Protein AF-0000000078667308 (afdb_homodimer)

Structure (mmCIF, N/CA/C/O backbone):
data_AF-0000000078667308-model_v1
#
loop_
_entity.id
_entity.type
_entity.pdbx_description
1 polymer 'DUF1326 domain-containing protein'
#
loop_
_atom_site.group_PDB
_atom_site.id
_atom_site.type_symbol
_atom_site.label_atom_id
_atom_site.label_alt_id
_atom_site.label_comp_id
_atom_site.label_asym_id
_atom_site.label_entity_id
_atom_site.label_seq_id
_atom_site.pdbx_PDB_ins_code
_atom_site.Cartn_x
_atom_site.Cartn_y
_atom_site.Cartn_z
_atom_site.occupancy
_atom_site.B_iso_or_equiv
_atom_site.auth_seq_id
_atom_site.auth_comp_id
_atom_site.auth_asym_id
_atom_site.auth_atom_id
_atom_site.pdbx_PDB_model_num
ATOM 1 N N . MET A 1 1 ? -27.766 37.875 13.969 1 38.47 1 MET A N 1
ATOM 2 C CA . MET A 1 1 ? -26.469 37.281 14.289 1 38.47 1 MET A CA 1
ATOM 3 C C . MET A 1 1 ? -25.594 37.188 13.039 1 38.47 1 MET A C 1
ATOM 5 O O . MET A 1 1 ? -26.016 36.625 12.023 1 38.47 1 MET A O 1
ATOM 9 N N . SER A 1 2 ? -24.719 38.125 12.727 1 42.84 2 SER A N 1
ATOM 10 C CA . SER A 1 2 ? -24.016 38.25 11.461 1 42.84 2 SER A CA 1
ATOM 11 C C . SER A 1 2 ? -23.375 36.938 11.062 1 42.84 2 SER A C 1
ATOM 13 O O . SER A 1 2 ? -22.594 36.344 11.828 1 42.84 2 SER A O 1
ATOM 15 N N . THR A 1 3 ? -24 36.094 10.375 1 52.56 3 THR A N 1
ATOM 16 C CA . THR A 1 3 ? -23.547 34.75 10.008 1 52.56 3 THR A CA 1
ATOM 17 C C . THR A 1 3 ? -22.141 34.781 9.438 1 52.56 3 THR A C 1
ATOM 19 O O . THR A 1 3 ? -21.891 35.469 8.445 1 52.56 3 THR A O 1
ATOM 22 N N . VAL A 1 4 ? -21.125 34.781 10.32 1 65.44 4 VAL A N 1
ATOM 23 C CA . VAL A 1 4 ? -19.75 34.812 9.859 1 65.44 4 VAL A CA 1
ATOM 24 C C . VAL A 1 4 ? -19.547 33.812 8.719 1 65.44 4 VAL A C 1
ATOM 26 O O . VAL A 1 4 ? -19.781 32.625 8.883 1 65.44 4 VAL A O 1
ATOM 29 N N . GLN A 1 5 ? -19.484 34.344 7.5 1 88.25 5 GLN A N 1
ATOM 30 C CA . GLN A 1 5 ? -19.281 33.562 6.293 1 88.25 5 GLN A CA 1
ATOM 31 C C . GLN A 1 5 ? -17.844 33.094 6.176 1 88.25 5 GLN A C 1
ATOM 33 O O . GLN A 1 5 ? -16.906 33.875 6.332 1 88.25 5 GLN A O 1
ATOM 38 N N . ILE A 1 6 ? -17.516 31.859 6.055 1 93.94 6 ILE A N 1
ATOM 39 C CA . ILE A 1 6 ? -16.188 31.297 5.809 1 93.94 6 ILE A CA 1
ATOM 40 C C . ILE A 1 6 ? -15.672 31.766 4.449 1 93.94 6 ILE A C 1
ATOM 42 O O . ILE A 1 6 ? -16.312 31.531 3.422 1 93.94 6 ILE A O 1
ATOM 46 N N . PRO A 1 7 ? -14.547 32.469 4.418 1 96.81 7 PRO A N 1
ATOM 47 C CA . PRO A 1 7 ? -14.008 32.875 3.121 1 96.81 7 PRO A CA 1
ATOM 48 C C . PRO A 1 7 ? -13.688 31.688 2.213 1 96.81 7 PRO A C 1
ATOM 50 O O . PRO A 1 7 ? -13.375 30.609 2.701 1 96.81 7 PRO A O 1
ATOM 53 N N . LYS A 1 8 ? -13.797 32 0.917 1 97.44 8 LYS A N 1
ATOM 54 C CA . LYS A 1 8 ? -13.297 31.016 -0.033 1 97.44 8 LYS A CA 1
ATOM 55 C C . LYS A 1 8 ? -11.797 30.781 0.152 1 97.44 8 LYS A C 1
ATOM 57 O O . LYS A 1 8 ? -11.047 31.734 0.401 1 97.44 8 LYS A O 1
ATOM 62 N N . TRP A 1 9 ? -11.359 29.578 -0 1 98.56 9 TRP A N 1
ATOM 63 C CA . TRP A 1 9 ? -9.93 29.312 0.147 1 98.56 9 TRP A CA 1
ATOM 64 C C . TRP A 1 9 ? -9.484 28.172 -0.755 1 98.56 9 TRP A C 1
ATOM 66 O O . TRP A 1 9 ? -10.312 27.391 -1.229 1 98.56 9 TRP A O 1
ATOM 76 N N . ASN A 1 10 ? -8.25 28.094 -1.103 1 98.62 10 ASN A N 1
ATOM 77 C CA . ASN A 1 10 ? -7.59 27.016 -1.831 1 98.62 10 ASN A CA 1
ATOM 78 C C . ASN A 1 10 ? -6.125 26.891 -1.43 1 98.62 10 ASN A C 1
ATOM 80 O O . ASN A 1 10 ? -5.484 27.875 -1.074 1 98.62 10 ASN A O 1
ATOM 84 N N . ILE A 1 11 ? -5.66 25.656 -1.473 1 98.31 11 ILE A N 1
ATOM 85 C CA . ILE A 1 11 ? -4.234 25.438 -1.265 1 98.31 11 ILE A CA 1
ATOM 86 C C . ILE A 1 11 ? -3.734 24.359 -2.236 1 98.31 11 ILE A C 1
ATOM 88 O O . ILE A 1 11 ? -4.445 23.406 -2.525 1 98.31 11 ILE A O 1
ATOM 92 N N . LYS A 1 12 ? -2.645 24.578 -2.846 1 98.75 12 LYS A N 1
ATOM 93 C CA . LYS A 1 12 ? -1.801 23.578 -3.516 1 98.75 12 LYS A CA 1
ATOM 94 C C . LYS A 1 12 ? -0.472 23.406 -2.785 1 98.75 12 LYS A C 1
ATOM 96 O O . LYS A 1 12 ? 0.257 24.391 -2.574 1 98.75 12 LYS A O 1
ATOM 101 N N . ALA A 1 13 ? -0.144 22.203 -2.379 1 98.81 13 ALA A N 1
ATOM 102 C CA . ALA A 1 13 ? 1.021 22.047 -1.513 1 98.81 13 ALA A CA 1
ATOM 103 C C . ALA A 1 13 ? 1.789 20.766 -1.87 1 98.81 13 ALA A C 1
ATOM 105 O O . ALA A 1 13 ? 1.193 19.766 -2.277 1 98.81 13 ALA A O 1
ATOM 106 N N . ASP A 1 14 ? 3.143 20.797 -1.8 1 98.94 14 ASP A N 1
ATOM 107 C CA . ASP A 1 14 ? 3.92 19.578 -1.643 1 98.94 14 ASP A CA 1
ATOM 108 C C . ASP A 1 14 ? 3.656 18.922 -0.287 1 98.94 14 ASP A C 1
ATOM 110 O O . ASP A 1 14 ? 3.662 19.609 0.744 1 98.94 14 ASP A O 1
ATOM 114 N N . TYR A 1 15 ? 3.34 17.734 -0.371 1 98.88 15 TYR A N 1
ATOM 115 C CA . TYR A 1 15 ? 2.861 16.969 0.766 1 98.88 15 TYR A CA 1
ATOM 116 C C . TYR A 1 15 ? 3.846 15.859 1.123 1 98.88 15 TYR A C 1
ATOM 118 O O . TYR A 1 15 ? 4.137 14.984 0.299 1 98.88 15 TYR A O 1
ATOM 126 N N . VAL A 1 16 ? 4.449 15.898 2.33 1 98.94 16 VAL A N 1
ATOM 127 C CA . VAL A 1 16 ? 5.332 14.859 2.854 1 98.94 16 VAL A CA 1
ATOM 128 C C . VAL A 1 16 ? 4.711 14.234 4.098 1 98.94 16 VAL A C 1
ATOM 130 O O . VAL A 1 16 ? 4.555 14.898 5.125 1 98.94 16 VAL A O 1
ATOM 133 N N . GLU A 1 17 ? 4.367 12.977 4.027 1 98.81 17 GLU A N 1
ATOM 134 C CA . GLU A 1 17 ? 3.691 12.266 5.109 1 98.81 17 GLU A CA 1
ATOM 135 C C . GLU A 1 17 ? 4.578 11.164 5.684 1 98.81 17 GLU A C 1
ATOM 137 O O . GLU A 1 17 ? 5.195 10.406 4.934 1 98.81 17 GLU A O 1
ATOM 142 N N . THR A 1 18 ? 4.703 11.133 6.984 1 98.94 18 THR A N 1
ATOM 143 C CA . THR A 1 18 ? 5.336 10.016 7.676 1 98.94 18 THR A CA 1
ATOM 144 C C . THR A 1 18 ? 4.422 9.469 8.766 1 98.94 18 THR A C 1
ATOM 146 O O . THR A 1 18 ? 3.707 10.234 9.43 1 98.94 18 THR A O 1
ATOM 149 N N . CYS A 1 19 ? 4.453 8.18 8.938 1 98.88 19 CYS A N 1
ATOM 150 C CA . CYS A 1 19 ? 3.676 7.566 10.008 1 98.88 19 CYS A CA 1
ATOM 151 C C . CYS A 1 19 ? 4.371 6.316 10.531 1 98.88 19 CYS A C 1
ATOM 153 O O . CYS A 1 19 ? 5.391 5.891 9.984 1 98.88 19 CYS A O 1
ATOM 155 N N . ASN A 1 20 ? 3.76 5.707 11.57 1 98.81 20 ASN A N 1
ATOM 156 C CA . ASN A 1 20 ? 4.426 4.629 12.289 1 98.81 20 ASN A CA 1
ATOM 157 C C . ASN A 1 20 ? 4.094 3.266 11.695 1 98.81 20 ASN A C 1
ATOM 159 O O . ASN A 1 20 ? 4.5 2.232 12.227 1 98.81 20 ASN A O 1
ATOM 163 N N . CYS A 1 21 ? 3.389 3.145 10.648 1 98.62 21 CYS A N 1
ATOM 164 C CA . CYS A 1 21 ? 3.012 1.862 10.062 1 98.62 21 CYS A CA 1
ATOM 165 C C . CYS A 1 21 ? 4.156 1.28 9.242 1 98.62 21 CYS A C 1
ATOM 167 O O . CYS A 1 21 ? 5.129 1.978 8.938 1 98.62 21 CYS A O 1
ATOM 169 N N . ASP A 1 22 ? 4.02 -0.003 8.93 1 97.88 22 ASP A N 1
ATOM 170 C CA . ASP A 1 22 ? 4.859 -0.607 7.898 1 97.88 22 ASP A CA 1
ATOM 171 C C . ASP A 1 22 ? 4.645 0.073 6.547 1 97.88 22 ASP A C 1
ATOM 173 O O . ASP A 1 22 ? 3.641 0.761 6.344 1 97.88 22 ASP A O 1
ATOM 177 N N . TYR A 1 23 ? 5.648 -0.089 5.676 1 97.81 23 TYR A N 1
ATOM 178 C CA . TYR A 1 23 ? 5.645 0.571 4.375 1 97.81 23 TYR A CA 1
ATOM 179 C C . TYR A 1 23 ? 4.328 0.332 3.646 1 97.81 23 TYR A C 1
ATOM 181 O O . TYR A 1 23 ? 3.811 -0.787 3.639 1 97.81 23 TYR A O 1
ATOM 189 N N . GLY A 1 24 ? 3.857 1.468 3.008 1 97.31 24 GLY A N 1
ATOM 190 C CA . GLY A 1 24 ? 2.568 1.43 2.338 1 97.31 24 GLY A CA 1
ATOM 191 C C . GLY A 1 24 ? 1.42 1.861 3.23 1 97.31 24 GLY A C 1
ATOM 192 O O . GLY A 1 24 ? 0.538 2.607 2.801 1 97.31 24 GLY A O 1
ATOM 193 N N . CYS A 1 25 ? 1.463 1.457 4.516 1 98.06 25 CYS A N 1
ATOM 194 C CA . CYS A 1 25 ? 0.454 1.779 5.52 1 98.06 25 CYS A CA 1
ATOM 195 C C . CYS A 1 25 ? -0.881 1.129 5.18 1 98.06 25 CYS A C 1
ATOM 197 O O . CYS A 1 25 ? -1.549 1.534 4.227 1 98.06 25 CYS A O 1
ATOM 199 N N . PRO A 1 26 ? -1.357 0.197 5.953 1 97.19 26 PRO A N 1
ATOM 200 C CA . PRO A 1 26 ? -2.602 -0.509 5.641 1 97.19 26 PRO A CA 1
ATOM 201 C C . PRO A 1 26 ? -3.828 0.4 5.703 1 97.19 26 PRO A C 1
ATOM 203 O O . PRO A 1 26 ? -4.848 0.11 5.074 1 97.19 26 PRO A O 1
ATOM 206 N N . CYS A 1 27 ? -3.742 1.52 6.301 1 95.62 27 CYS A N 1
ATOM 207 C CA . CYS A 1 27 ? -4.867 2.434 6.465 1 95.62 27 CYS A CA 1
ATOM 208 C C . CYS A 1 27 ? -5.312 2.992 5.117 1 95.62 27 CYS A C 1
ATOM 210 O O . CYS A 1 27 ? -6.492 3.295 4.93 1 95.62 27 CYS A O 1
ATOM 212 N N . ASN A 1 28 ? -4.398 3.102 4.211 1 94.62 28 ASN A N 1
ATOM 213 C CA . ASN A 1 28 ? -4.727 3.604 2.881 1 94.62 28 ASN A CA 1
ATOM 214 C C . ASN A 1 28 ? -5.559 2.598 2.092 1 94.62 28 ASN A C 1
ATOM 216 O O . ASN A 1 28 ? -6.121 2.936 1.049 1 94.62 28 ASN A O 1
ATOM 220 N N . PHE A 1 29 ? -5.668 1.401 2.637 1 93.69 29 PHE A N 1
ATOM 221 C CA . PHE A 1 29 ? -6.41 0.32 1.998 1 93.69 29 PHE A CA 1
ATOM 222 C C . PHE A 1 29 ? -7.59 -0.108 2.859 1 93.69 29 PHE A C 1
ATOM 224 O O . PHE A 1 29 ? -8.008 -1.266 2.814 1 93.69 29 PHE A O 1
ATOM 231 N N . ASN A 1 30 ? -8.031 0.809 3.752 1 90.06 30 ASN A N 1
ATOM 232 C CA . ASN A 1 30 ? -9.164 0.574 4.641 1 90.06 30 ASN A CA 1
ATOM 233 C C . ASN A 1 30 ? -8.805 -0.41 5.754 1 90.06 30 ASN A C 1
ATOM 235 O O . ASN A 1 30 ? -9.68 -1.12 6.262 1 90.06 30 ASN A O 1
ATOM 239 N N . GLY A 1 31 ? -7.559 -0.542 6.02 1 93 31 GLY A N 1
ATOM 240 C CA . GLY A 1 31 ? -7.121 -1.373 7.129 1 93 31 GLY A CA 1
ATOM 241 C C . GLY A 1 31 ? -6.918 -0.593 8.414 1 93 31 GLY A C 1
ATOM 242 O O . GLY A 1 31 ? -7.543 0.45 8.617 1 93 31 GLY A O 1
ATOM 243 N N . PHE A 1 32 ? -6.172 -1.206 9.281 1 95.81 32 PHE A N 1
ATOM 244 C CA . PHE A 1 32 ? -5.848 -0.638 10.578 1 95.81 32 PHE A CA 1
ATOM 245 C C . PHE A 1 32 ? -4.348 -0.397 10.711 1 95.81 32 PHE A C 1
ATOM 247 O O . PHE A 1 32 ? -3.553 -1.007 9.992 1 95.81 32 PHE A O 1
ATOM 254 N N . PRO A 1 33 ? -3.994 0.517 11.602 1 97.81 33 PRO A N 1
ATOM 255 C CA . PRO A 1 33 ? -2.559 0.738 11.797 1 97.81 33 PRO A CA 1
ATOM 256 C C . PRO A 1 33 ? -1.806 -0.543 12.148 1 97.81 33 PRO A C 1
ATOM 258 O O . PRO A 1 33 ? -2.289 -1.35 12.945 1 97.81 33 PRO A O 1
ATOM 261 N N . THR A 1 34 ? -0.636 -0.694 11.547 1 97.56 34 THR A N 1
ATOM 262 C CA . THR A 1 34 ? 0.172 -1.902 11.672 1 97.56 34 THR A CA 1
ATOM 263 C C . THR A 1 34 ? 0.329 -2.301 13.141 1 97.56 34 THR A C 1
ATOM 265 O O . THR A 1 34 ? 0.24 -3.48 13.477 1 97.56 34 THR A O 1
ATOM 268 N N . TYR A 1 35 ? 0.51 -1.329 13.984 1 97.62 35 TYR A N 1
ATOM 269 C CA . TYR A 1 35 ? 0.853 -1.626 15.375 1 97.62 35 TYR A CA 1
ATOM 270 C C . TYR A 1 35 ? -0.289 -1.249 16.312 1 97.62 35 TYR A C 1
ATOM 272 O O . TYR A 1 35 ? -0.088 -1.113 17.516 1 97.62 35 TYR A O 1
ATOM 280 N N . GLY A 1 36 ? -1.41 -0.909 15.695 1 97.81 36 GLY A N 1
ATOM 281 C CA . GLY A 1 36 ? -2.617 -0.708 16.484 1 97.81 36 GLY A CA 1
ATOM 282 C C . GLY A 1 36 ? -2.84 0.74 16.875 1 97.81 36 GLY A C 1
ATOM 283 O O . GLY A 1 36 ? -3.818 1.062 17.547 1 97.81 36 GLY A O 1
ATOM 284 N N . PHE A 1 37 ? -1.911 1.631 16.562 1 98.56 37 PHE A N 1
ATOM 285 C CA . PHE A 1 37 ? -2.012 3.059 16.844 1 98.56 37 PHE A CA 1
ATOM 286 C C . PHE A 1 37 ? -1.42 3.875 15.703 1 98.56 37 PHE A C 1
ATOM 288 O O . PHE A 1 37 ? -0.684 3.342 14.867 1 98.56 37 PHE A O 1
ATOM 295 N N . CYS A 1 38 ? -1.762 5.156 15.625 1 98.69 38 CYS A N 1
ATOM 296 C CA . CYS A 1 38 ? -1.304 6 14.531 1 98.69 38 CYS A CA 1
ATOM 297 C C . CYS A 1 38 ? -0.561 7.223 15.055 1 98.69 38 CYS A C 1
ATOM 299 O O . CYS A 1 38 ? -1.072 7.945 15.914 1 98.69 38 CYS A O 1
ATOM 301 N N . ARG A 1 39 ? 0.617 7.406 14.602 1 98.94 39 ARG A N 1
ATOM 302 C CA . ARG A 1 39 ? 1.434 8.594 14.805 1 98.94 39 ARG A CA 1
ATOM 303 C C . ARG A 1 39 ? 1.929 9.156 13.477 1 98.94 39 ARG A C 1
ATOM 305 O O . ARG A 1 39 ? 2.492 8.43 12.664 1 98.94 39 ARG A O 1
ATOM 312 N N . ALA A 1 40 ? 1.713 10.438 13.305 1 98.88 40 ALA A N 1
ATOM 313 C CA . ALA A 1 40 ? 2.016 11 11.992 1 98.88 40 ALA A CA 1
ATOM 314 C C . ALA A 1 40 ? 2.656 12.383 12.125 1 98.88 40 ALA A C 1
ATOM 316 O O . ALA A 1 40 ? 2.287 13.164 13 1 98.88 40 ALA A O 1
ATOM 317 N N . LEU A 1 41 ? 3.643 12.633 11.344 1 98.94 41 LEU A N 1
ATOM 318 C CA . LEU A 1 41 ? 4.191 13.953 11.055 1 98.94 41 LEU A CA 1
ATOM 319 C C . LEU A 1 41 ? 4.086 14.266 9.57 1 98.94 41 LEU A C 1
ATOM 321 O O . LEU A 1 41 ? 4.609 13.531 8.734 1 98.94 41 LEU A O 1
ATOM 325 N N . VAL A 1 42 ? 3.395 15.367 9.25 1 98.94 42 VAL A N 1
ATOM 326 C CA . VAL A 1 42 ? 3.09 15.688 7.863 1 98.94 42 VAL A CA 1
ATOM 327 C C . VAL A 1 42 ? 3.459 17.141 7.578 1 98.94 42 VAL A C 1
ATOM 329 O O . VAL A 1 42 ? 3.105 18.047 8.344 1 98.94 42 VAL A O 1
ATOM 332 N N . LEU A 1 43 ? 4.168 17.344 6.5 1 98.94 43 LEU A N 1
ATOM 333 C CA . LEU A 1 43 ? 4.457 18.688 6.039 1 98.94 43 LEU A CA 1
ATOM 334 C C . LEU A 1 43 ? 3.566 19.062 4.855 1 98.94 43 LEU A C 1
ATOM 336 O O . LEU A 1 43 ? 3.41 18.281 3.92 1 98.94 43 LEU A O 1
ATOM 340 N N . TYR A 1 44 ? 2.965 20.188 4.965 1 98.88 44 TYR A N 1
ATOM 341 C CA . TYR A 1 44 ? 2.381 20.906 3.834 1 98.88 44 TYR A CA 1
ATOM 342 C C . TYR A 1 44 ? 3.23 22.109 3.457 1 98.88 44 TYR A C 1
ATOM 344 O O . TYR A 1 44 ? 3.27 23.109 4.191 1 98.88 44 TYR A O 1
ATOM 352 N N . HIS A 1 45 ? 3.938 22.031 2.41 1 98.88 45 HIS A N 1
ATOM 353 C CA . HIS A 1 45 ? 4.582 23.203 1.835 1 98.88 45 HIS A CA 1
ATOM 354 C C . HIS A 1 45 ? 3.676 23.875 0.812 1 98.88 45 HIS A C 1
ATOM 356 O O . HIS A 1 45 ? 3.605 23.453 -0.342 1 98.88 45 HIS A O 1
ATOM 362 N N . ILE A 1 46 ? 3.014 24.938 1.217 1 98.81 46 ILE A N 1
ATOM 363 C CA . ILE A 1 46 ? 2.023 25.594 0.364 1 98.81 46 ILE A CA 1
ATOM 364 C C . ILE A 1 46 ? 2.727 26.359 -0.753 1 98.81 46 ILE A C 1
ATOM 366 O O . ILE A 1 46 ? 3.371 27.375 -0.504 1 98.81 46 ILE A O 1
ATOM 370 N N . LYS A 1 47 ? 2.566 25.859 -1.93 1 98.69 47 LYS A N 1
ATOM 371 C CA . LYS A 1 47 ? 3.154 26.531 -3.088 1 98.69 47 LYS A CA 1
ATOM 372 C C . LYS A 1 47 ? 2.301 27.719 -3.529 1 98.69 47 LYS A C 1
ATOM 374 O O . LYS A 1 47 ? 2.828 28.797 -3.82 1 98.69 47 LYS A O 1
ATOM 379 N N . ASN A 1 48 ? 1.01 27.422 -3.576 1 98.38 48 ASN A N 1
ATOM 380 C CA . ASN A 1 48 ? 0.011 28.422 -3.922 1 98.38 48 ASN A CA 1
ATOM 381 C C . ASN A 1 48 ? -1.259 28.266 -3.092 1 98.38 48 ASN A C 1
ATOM 383 O O . ASN A 1 48 ? -1.721 27.141 -2.867 1 98.38 48 ASN A O 1
ATOM 387 N N . GLY A 1 49 ? -1.757 29.469 -2.547 1 98.5 49 GLY A N 1
ATOM 388 C CA . GLY A 1 49 ? -3.014 29.391 -1.819 1 98.5 49 GLY A CA 1
ATOM 389 C C . GLY A 1 49 ? -3.537 30.75 -1.391 1 98.5 49 GLY A C 1
ATOM 390 O O . GLY A 1 49 ? -2.824 31.75 -1.475 1 98.5 49 GLY A O 1
ATOM 391 N N . SER A 1 50 ? -4.758 30.734 -0.95 1 98.69 50 SER A N 1
ATOM 392 C CA . SER A 1 50 ? -5.379 31.938 -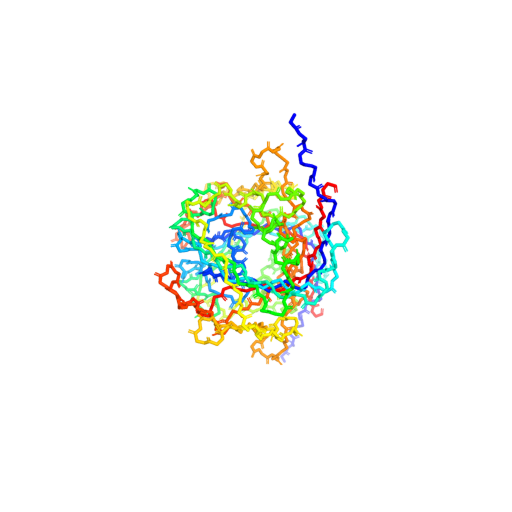0.416 1 98.69 50 SER A CA 1
ATOM 393 C C . SER A 1 50 ? -6.523 31.594 0.534 1 98.69 50 SER A C 1
ATOM 395 O O . SER A 1 50 ? -7.074 30.5 0.483 1 98.69 50 SER A O 1
ATOM 397 N N . TYR A 1 51 ? -6.812 32.438 1.344 1 98.56 51 TYR A N 1
ATOM 398 C CA . TYR A 1 51 ? -7.965 32.5 2.236 1 98.56 51 TYR A CA 1
ATOM 399 C C . TYR A 1 51 ? -8.633 33.875 2.182 1 98.56 51 TYR A C 1
ATOM 401 O O . TYR A 1 51 ? -8.18 34.812 2.836 1 98.56 51 TYR A O 1
ATOM 409 N N . GLY A 1 52 ? -9.758 33.938 1.417 1 97.81 52 GLY A N 1
ATOM 410 C CA . GLY A 1 52 ? -10.219 35.281 1.061 1 97.81 52 GLY A CA 1
ATOM 411 C C . GLY A 1 52 ? -9.164 36.094 0.337 1 97.81 52 GLY A C 1
ATOM 412 O O . GLY A 1 52 ? -8.641 35.688 -0.695 1 97.81 52 GLY A O 1
ATOM 413 N N . ASN A 1 53 ? -8.859 37.188 0.942 1 97.56 53 ASN A N 1
ATOM 414 C CA . ASN A 1 53 ? -7.879 38.062 0.328 1 97.56 53 ASN A CA 1
ATOM 415 C C . ASN A 1 53 ? -6.477 37.812 0.876 1 97.56 53 ASN A C 1
ATOM 417 O O . ASN A 1 53 ? -5.512 38.438 0.427 1 97.56 53 ASN A O 1
ATOM 421 N N . THR A 1 54 ? -6.297 36.906 1.78 1 98.5 54 THR A N 1
ATOM 422 C CA . THR A 1 54 ? -5.008 36.625 2.396 1 98.5 54 THR A CA 1
ATOM 423 C C . THR A 1 54 ? -4.246 35.594 1.575 1 98.5 54 THR A C 1
ATOM 425 O O . THR A 1 54 ? -4.715 34.469 1.396 1 98.5 54 THR A O 1
ATOM 428 N N . LYS A 1 55 ? -3.09 35.938 0.993 1 98.62 55 LYS A N 1
ATOM 429 C CA . LYS A 1 55 ? -2.238 35 0.266 1 98.62 55 LYS A CA 1
ATOM 430 C C . LYS A 1 55 ? -1.497 34.094 1.226 1 98.62 55 LYS A C 1
ATOM 432 O O . LYS A 1 55 ? -1.012 34.531 2.27 1 98.62 55 LYS A O 1
ATOM 437 N N . LEU A 1 56 ? -1.413 32.844 0.863 1 98.75 56 LEU A N 1
ATOM 438 C CA . LEU A 1 56 ? -0.824 31.844 1.762 1 98.75 56 LEU A CA 1
ATOM 439 C C . LEU A 1 56 ? 0.429 31.234 1.148 1 98.75 56 LEU A C 1
ATOM 441 O O . LEU A 1 56 ? 1.01 30.297 1.714 1 98.75 56 LEU A O 1
ATOM 445 N N . ASP A 1 57 ? 0.943 31.75 0.016 1 98.5 57 ASP A N 1
ATOM 446 C CA . ASP A 1 57 ? 2.074 31.188 -0.721 1 98.5 57 ASP A CA 1
ATOM 447 C C . ASP A 1 57 ? 3.324 31.141 0.154 1 98.5 57 ASP A C 1
ATOM 449 O O . ASP A 1 57 ? 3.654 32.094 0.84 1 98.5 57 ASP A O 1
ATOM 453 N N . GLY A 1 58 ? 3.932 29.953 0.108 1 97.94 58 GLY A N 1
ATOM 454 C CA . GLY A 1 58 ? 5.254 29.828 0.704 1 97.94 58 GLY A CA 1
ATOM 455 C C . GLY A 1 58 ? 5.211 29.438 2.172 1 97.94 58 GLY A C 1
ATOM 456 O O . GLY A 1 58 ? 6.254 29.203 2.785 1 97.94 58 GLY A O 1
ATOM 457 N N . ILE A 1 59 ? 4.047 29.328 2.727 1 98.56 59 ILE A N 1
ATOM 458 C CA . ILE A 1 59 ? 3.938 29 4.145 1 98.56 59 ILE A CA 1
ATOM 459 C C . ILE A 1 59 ? 4.086 27.5 4.348 1 98.56 59 ILE A C 1
ATOM 461 O O . ILE A 1 59 ? 3.49 26.703 3.617 1 98.56 59 ILE A O 1
ATOM 465 N N . ASP A 1 60 ? 4.93 27.094 5.289 1 98.81 60 ASP A N 1
ATOM 466 C CA . ASP A 1 60 ? 5.074 25.703 5.723 1 98.81 60 ASP A CA 1
ATOM 467 C C . ASP A 1 60 ? 4.203 25.422 6.941 1 98.81 60 ASP A C 1
ATOM 469 O O . ASP A 1 60 ? 4.176 26.203 7.891 1 98.81 60 ASP A O 1
ATOM 473 N N . VAL A 1 61 ? 3.488 24.359 6.871 1 98.88 61 VAL A N 1
ATOM 474 C CA . VAL A 1 61 ? 2.674 23.891 7.984 1 98.88 61 VAL A CA 1
ATOM 475 C C . VAL A 1 61 ? 3.018 22.438 8.289 1 98.88 61 VAL A C 1
ATOM 477 O O . VAL A 1 61 ? 3.047 21.594 7.391 1 98.88 61 VAL A O 1
ATOM 480 N N . ILE A 1 62 ? 3.357 22.125 9.516 1 98.94 62 ILE A N 1
ATOM 481 C CA . ILE A 1 62 ? 3.539 20.75 9.961 1 98.94 62 ILE A CA 1
ATOM 482 C C . ILE A 1 62 ? 2.334 20.312 10.797 1 98.94 62 ILE A C 1
ATOM 484 O O . ILE A 1 62 ? 1.948 21 11.742 1 98.94 62 ILE A O 1
ATOM 488 N N . TYR A 1 63 ? 1.689 19.328 10.352 1 98.75 63 TYR A N 1
ATOM 489 C CA . TYR A 1 63 ? 0.604 18.641 11.039 1 98.75 63 TYR A CA 1
ATOM 490 C C . TYR A 1 63 ? 1.129 17.469 11.844 1 98.75 63 TYR A C 1
ATOM 492 O O . TYR A 1 63 ? 1.518 16.438 11.273 1 98.75 63 TYR A O 1
ATOM 500 N N . ALA A 1 64 ? 1.241 17.562 13.219 1 98.94 64 ALA A N 1
ATOM 501 C CA . ALA A 1 64 ? 1.704 16.5 14.102 1 98.94 64 ALA A CA 1
ATOM 502 C C . ALA A 1 64 ? 0.54 15.875 14.875 1 98.94 64 ALA A C 1
ATOM 504 O O . ALA A 1 64 ? -0.24 16.594 15.508 1 98.94 64 ALA A O 1
ATOM 505 N N . ALA A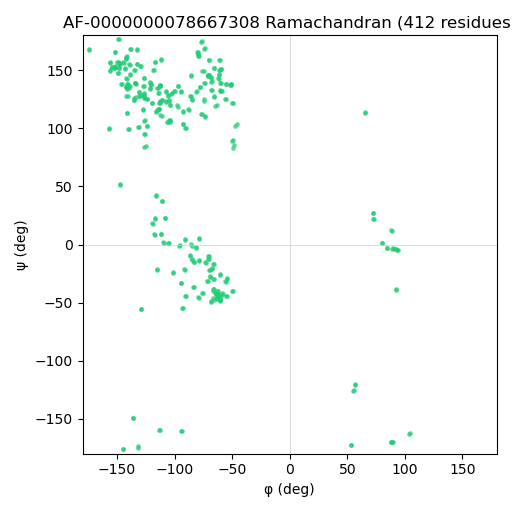 1 65 ? 0.425 14.562 14.828 1 98.81 65 ALA A N 1
ATOM 506 C CA . ALA A 1 65 ? -0.742 13.961 15.469 1 98.81 65 ALA A CA 1
ATOM 507 C C . ALA A 1 65 ? -0.435 12.547 15.945 1 98.81 65 ALA A C 1
ATOM 509 O O . ALA A 1 65 ? 0.476 11.891 15.43 1 98.81 65 ALA A O 1
ATOM 510 N N . SER A 1 66 ? -1.141 12.117 16.938 1 98.81 66 SER A N 1
ATOM 511 C CA . SER A 1 66 ? -1.089 10.766 17.5 1 98.81 66 SER A CA 1
ATOM 512 C C . SER A 1 66 ? -2.477 10.289 17.906 1 98.81 66 SER A C 1
ATOM 514 O O . SER A 1 66 ? -3.238 11.031 18.531 1 98.81 66 SER A O 1
ATOM 516 N N . TRP A 1 67 ? -2.863 9.188 17.484 1 98.75 67 TRP A N 1
ATOM 517 C CA . TRP A 1 67 ? -4.078 8.508 17.906 1 98.75 67 TRP A CA 1
ATOM 518 C C . TRP A 1 67 ? -3.744 7.203 18.625 1 98.75 67 TRP A C 1
ATOM 520 O O . TRP A 1 67 ? -2.857 6.457 18.203 1 98.75 67 TRP A O 1
ATOM 530 N N . PRO A 1 68 ? -4.359 6.926 19.719 1 98.56 68 PRO A N 1
ATOM 531 C CA . PRO A 1 68 ? -4.035 5.715 20.484 1 98.56 68 PRO A CA 1
ATOM 532 C C . PRO A 1 68 ? -4.434 4.438 19.75 1 98.56 68 PRO A C 1
ATOM 534 O O . PRO A 1 68 ? -3.984 3.346 20.109 1 98.56 68 PRO A O 1
ATOM 537 N N . LYS A 1 69 ? -5.32 4.484 18.812 1 98.12 69 LYS A N 1
ATOM 538 C CA . LYS A 1 69 ? -5.746 3.42 17.906 1 98.12 69 LYS A CA 1
ATOM 539 C C . LYS A 1 69 ? -5.879 3.936 16.484 1 98.12 69 LYS A C 1
ATOM 541 O O . LYS A 1 69 ? -5.062 4.738 16.031 1 98.12 69 LYS A O 1
ATOM 546 N N . ALA A 1 70 ? -6.809 3.369 15.672 1 97.38 70 ALA A N 1
ATOM 547 C CA . ALA A 1 70 ? -7.062 3.895 14.336 1 97.38 70 ALA A CA 1
ATOM 548 C C . ALA A 1 70 ? -7.656 5.297 14.398 1 97.38 70 ALA A C 1
ATOM 550 O O . ALA A 1 70 ? -8.375 5.633 15.344 1 97.38 70 ALA A O 1
ATOM 551 N N . ILE A 1 71 ? -7.398 6.023 13.406 1 97.12 71 ILE A N 1
ATOM 552 C CA . ILE A 1 71 ? -7.801 7.426 13.375 1 97.12 71 ILE A CA 1
ATOM 553 C C . ILE A 1 71 ? -9.305 7.539 13.625 1 97.12 71 ILE A C 1
ATOM 555 O O . ILE A 1 71 ? -9.742 8.352 14.445 1 97.12 71 ILE A O 1
ATOM 559 N N . HIS A 1 72 ? -10.109 6.656 12.969 1 93.81 72 HIS A N 1
ATOM 560 C CA . HIS A 1 72 ? -11.562 6.773 13.016 1 93.81 72 HIS A CA 1
ATOM 561 C C . HIS A 1 72 ? -12.102 6.406 14.398 1 93.81 72 HIS A C 1
ATOM 563 O O . HIS A 1 72 ? -13.266 6.664 14.703 1 93.81 72 HIS A O 1
ATOM 569 N N . GLU A 1 73 ? -11.266 5.828 15.195 1 96.44 73 GLU A N 1
ATOM 570 C CA . GLU A 1 73 ? -11.68 5.449 16.547 1 96.44 73 GLU A CA 1
ATOM 571 C C . GLU A 1 73 ? -11.539 6.613 17.516 1 96.44 73 GLU A C 1
ATOM 573 O O . GLU A 1 73 ? -11.977 6.531 18.672 1 96.44 73 GLU A O 1
ATOM 578 N N . GLY A 1 74 ? -10.852 7.668 17.141 1 97.69 74 GLY A N 1
ATOM 579 C CA . GLY A 1 74 ? -10.859 8.922 17.875 1 97.69 74 GLY A CA 1
ATOM 580 C C . GLY A 1 74 ? -9.797 8.977 18.969 1 97.69 74 GLY A C 1
ATOM 581 O O . GLY A 1 74 ? -8.758 8.32 18.859 1 97.69 74 GLY A O 1
ATOM 582 N N . ASN A 1 75 ? -9.906 10.039 19.812 1 98.56 75 ASN A N 1
ATOM 583 C CA . ASN A 1 75 ? -9.094 10.289 20.984 1 98.56 75 ASN A CA 1
ATOM 584 C C . ASN A 1 75 ? -7.676 10.719 20.625 1 98.56 75 ASN A C 1
ATOM 586 O O . ASN A 1 75 ? -6.727 10.453 21.359 1 98.56 75 ASN A O 1
ATOM 590 N N . GLY A 1 76 ? -7.574 11.281 19.531 1 98.69 76 GLY A N 1
ATOM 591 C CA . GLY A 1 76 ? -6.27 11.734 19.078 1 98.69 76 GLY A CA 1
ATOM 592 C C . GLY A 1 76 ? -5.828 13.039 19.703 1 98.69 76 GLY A C 1
ATOM 593 O O . GLY A 1 76 ? -6.625 13.727 20.344 1 98.69 76 GLY A O 1
ATOM 594 N N . THR A 1 77 ? -4.586 13.312 19.594 1 98.88 77 THR A N 1
ATOM 595 C CA . THR A 1 77 ? -3.951 14.578 19.922 1 98.88 77 THR A CA 1
ATOM 596 C C . THR A 1 77 ? -3.25 15.164 18.703 1 98.88 77 THR A C 1
ATOM 598 O O . THR A 1 77 ? -2.576 14.445 17.969 1 98.88 77 THR A O 1
ATOM 601 N N . MET A 1 78 ? -3.451 16.453 18.484 1 98.56 78 MET A N 1
ATOM 602 C CA . MET A 1 78 ? -2.766 17.062 17.359 1 98.56 78 MET A CA 1
ATOM 603 C C . MET A 1 78 ? -2.248 18.453 17.719 1 98.56 78 MET A C 1
ATOM 605 O O . MET A 1 78 ? -2.734 19.078 18.672 1 98.56 78 MET A O 1
ATOM 609 N N . GLN A 1 79 ? -1.257 18.844 17.031 1 98.75 79 GLN A N 1
ATOM 610 C CA . GLN A 1 79 ? -0.701 20.188 17.141 1 98.75 79 GLN A CA 1
ATOM 611 C C . GLN A 1 79 ? -0.173 20.672 15.789 1 98.75 79 GLN A C 1
ATOM 613 O O . GLN A 1 79 ? 0.47 19.922 15.062 1 98.75 79 GLN A O 1
ATOM 618 N N . LEU A 1 80 ? -0.458 21.938 15.508 1 98.75 80 LEU A N 1
ATOM 619 C CA . LEU A 1 80 ? 0.055 22.562 14.289 1 98.75 80 LEU A CA 1
ATOM 620 C C . LEU A 1 80 ? 1.325 23.359 14.586 1 98.75 80 LEU A C 1
ATOM 622 O O . LEU A 1 80 ? 1.421 24.031 15.617 1 98.75 80 LEU A O 1
ATOM 626 N N . PHE A 1 81 ? 2.289 23.203 13.719 1 98.88 81 PHE A N 1
ATOM 627 C CA . PHE A 1 81 ? 3.455 24.078 13.664 1 98.88 81 PHE A CA 1
ATOM 628 C C . PHE A 1 81 ? 3.461 24.891 12.367 1 98.88 81 PHE A C 1
ATOM 630 O O . PHE A 1 81 ? 3.404 24.328 11.273 1 98.88 81 PHE A O 1
ATOM 637 N N . ILE A 1 82 ? 3.477 26.188 12.508 1 98.75 82 ILE A N 1
ATOM 638 C CA . ILE A 1 82 ? 3.361 27.094 11.375 1 98.75 82 ILE A CA 1
ATOM 639 C C . ILE A 1 82 ? 4.605 27.984 11.297 1 98.75 82 ILE A C 1
ATOM 641 O O . ILE A 1 82 ? 5.109 28.438 12.32 1 98.75 82 ILE A O 1
ATOM 645 N N . GLY A 1 83 ? 5.074 28.172 10.133 1 97.75 83 GLY A N 1
ATOM 646 C CA . GLY A 1 83 ? 6.246 29.016 9.961 1 97.75 83 GLY A CA 1
ATOM 647 C C . GLY A 1 83 ? 6.113 30.375 10.625 1 97.75 83 GLY A C 1
ATOM 648 O O . GLY A 1 83 ? 5.074 31.031 10.508 1 97.75 83 GLY A O 1
ATOM 649 N N . LYS A 1 84 ? 7.109 30.844 11.281 1 95.81 84 LYS A N 1
ATOM 650 C CA . LYS A 1 84 ? 7.051 32.062 12.109 1 95.81 84 LYS A CA 1
ATOM 651 C C . LYS A 1 84 ? 6.98 33.312 11.242 1 95.81 84 LYS A C 1
ATOM 653 O O . LYS A 1 84 ? 6.672 34.375 11.742 1 95.81 84 LYS A O 1
ATOM 658 N N . LYS A 1 85 ? 7.27 33.281 9.992 1 96.31 85 LYS A N 1
ATOM 659 C CA . LYS A 1 85 ? 7.23 34.438 9.109 1 96.31 85 LYS A CA 1
ATOM 660 C C . LYS A 1 85 ? 5.805 34.75 8.68 1 96.31 85 LYS A C 1
ATOM 662 O O . LYS A 1 85 ? 5.539 35.812 8.117 1 96.31 85 LYS A O 1
ATOM 667 N N . ALA A 1 86 ? 4.871 33.812 8.922 1 97.69 86 ALA A N 1
ATOM 668 C CA . ALA A 1 86 ? 3.469 34.031 8.586 1 97.69 86 ALA A CA 1
ATOM 669 C C . ALA A 1 86 ? 2.914 35.25 9.336 1 97.69 86 ALA A C 1
ATOM 671 O O . ALA A 1 86 ? 3.156 35.406 10.531 1 97.69 86 ALA A O 1
ATOM 672 N N . THR A 1 87 ? 2.131 36.062 8.68 1 98.06 87 THR A N 1
ATOM 673 C CA . THR A 1 87 ? 1.472 37.188 9.305 1 98.06 87 THR A CA 1
ATOM 674 C C . THR A 1 87 ? 0.309 36.719 10.18 1 98.06 87 THR A C 1
ATOM 676 O O . THR A 1 87 ? -0.1 35.562 10.117 1 98.06 87 THR A O 1
ATOM 679 N N . GLU A 1 88 ? -0.163 37.656 10.945 1 97.75 88 GLU A N 1
ATOM 680 C CA . GLU A 1 88 ? -1.286 37.344 11.812 1 97.75 88 GLU A CA 1
ATOM 681 C C . GLU A 1 88 ? -2.482 36.844 11.008 1 97.75 88 GLU A C 1
ATOM 683 O O . GLU A 1 88 ? -3.135 35.875 11.398 1 97.75 88 GLU A O 1
ATOM 688 N N . ASP A 1 89 ? -2.752 37.5 9.875 1 98.06 89 ASP A N 1
ATOM 689 C CA . ASP A 1 89 ? -3.857 37.094 9.023 1 98.06 89 ASP A CA 1
ATOM 690 C C . ASP A 1 89 ? -3.602 35.688 8.43 1 98.06 89 ASP A C 1
ATOM 692 O O . ASP A 1 89 ? -4.52 34.875 8.328 1 98.06 89 ASP A O 1
ATOM 696 N N . GLN A 1 90 ? -2.377 35.469 8.016 1 98.56 90 GLN A N 1
ATOM 697 C CA . GLN A 1 90 ? -1.999 34.156 7.484 1 98.56 90 GLN A CA 1
ATOM 698 C C . GLN A 1 90 ? -2.146 33.094 8.539 1 98.56 90 GLN A C 1
ATOM 700 O O . GLN A 1 90 ? -2.654 32 8.25 1 98.56 90 GLN A O 1
ATOM 705 N N . ARG A 1 91 ? -1.72 33.375 9.758 1 98.38 91 ARG A N 1
ATOM 706 C CA . ARG A 1 91 ? -1.812 32.438 10.859 1 98.38 91 ARG A CA 1
ATOM 707 C C . ARG A 1 91 ? -3.262 32.062 11.133 1 98.38 91 ARG A C 1
ATOM 709 O O . ARG A 1 91 ? -3.584 30.859 11.25 1 98.38 91 ARG A O 1
ATOM 716 N N . LYS A 1 92 ? -4.059 33.031 11.203 1 97.75 92 LYS A N 1
ATOM 717 C CA . LYS A 1 92 ? -5.477 32.781 11.438 1 97.75 92 LYS A CA 1
ATOM 718 C C . LYS A 1 92 ? -6.074 31.938 10.32 1 97.75 92 LYS A C 1
ATOM 720 O O . LYS A 1 92 ? -6.832 31 10.586 1 97.75 92 LYS A O 1
ATOM 725 N N . ALA A 1 93 ? -5.738 32.25 9.086 1 98.31 93 ALA A N 1
ATOM 726 C CA . ALA A 1 93 ? -6.23 31.516 7.922 1 98.31 93 ALA A CA 1
ATOM 727 C C . ALA A 1 93 ? -5.809 30.047 7.98 1 98.31 93 ALA A C 1
ATOM 729 O O . ALA A 1 93 ? -6.633 29.156 7.805 1 98.31 93 ALA A O 1
ATOM 730 N N . ILE A 1 94 ? -4.547 29.812 8.258 1 98.56 94 ILE A N 1
ATOM 731 C CA . ILE A 1 94 ? -3.98 28.469 8.297 1 98.56 94 ILE A CA 1
ATOM 732 C C . ILE A 1 94 ? -4.656 27.656 9.398 1 98.56 94 ILE A C 1
ATOM 734 O O . ILE A 1 94 ? -5.062 26.516 9.18 1 98.56 94 ILE A O 1
ATOM 738 N N . VAL A 1 95 ? -4.789 28.25 10.57 1 98.38 95 VAL A N 1
ATOM 739 C CA . VAL A 1 95 ? -5.402 27.547 11.688 1 98.38 95 VAL A CA 1
ATOM 740 C C . VAL A 1 95 ? -6.852 27.203 11.352 1 98.38 95 VAL A C 1
ATOM 742 O O . VAL A 1 95 ? -7.301 26.078 11.609 1 98.38 95 VAL A O 1
ATOM 745 N N . ASN A 1 96 ? -7.566 28.094 10.719 1 97.69 96 ASN A N 1
ATOM 746 C CA . ASN A 1 96 ? -8.953 27.844 10.344 1 97.69 96 ASN A CA 1
ATOM 747 C C . ASN A 1 96 ? -9.07 26.703 9.344 1 97.69 96 ASN A C 1
ATOM 749 O O . ASN A 1 96 ? -9.945 25.844 9.469 1 97.69 96 ASN A O 1
ATOM 753 N N . ILE A 1 97 ? -8.211 26.672 8.391 1 98.06 97 ILE A N 1
ATOM 754 C CA . ILE A 1 97 ? -8.242 25.641 7.363 1 98.06 97 ILE A CA 1
ATOM 755 C C . ILE A 1 97 ? -7.871 24.281 7.977 1 98.06 97 ILE A C 1
ATOM 757 O O . ILE A 1 97 ? -8.641 23.328 7.891 1 98.06 97 ILE A O 1
ATOM 761 N N . PHE A 1 98 ? -6.781 24.172 8.734 1 98.19 98 PHE A N 1
ATOM 762 C CA . PHE A 1 98 ? -6.199 22.906 9.148 1 98.19 98 PHE A CA 1
ATOM 763 C C . PHE A 1 98 ? -6.918 22.359 10.383 1 98.19 98 PHE A C 1
ATOM 765 O O . PHE A 1 98 ? -6.777 21.172 10.711 1 98.19 98 PHE A O 1
ATOM 772 N N . SER A 1 99 ? -7.699 23.188 11.055 1 96.81 99 SER A N 1
ATOM 773 C CA . SER A 1 99 ? -8.516 22.703 12.164 1 96.81 99 SER A CA 1
ATOM 774 C C . SER A 1 99 ? -9.859 22.172 11.672 1 96.81 99 SER A C 1
ATOM 776 O O . SER A 1 99 ? -10.617 21.594 12.438 1 96.81 99 SER A O 1
ATOM 778 N N . GLY A 1 100 ? -10.133 22.422 10.398 1 96.38 100 GLY A N 1
ATOM 779 C CA . GLY A 1 100 ? -11.383 21.969 9.828 1 96.38 100 GLY A CA 1
ATOM 780 C C . GLY A 1 100 ? -12.492 23 9.906 1 96.38 100 GLY A C 1
ATOM 781 O O . GLY A 1 100 ? -13.57 22.812 9.352 1 96.38 100 GLY A O 1
ATOM 782 N N . LYS A 1 101 ? -12.234 24.125 10.523 1 96.25 101 LYS A N 1
ATOM 783 C CA . LYS A 1 101 ? -13.25 25.156 10.719 1 96.25 101 LYS A CA 1
ATOM 784 C C . LYS A 1 101 ? -13.633 25.812 9.398 1 96.25 101 LYS A C 1
ATOM 786 O O . LYS A 1 101 ? -14.758 26.297 9.234 1 96.25 101 LYS A O 1
ATOM 791 N N . ALA A 1 102 ? -12.703 25.828 8.461 1 96.88 102 ALA A N 1
ATOM 792 C CA . ALA A 1 102 ? -12.953 26.484 7.176 1 96.88 102 ALA A CA 1
ATOM 793 C C . ALA A 1 102 ? -13.75 25.562 6.25 1 96.88 102 ALA A C 1
ATOM 795 O O . ALA A 1 102 ? -14.109 25.969 5.137 1 96.88 102 ALA A O 1
ATOM 796 N N . LYS A 1 103 ? -14.047 24.312 6.719 1 94.62 103 LYS A N 1
ATOM 797 C CA . LYS A 1 103 ? -14.766 23.344 5.887 1 94.62 103 LYS A CA 1
ATOM 798 C C . LYS A 1 103 ? -14.086 23.172 4.535 1 94.62 103 LYS A C 1
ATOM 800 O O . LYS A 1 103 ? -12.938 23.594 4.355 1 94.62 103 LYS A O 1
ATOM 805 N N . GLY A 1 104 ? -14.75 22.422 3.635 1 94.88 104 GLY A N 1
ATOM 806 C CA . GLY A 1 104 ? -14.172 22.234 2.314 1 94.88 104 GLY A CA 1
ATOM 807 C C . GLY A 1 104 ? -13.547 20.875 2.117 1 94.88 104 GLY A C 1
ATOM 808 O O . GLY A 1 104 ? -13.906 19.922 2.811 1 94.88 104 GLY A O 1
ATOM 809 N N . GLU A 1 105 ? -12.711 2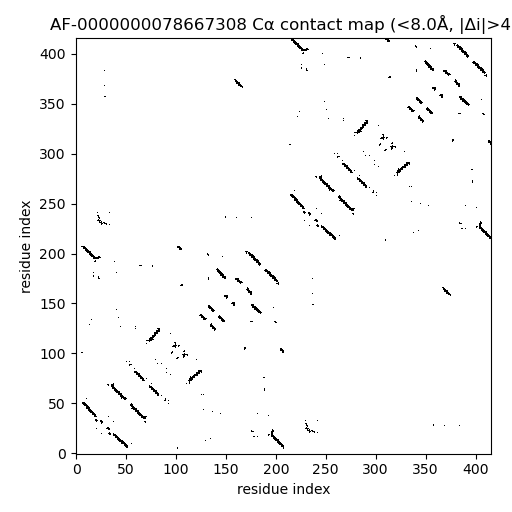0.797 1.087 1 93.25 105 GLU A N 1
ATOM 810 C CA . GLU A 1 105 ? -12.062 19.547 0.702 1 93.25 105 GLU A CA 1
ATOM 811 C C . GLU A 1 105 ? -10.914 19.219 1.646 1 93.25 105 GLU A C 1
ATOM 813 O O . GLU A 1 105 ? -10.656 19.938 2.607 1 93.25 105 GLU A O 1
ATOM 818 N N . GLY A 1 106 ? -10.344 18.047 1.423 1 91.69 106 GLY A N 1
ATOM 819 C CA . GLY A 1 106 ? -9.273 17.578 2.287 1 91.69 106 GLY A CA 1
ATOM 820 C C . GLY A 1 106 ? -9.773 16.797 3.484 1 91.69 106 GLY A C 1
ATOM 821 O O . GLY A 1 106 ? -10.961 16.469 3.57 1 91.69 106 GLY A O 1
ATOM 822 N N . SER A 1 107 ? -8.836 16.547 4.375 1 92.56 107 SER A N 1
ATOM 823 C CA . SER A 1 107 ? -9.172 15.648 5.48 1 92.56 107 SER A CA 1
ATOM 824 C C . SER A 1 107 ? -9.367 16.422 6.777 1 92.56 107 SER A C 1
ATOM 826 O O . SER A 1 107 ? -9.664 15.836 7.82 1 92.56 107 SER A O 1
ATOM 828 N N . PHE A 1 108 ? -9.242 17.703 6.727 1 96 108 PHE A N 1
ATOM 829 C CA . PHE A 1 108 ? -9.102 18.484 7.945 1 96 108 PHE A CA 1
ATOM 830 C C . PHE A 1 108 ? -10.375 18.438 8.781 1 96 108 PHE A C 1
ATOM 832 O O . PHE A 1 108 ? -10.32 18.188 9.992 1 96 108 PHE A O 1
ATOM 839 N N . ALA A 1 109 ? -11.508 18.625 8.164 1 93.88 109 ALA A N 1
ATOM 840 C CA . ALA A 1 109 ? -12.781 18.578 8.883 1 93.88 109 ALA A CA 1
ATOM 841 C C . ALA A 1 109 ? -13.055 17.172 9.406 1 93.88 109 ALA A C 1
ATOM 843 O O . ALA A 1 109 ? -13.625 17 10.484 1 93.88 109 ALA A O 1
ATOM 844 N N . ILE A 1 110 ? -12.727 16.156 8.641 1 92.94 110 ILE A N 1
ATOM 845 C CA . ILE A 1 110 ? -12.898 14.758 9.031 1 92.94 110 ILE A CA 1
ATOM 846 C C . ILE A 1 110 ? -12.047 14.461 10.266 1 92.94 110 ILE A C 1
ATOM 848 O O . ILE A 1 110 ? -12.539 13.891 11.242 1 92.94 110 ILE A O 1
ATOM 852 N N . PHE A 1 111 ? -10.758 14.914 10.273 1 96.56 111 PHE A N 1
ATOM 853 C CA . PHE A 1 111 ? -9.836 14.625 11.367 1 96.56 111 PHE A CA 1
ATOM 854 C C . PHE A 1 111 ? -10.219 15.406 12.617 1 96.56 111 PHE A C 1
ATOM 856 O O . PHE A 1 111 ? -9.992 14.945 13.742 1 96.56 111 PHE A O 1
ATOM 863 N N . ALA A 1 112 ? -10.789 16.578 12.391 1 96.56 112 ALA A N 1
ATOM 864 C CA . ALA A 1 112 ? -11.164 17.438 13.523 1 96.56 112 ALA A CA 1
ATOM 865 C C . ALA A 1 112 ? -12.07 16.672 14.492 1 96.56 112 ALA A C 1
ATOM 867 O O . ALA A 1 112 ? -12 16.875 15.703 1 96.56 112 ALA A O 1
ATOM 868 N N . ASN A 1 113 ? -12.836 15.742 13.977 1 96.25 113 ASN A N 1
ATOM 869 C CA . ASN A 1 113 ? -13.789 14.992 14.789 1 96.25 113 ASN A CA 1
ATOM 870 C C . ASN A 1 113 ? -13.133 13.805 15.477 1 96.25 113 ASN A C 1
ATOM 872 O O . ASN A 1 113 ? -13.773 13.094 16.25 1 96.25 113 ASN A O 1
ATOM 876 N N . THR A 1 114 ? -11.906 13.586 15.273 1 98 114 THR A N 1
ATOM 877 C CA . THR A 1 114 ? -11.227 12.422 15.828 1 98 114 THR A CA 1
ATOM 878 C C . THR A 1 114 ? -10.266 12.828 16.938 1 98 114 THR A C 1
ATOM 880 O O . THR A 1 114 ? -9.609 11.984 17.547 1 98 114 THR A O 1
ATOM 883 N N . PHE A 1 115 ? -10.188 14.148 17.281 1 98.31 115 PHE A N 1
ATOM 884 C CA . PHE A 1 115 ? -9.242 14.625 18.281 1 98.31 115 PHE A CA 1
ATOM 885 C C . PHE A 1 115 ? -9.938 14.828 19.625 1 98.31 115 PHE A C 1
ATOM 887 O O . PHE A 1 115 ? -11.008 15.445 19.688 1 98.31 115 PHE A O 1
ATOM 894 N N . LYS A 1 116 ? -9.344 14.336 20.578 1 98.38 116 LYS A N 1
ATOM 895 C CA . LYS A 1 116 ? -9.688 14.719 21.953 1 98.38 116 LYS A CA 1
ATOM 896 C C . LYS A 1 116 ? -8.984 16 22.359 1 98.38 116 LYS A C 1
ATOM 898 O O . LYS A 1 116 ? -9.562 16.844 23.047 1 98.38 116 LYS A O 1
ATOM 903 N N . TYR A 1 117 ? -7.73 16.141 21.875 1 98.19 117 TYR A N 1
ATOM 904 C CA . TYR A 1 117 ? -6.941 17.312 22.203 1 98.19 117 TYR A CA 1
ATOM 905 C C . TYR A 1 117 ? -6.402 17.984 20.938 1 98.19 117 TYR A C 1
ATOM 907 O O . TYR A 1 117 ? -5.617 17.375 20.203 1 98.19 117 TYR A O 1
ATOM 915 N N . MET A 1 118 ? -6.816 19.141 20.688 1 98 118 MET A N 1
ATOM 916 C CA . MET A 1 118 ? -6.176 20.031 19.734 1 98 118 MET A CA 1
ATOM 917 C C . MET A 1 118 ? -5.367 21.109 20.453 1 98 118 MET A C 1
ATOM 919 O O . MET A 1 118 ? -5.934 22.078 20.969 1 98 118 MET A O 1
ATOM 923 N N . LEU A 1 119 ? -4.125 20.969 20.422 1 98.5 119 LEU A N 1
ATOM 924 C CA . LEU A 1 119 ? -3.238 21.828 21.188 1 98.5 119 LEU A CA 1
ATOM 925 C C . LEU A 1 119 ? -3.035 23.172 20.484 1 98.5 119 LEU A C 1
ATOM 927 O O . LEU A 1 119 ? -3.295 23.297 19.281 1 98.5 119 LEU A O 1
ATOM 931 N N . GLU A 1 120 ? -2.568 24.125 21.234 1 97.88 120 GLU A N 1
ATOM 932 C CA . GLU A 1 120 ? -2.309 25.453 20.672 1 97.88 120 GLU A CA 1
ATOM 933 C C . GLU A 1 120 ? -1.267 25.375 19.547 1 97.88 120 GLU A C 1
ATOM 935 O O . GLU A 1 120 ? -0.218 24.75 19.719 1 97.88 120 GLU A O 1
ATOM 940 N N . PRO A 1 121 ? -1.612 26.016 18.484 1 98.44 121 PRO A N 1
ATOM 941 C CA . PRO A 1 121 ? -0.596 26.062 17.422 1 98.44 121 PRO A CA 1
ATOM 942 C C . PRO A 1 121 ? 0.688 26.75 17.875 1 98.44 121 PRO A C 1
ATOM 944 O O . PRO A 1 121 ? 0.654 27.625 18.75 1 98.44 121 PRO A O 1
ATOM 947 N N . GLN A 1 122 ? 1.751 26.297 17.266 1 98.38 122 GLN A N 1
ATOM 948 C CA . GLN A 1 122 ? 3.039 26.938 17.516 1 98.38 122 GLN A CA 1
ATOM 949 C C . GLN A 1 122 ? 3.545 27.656 16.266 1 98.38 122 GLN A C 1
ATOM 951 O O . GLN A 1 122 ? 3.4 27.141 15.148 1 98.38 122 GLN A O 1
ATOM 956 N N . PHE A 1 123 ? 4.059 28.828 16.438 1 98.06 123 PHE A N 1
ATOM 957 C CA . PHE A 1 123 ? 4.672 29.594 15.352 1 98.06 123 PHE A CA 1
ATOM 958 C C . PHE A 1 123 ? 6.191 29.578 15.469 1 98.06 123 PHE A C 1
ATOM 960 O O . PHE A 1 123 ? 6.762 30.219 16.359 1 98.06 123 PHE A O 1
ATOM 967 N N . VAL A 1 124 ? 6.848 28.828 14.578 1 98.44 124 VAL A N 1
ATOM 968 C CA . VAL A 1 124 ? 8.227 28.406 14.797 1 98.44 124 VAL A CA 1
ATOM 969 C C . VAL A 1 124 ? 9.016 28.531 13.492 1 98.44 124 VAL A C 1
ATOM 971 O O . VAL A 1 124 ? 8.445 28.812 12.438 1 98.44 124 VAL A O 1
ATOM 974 N N . ASP A 1 125 ? 10.391 28.406 13.641 1 98.25 125 ASP A N 1
ATOM 975 C CA . ASP A 1 125 ? 11.242 28.297 12.461 1 98.25 125 ASP A CA 1
ATOM 976 C C . ASP A 1 125 ? 11.172 26.891 11.867 1 98.25 125 ASP A C 1
ATOM 978 O O . ASP A 1 125 ? 11.578 25.922 12.508 1 98.25 125 ASP A O 1
ATOM 982 N N . ILE A 1 126 ? 10.609 26.75 10.695 1 98.75 126 ILE A N 1
ATOM 983 C CA . ILE A 1 126 ? 10.539 25.469 10 1 98.75 126 ILE A CA 1
ATOM 984 C C . ILE A 1 126 ? 11.555 25.438 8.859 1 98.75 126 ILE A C 1
ATOM 986 O O . ILE A 1 126 ? 11.617 26.375 8.055 1 98.75 126 ILE A O 1
ATOM 990 N N . SER A 1 127 ? 12.422 24.469 8.875 1 98.62 127 SER A N 1
ATOM 991 C CA . SER A 1 127 ? 13.281 24.172 7.734 1 98.62 127 SER A CA 1
ATOM 992 C C . SER A 1 127 ? 12.711 23.047 6.887 1 98.62 127 SER A C 1
ATOM 994 O O . SER A 1 127 ? 12.469 21.938 7.395 1 98.62 127 SER A O 1
ATOM 996 N N . ALA A 1 128 ? 12.414 23.344 5.637 1 98.69 128 ALA A N 1
ATOM 997 C CA . ALA A 1 128 ? 11.883 22.328 4.727 1 98.69 128 ALA A CA 1
ATOM 998 C C . ALA A 1 128 ? 12.703 22.25 3.445 1 98.69 128 ALA A C 1
ATOM 1000 O O . ALA A 1 128 ? 13.039 23.281 2.857 1 98.69 128 ALA A O 1
ATOM 1001 N N . LYS A 1 129 ? 13.141 21.125 3.076 1 98.75 129 LYS A N 1
ATOM 1002 C CA . LYS A 1 129 ? 13.719 20.828 1.769 1 98.75 129 LYS A CA 1
ATOM 1003 C C . LYS A 1 129 ? 12.812 19.906 0.954 1 98.75 129 LYS A C 1
ATOM 1005 O O . LYS A 1 129 ? 12.656 18.734 1.275 1 98.75 129 LYS A O 1
ATOM 1010 N N . ILE A 1 130 ? 12.211 20.438 -0.11 1 98.75 130 ILE A N 1
ATOM 1011 C CA . ILE A 1 130 ? 11.305 19.656 -0.95 1 98.75 130 ILE A CA 1
ATOM 1012 C C . ILE A 1 130 ? 12.086 19.031 -2.104 1 98.75 130 ILE A C 1
ATOM 1014 O O . ILE A 1 130 ? 12.617 19.734 -2.961 1 98.75 130 ILE A O 1
ATOM 1018 N N . ASP A 1 131 ? 12.164 17.75 -2.105 1 98.38 131 ASP A N 1
ATOM 1019 C CA . ASP A 1 131 ? 12.867 16.984 -3.129 1 98.38 131 ASP A CA 1
ATOM 1020 C C . ASP A 1 131 ? 12.18 15.641 -3.369 1 98.38 131 ASP A C 1
ATOM 1022 O O . ASP A 1 131 ? 12.812 14.594 -3.268 1 98.38 131 ASP A O 1
ATOM 1026 N N . GLY A 1 132 ? 10.875 15.727 -3.607 1 98.12 132 GLY A N 1
ATOM 1027 C CA . GLY A 1 132 ? 10.133 14.492 -3.824 1 98.12 132 GLY A CA 1
ATOM 1028 C C . GLY A 1 132 ? 10.289 13.5 -2.689 1 98.12 132 GLY A C 1
ATOM 1029 O O . GLY A 1 132 ? 10.047 13.828 -1.527 1 98.12 132 GLY A O 1
ATOM 1030 N N . LYS A 1 133 ? 10.68 12.312 -2.916 1 98.31 133 LYS A N 1
ATOM 1031 C CA . LYS A 1 133 ? 10.812 11.203 -1.979 1 98.31 133 LYS A CA 1
ATOM 1032 C C . LYS A 1 133 ? 12.086 11.328 -1.153 1 98.31 133 LYS A C 1
ATOM 1034 O O . LYS A 1 133 ? 12.43 10.43 -0.382 1 98.31 133 LYS A O 1
ATOM 1039 N N . LYS A 1 134 ? 12.781 12.414 -1.301 1 98.19 134 LYS A N 1
ATOM 1040 C CA . LYS A 1 134 ? 13.977 12.688 -0.512 1 98.19 134 LYS A CA 1
ATOM 1041 C C . LYS A 1 134 ? 13.812 13.961 0.315 1 98.19 134 LYS A C 1
ATOM 1043 O O . LYS A 1 134 ? 14.797 14.531 0.791 1 98.19 134 LYS A O 1
ATOM 1048 N N . SER A 1 135 ? 12.617 14.383 0.498 1 98.88 135 SER A N 1
ATOM 1049 C CA . SER A 1 135 ? 12.289 15.617 1.21 1 98.88 135 SER A CA 1
ATOM 1050 C C . SER A 1 135 ? 12.57 15.477 2.703 1 98.88 135 SER A C 1
ATOM 1052 O O . SER A 1 135 ? 12.688 14.367 3.221 1 98.88 135 SER A O 1
ATOM 1054 N N . SER A 1 136 ? 12.727 16.578 3.352 1 98.94 136 SER A N 1
ATOM 1055 C CA . SER A 1 136 ? 12.93 16.641 4.793 1 98.94 136 SER A CA 1
ATOM 1056 C C . SER A 1 136 ? 12.32 17.906 5.383 1 98.94 136 SER A C 1
ATOM 1058 O O . SER A 1 136 ? 12.086 18.891 4.668 1 98.94 136 SER A O 1
ATOM 1060 N N . PHE A 1 137 ? 12.008 17.875 6.645 1 98.94 137 PHE A N 1
ATOM 1061 C CA . PHE A 1 137 ? 11.562 19.062 7.375 1 98.94 137 PHE A CA 1
ATOM 1062 C C . PHE A 1 137 ? 11.898 18.938 8.859 1 98.94 137 PHE A C 1
ATOM 1064 O O . PHE A 1 137 ? 11.992 17.828 9.391 1 98.94 137 PHE A O 1
ATOM 1071 N N . SER A 1 138 ? 12.094 20.094 9.484 1 98.94 138 SER A N 1
ATOM 1072 C CA . SER A 1 138 ? 12.492 20.062 10.883 1 98.94 138 SER A CA 1
ATOM 1073 C C . SER A 1 138 ? 12.102 21.359 11.586 1 98.94 138 SER A C 1
ATOM 1075 O O . SER A 1 138 ? 11.875 22.391 10.938 1 98.94 138 SER A O 1
ATOM 1077 N N . VAL A 1 139 ? 11.852 21.281 12.766 1 98.88 139 VAL A N 1
ATOM 1078 C CA . VAL A 1 139 ? 11.812 22.359 13.75 1 98.88 139 VAL A CA 1
ATOM 1079 C C . VAL A 1 139 ? 12.93 22.172 14.773 1 98.88 139 VAL A C 1
ATOM 1081 O O . VAL A 1 139 ? 12.961 21.156 15.484 1 98.88 139 VAL A O 1
ATOM 1084 N N . PRO A 1 140 ? 13.859 23.125 14.82 1 98.38 140 PRO A N 1
ATOM 1085 C CA . PRO A 1 140 ? 15.031 22.922 15.68 1 98.38 140 PRO A CA 1
ATOM 1086 C C . PRO A 1 140 ? 14.664 22.5 17.094 1 98.38 140 PRO A C 1
ATOM 1088 O O . PRO A 1 140 ? 13.883 23.172 17.766 1 98.38 140 PRO A O 1
ATOM 1091 N N . GLY A 1 141 ? 15.188 21.328 17.469 1 98.25 141 GLY A N 1
ATOM 1092 C CA . GLY A 1 141 ? 15.039 20.812 18.828 1 98.25 141 GLY A CA 1
ATOM 1093 C C . GLY A 1 141 ? 13.695 20.156 19.062 1 98.25 141 GLY A C 1
ATOM 1094 O O . GLY A 1 141 ? 13.453 19.609 20.141 1 98.25 141 GLY A O 1
ATOM 1095 N N . ILE A 1 142 ? 12.836 20.078 18.109 1 98.81 142 ILE A N 1
ATOM 1096 C CA . ILE A 1 142 ? 11.469 19.641 18.359 1 98.81 142 ILE A CA 1
ATOM 1097 C C . ILE A 1 142 ? 11.102 18.531 17.375 1 98.81 142 ILE A C 1
ATOM 1099 O O . ILE A 1 142 ? 10.656 17.453 17.797 1 98.81 142 ILE A O 1
ATOM 1103 N N . ILE A 1 143 ? 11.234 18.781 16.078 1 98.94 143 ILE A N 1
ATOM 1104 C CA . ILE A 1 143 ? 10.852 17.859 15.023 1 98.94 143 ILE A CA 1
ATOM 1105 C C . ILE A 1 143 ? 12.023 17.641 14.078 1 98.94 143 ILE A C 1
ATOM 1107 O O . ILE A 1 143 ? 12.719 18.594 13.719 1 98.94 143 ILE A O 1
ATOM 1111 N N . ASP A 1 144 ? 12.273 16.406 13.688 1 98.94 144 ASP A N 1
ATOM 1112 C CA . ASP A 1 144 ? 13.25 16.062 12.656 1 98.94 144 ASP A CA 1
ATOM 1113 C C . ASP A 1 144 ? 12.734 14.914 11.789 1 98.94 144 ASP A C 1
ATOM 1115 O O . ASP A 1 144 ? 12.555 13.789 12.266 1 98.94 144 ASP A O 1
ATOM 1119 N N . VAL A 1 145 ? 12.461 15.234 10.508 1 98.94 145 VAL A N 1
ATOM 1120 C CA . VAL A 1 145 ? 11.93 14.25 9.578 1 98.94 145 VAL A CA 1
ATOM 1121 C C . VAL A 1 145 ? 12.75 14.266 8.289 1 98.94 145 VAL A C 1
ATOM 1123 O O . VAL A 1 145 ? 13.031 15.328 7.73 1 98.94 145 VAL A O 1
ATOM 1126 N N . ARG A 1 146 ? 13.219 13.156 7.875 1 98.94 146 ARG A N 1
ATOM 1127 C CA . ARG A 1 146 ? 13.883 12.906 6.602 1 98.94 146 ARG A CA 1
ATOM 1128 C C . ARG A 1 146 ? 13.344 11.641 5.941 1 98.94 146 ARG A C 1
ATOM 1130 O O . ARG A 1 146 ? 13.273 10.586 6.574 1 98.94 146 ARG A O 1
ATOM 1137 N N . ILE A 1 147 ? 12.914 11.789 4.68 1 98.88 147 ILE A N 1
ATOM 1138 C CA . ILE A 1 147 ? 12.43 10.594 3.996 1 98.88 147 ILE A CA 1
ATOM 1139 C C . ILE A 1 147 ? 13.391 10.227 2.865 1 98.88 147 ILE A C 1
ATOM 1141 O O . ILE A 1 147 ? 14.188 11.055 2.426 1 98.88 147 ILE A O 1
ATOM 1145 N N . GLU A 1 148 ? 13.312 8.992 2.479 1 97.88 148 GLU A N 1
ATOM 1146 C CA . GLU A 1 148 ? 14.172 8.508 1.402 1 97.88 148 GLU A CA 1
ATOM 1147 C C . GLU A 1 148 ? 13.43 7.512 0.516 1 97.88 148 GLU A C 1
ATOM 1149 O O . GLU A 1 148 ? 12.531 6.805 0.981 1 97.88 148 GLU A O 1
ATOM 1154 N N . SER A 1 149 ? 13.852 7.508 -0.692 1 95.75 149 SER A N 1
ATOM 1155 C CA . SER A 1 149 ? 13.273 6.602 -1.677 1 95.75 149 SER A CA 1
ATOM 1156 C C . SER A 1 149 ? 13.75 5.172 -1.47 1 95.75 149 SER A C 1
ATOM 1158 O O . SER A 1 149 ? 14.875 4.949 -1.017 1 95.75 149 SER A O 1
ATOM 1160 N N . PHE A 1 150 ? 12.922 4.262 -1.816 1 93.44 150 PHE A N 1
ATOM 1161 C CA . PHE A 1 150 ? 13.367 2.877 -1.904 1 93.44 150 PHE A CA 1
ATOM 1162 C C . PHE A 1 150 ? 14.289 2.68 -3.102 1 93.44 150 PHE A C 1
ATOM 1164 O O . PHE A 1 150 ? 14.102 3.311 -4.145 1 93.44 150 PHE A O 1
ATOM 1171 N N . LYS A 1 151 ? 15.25 1.807 -2.867 1 90.25 151 LYS A N 1
ATOM 1172 C CA . LYS A 1 151 ? 16.172 1.497 -3.961 1 90.25 151 LYS A CA 1
ATOM 1173 C C . LYS A 1 151 ? 16.141 0.007 -4.289 1 90.25 151 LYS A C 1
ATOM 1175 O O . LYS A 1 151 ? 16.016 -0.829 -3.393 1 90.25 151 LYS A O 1
ATOM 1180 N N . ASN A 1 152 ? 16.172 -0.345 -5.574 1 83.31 152 ASN A N 1
ATOM 1181 C CA . ASN A 1 152 ? 16.438 -1.719 -5.988 1 83.31 152 ASN A CA 1
ATOM 1182 C C . ASN A 1 152 ? 17.766 -2.229 -5.418 1 83.31 152 ASN A C 1
ATOM 1184 O O . ASN A 1 152 ? 18.797 -1.599 -5.602 1 83.31 152 ASN A O 1
ATOM 1188 N N . PRO A 1 153 ? 17.75 -3.318 -4.734 1 79.44 153 PRO A N 1
ATOM 1189 C CA . PRO A 1 153 ? 18.984 -3.758 -4.074 1 79.44 153 PRO A CA 1
ATOM 1190 C C . PRO A 1 153 ? 20.047 -4.227 -5.062 1 79.44 153 PRO A C 1
ATOM 1192 O O . PRO A 1 153 ? 21.234 -4.254 -4.73 1 79.44 153 PRO A O 1
ATOM 1195 N N . VAL A 1 154 ? 19.594 -4.598 -6.254 1 77.5 154 VAL A N 1
ATOM 1196 C CA . VAL A 1 154 ? 20.516 -5.129 -7.25 1 77.5 154 VAL A CA 1
ATOM 1197 C C . VAL A 1 154 ? 21.047 -3.992 -8.117 1 77.5 154 VAL A C 1
ATOM 1199 O O . VAL A 1 154 ? 22.266 -3.824 -8.25 1 77.5 154 VAL A O 1
ATOM 1202 N N . THR A 1 155 ? 20.219 -3.061 -8.578 1 84.31 155 THR A N 1
ATOM 1203 C CA . THR A 1 155 ? 20.625 -2.053 -9.555 1 84.31 155 THR A CA 1
ATOM 1204 C C . THR A 1 155 ? 20.906 -0.72 -8.867 1 84.31 155 THR A C 1
ATOM 1206 O O . THR A 1 155 ? 21.562 0.155 -9.453 1 84.31 155 THR A O 1
ATOM 1209 N N . GLY A 1 156 ? 20.312 -0.517 -7.68 1 86.5 156 GLY A N 1
ATOM 1210 C CA . GLY A 1 156 ? 20.453 0.747 -6.973 1 86.5 156 GLY A CA 1
ATOM 1211 C C . GLY A 1 156 ? 19.469 1.808 -7.434 1 86.5 156 GLY A C 1
ATOM 1212 O O . GLY A 1 156 ? 19.422 2.898 -6.863 1 86.5 156 GLY A O 1
ATOM 1213 N N . GLU A 1 157 ? 18.688 1.515 -8.406 1 89.94 157 GLU A N 1
ATOM 1214 C CA . GLU A 1 157 ? 17.734 2.479 -8.953 1 89.94 157 GLU A CA 1
ATOM 1215 C C . GLU A 1 157 ? 16.594 2.742 -7.9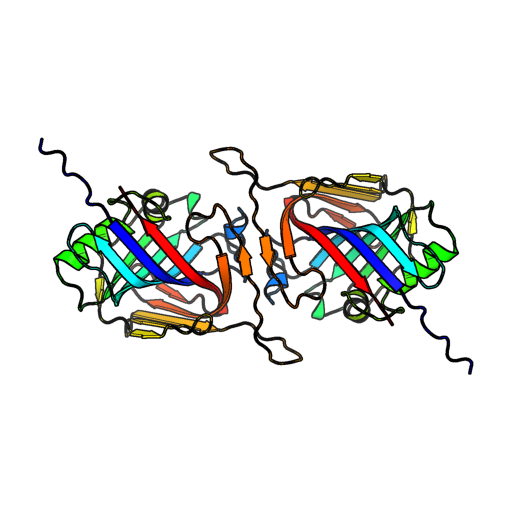8 1 89.94 157 GLU A C 1
ATOM 1217 O O . GLU A 1 157 ? 16.125 1.829 -7.289 1 89.94 157 GLU A O 1
ATOM 1222 N N . GLU A 1 158 ? 16.141 4 -8.008 1 91.75 158 GLU A N 1
ATOM 1223 C CA . GLU A 1 158 ? 15.008 4.355 -7.168 1 91.75 158 GLU A CA 1
ATOM 1224 C C . GLU A 1 158 ? 13.734 3.666 -7.637 1 91.75 158 GLU A C 1
ATOM 1226 O O . GLU A 1 158 ? 13.477 3.574 -8.844 1 91.75 158 GLU A O 1
ATOM 1231 N N . GLN A 1 159 ? 13.055 3.283 -6.684 1 91.38 159 GLN A N 1
ATOM 1232 C CA . GLN A 1 159 ? 11.766 2.684 -6.996 1 91.38 159 GLN A CA 1
ATOM 1233 C C . GLN A 1 159 ? 10.68 3.752 -7.137 1 91.38 159 GLN A C 1
ATOM 1235 O O . GLN A 1 159 ? 10.727 4.781 -6.457 1 91.38 159 GLN A O 1
ATOM 1240 N N . ASP A 1 160 ? 9.758 3.504 -8.023 1 93.56 160 ASP A N 1
ATOM 1241 C CA . ASP A 1 160 ? 8.695 4.461 -8.297 1 93.56 160 ASP A CA 1
ATOM 1242 C C . ASP A 1 160 ? 7.328 3.885 -7.93 1 93.56 160 ASP A C 1
ATOM 1244 O O . ASP A 1 160 ? 6.379 3.986 -8.703 1 93.56 160 ASP A O 1
ATOM 1248 N N . THR A 1 161 ? 7.277 3.234 -6.801 1 96.06 161 THR A N 1
ATOM 1249 C CA . THR A 1 161 ? 6.031 2.664 -6.301 1 96.06 161 THR A CA 1
ATOM 1250 C C . THR A 1 161 ? 5.051 3.766 -5.906 1 96.06 161 THR A C 1
ATOM 1252 O O . THR A 1 161 ? 5.43 4.727 -5.23 1 96.06 161 THR A O 1
ATOM 1255 N N . ARG A 1 162 ? 3.801 3.641 -6.348 1 98 162 ARG A N 1
ATOM 1256 C CA . ARG A 1 162 ? 2.771 4.629 -6.043 1 98 162 ARG A CA 1
ATOM 1257 C C . ARG A 1 162 ? 1.474 3.955 -5.617 1 98 162 ARG A C 1
ATOM 1259 O O . ARG A 1 162 ? 1.177 2.838 -6.043 1 98 162 ARG A O 1
ATOM 1266 N N . ILE A 1 163 ? 0.798 4.617 -4.828 1 98.38 163 ILE A N 1
ATOM 1267 C CA . ILE A 1 163 ? -0.581 4.254 -4.52 1 98.38 163 ILE A CA 1
ATOM 1268 C C . ILE A 1 163 ? -1.536 5.242 -5.18 1 98.38 163 ILE A C 1
ATOM 1270 O O . ILE A 1 163 ? -1.32 6.457 -5.125 1 98.38 163 ILE A O 1
ATOM 1274 N N . GLN A 1 164 ? -2.514 4.766 -5.84 1 97.69 164 GLN A N 1
ATOM 1275 C CA . GLN A 1 164 ? -3.58 5.574 -6.422 1 97.69 164 GLN A CA 1
ATOM 1276 C C . GLN A 1 164 ? -4.883 5.414 -5.645 1 97.69 164 GLN A C 1
ATOM 1278 O O . GLN A 1 164 ? -5.348 4.289 -5.43 1 97.69 164 GLN A O 1
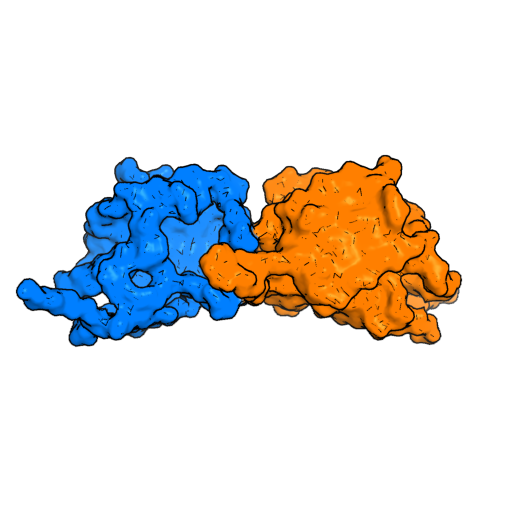ATOM 1283 N N . LEU A 1 165 ? -5.383 6.5 -5.203 1 95.5 165 LEU A N 1
ATOM 1284 C CA . LEU A 1 165 ? -6.672 6.594 -4.531 1 95.5 165 LEU A CA 1
ATOM 1285 C C . LEU A 1 165 ? -7.562 7.633 -5.203 1 95.5 165 LEU A C 1
ATOM 1287 O O . LEU A 1 165 ? -7.73 8.742 -4.688 1 95.5 165 LEU A O 1
ATOM 1291 N N . PRO A 1 166 ? -8.25 7.238 -6.258 1 91.69 166 PRO A N 1
ATOM 1292 C CA . PRO A 1 166 ? -9.016 8.234 -7.02 1 91.69 166 PRO A CA 1
ATOM 1293 C C . PRO A 1 166 ? -10 9.008 -6.156 1 91.69 166 PRO A C 1
ATOM 1295 O O . PRO A 1 166 ? -10.242 10.195 -6.395 1 91.69 166 PRO A O 1
ATOM 1298 N N . ASN A 1 167 ? -10.539 8.367 -5.129 1 89 167 ASN A N 1
ATOM 1299 C CA . ASN A 1 167 ? -11.5 9.023 -4.25 1 89 167 ASN A CA 1
ATOM 1300 C C . ASN A 1 167 ? -10.898 9.312 -2.877 1 89 167 ASN A C 1
ATOM 1302 O O . ASN A 1 167 ? -11.625 9.453 -1.893 1 89 167 ASN A O 1
ATOM 1306 N N . GLY A 1 168 ? -9.609 9.375 -2.834 1 91.12 168 GLY A N 1
ATOM 1307 C CA . GLY A 1 168 ? -8.945 9.664 -1.572 1 91.12 168 GLY A CA 1
ATOM 1308 C C . GLY A 1 168 ? -9.172 11.078 -1.082 1 91.12 168 GLY A C 1
ATOM 1309 O O . GLY A 1 168 ? -9.203 12.023 -1.878 1 91.12 168 GLY A O 1
ATOM 1310 N N . PHE A 1 169 ? -9.281 11.242 0.172 1 88.94 169 PHE A N 1
ATOM 1311 C CA . PHE A 1 169 ? -9.602 12.555 0.714 1 88.94 169 PHE A CA 1
ATOM 1312 C C . PHE A 1 169 ? -8.328 13.32 1.044 1 88.94 169 PHE A C 1
ATOM 1314 O O . PHE A 1 169 ? -8.352 14.547 1.212 1 88.94 169 PHE A O 1
ATOM 1321 N N . ILE A 1 170 ? -7.219 12.586 1.222 1 95.19 170 ILE A N 1
ATOM 1322 C CA . ILE A 1 170 ? -5.969 13.281 1.496 1 95.19 170 ILE A CA 1
ATOM 1323 C C . ILE A 1 170 ? -5.219 13.523 0.189 1 95.19 170 ILE A C 1
ATOM 1325 O O . ILE A 1 170 ? -4.848 14.664 -0.116 1 95.19 170 ILE A O 1
ATOM 1329 N N . TRP A 1 171 ? -4.973 12.562 -0.54 1 97.56 171 TRP A N 1
ATOM 1330 C CA . TRP A 1 171 ? -4.328 12.648 -1.847 1 97.56 171 TRP A CA 1
ATOM 1331 C C . TRP A 1 171 ? -4.941 11.641 -2.818 1 97.56 171 TRP A C 1
ATOM 1333 O O . TRP A 1 171 ? -5.598 10.688 -2.402 1 97.56 171 TRP A O 1
ATOM 1343 N N . LYS A 1 172 ? -4.746 11.883 -4.117 1 96.81 172 LYS A N 1
ATOM 1344 C CA . LYS A 1 172 ? -5.207 10.977 -5.168 1 96.81 172 LYS A CA 1
ATOM 1345 C C . LYS A 1 172 ? -4.105 10.008 -5.582 1 96.81 172 LYS A C 1
ATOM 1347 O O . LYS A 1 172 ? -4.387 8.875 -5.977 1 96.81 172 LYS A O 1
ATOM 1352 N N . VAL A 1 173 ? -2.939 10.477 -5.531 1 97.88 173 VAL A N 1
ATOM 1353 C CA . VAL A 1 173 ? -1.762 9.672 -5.828 1 97.88 173 VAL A CA 1
ATOM 1354 C C . VAL A 1 173 ? -0.633 10.031 -4.863 1 97.88 173 VAL A C 1
ATOM 1356 O O . VAL A 1 173 ? -0.407 11.203 -4.574 1 97.88 173 VAL A O 1
ATOM 1359 N N . ALA A 1 174 ? 0.035 9.062 -4.363 1 98.5 174 ALA A N 1
ATOM 1360 C CA . ALA A 1 174 ? 1.196 9.281 -3.504 1 98.5 174 ALA A CA 1
ATOM 1361 C C . ALA A 1 174 ? 2.355 8.375 -3.91 1 98.5 174 ALA A C 1
ATOM 1363 O O . ALA A 1 174 ? 2.15 7.215 -4.258 1 98.5 174 ALA A O 1
ATOM 1364 N N . GLU A 1 175 ? 3.504 8.93 -3.887 1 98.31 175 GLU A N 1
ATOM 1365 C CA . GLU A 1 175 ? 4.73 8.172 -4.105 1 98.31 175 GLU A CA 1
ATOM 1366 C C . GLU A 1 175 ? 5.246 7.57 -2.801 1 98.31 175 GLU A C 1
ATOM 1368 O O . GLU A 1 175 ? 5.461 8.289 -1.821 1 98.31 175 GLU A O 1
ATOM 1373 N N . ALA A 1 176 ? 5.488 6.301 -2.838 1 98.31 176 ALA A N 1
ATOM 1374 C CA . ALA A 1 176 ? 5.898 5.594 -1.627 1 98.31 176 ALA A CA 1
ATOM 1375 C C . ALA A 1 176 ? 7.371 5.848 -1.317 1 98.31 176 ALA A C 1
ATOM 1377 O O . ALA A 1 176 ? 8.211 5.844 -2.221 1 98.31 176 ALA A O 1
ATOM 1378 N N . ALA A 1 177 ? 7.645 6.098 -0.122 1 98.38 177 ALA A N 1
ATOM 1379 C CA . ALA A 1 177 ? 8.977 6.285 0.451 1 98.38 177 ALA A CA 1
ATOM 1380 C C . ALA A 1 177 ? 9.039 5.738 1.872 1 98.38 177 ALA A C 1
ATOM 1382 O O . ALA A 1 177 ? 8.117 5.066 2.33 1 98.38 177 ALA A O 1
ATOM 1383 N N . LYS A 1 178 ? 10.141 5.898 2.547 1 98.31 178 LYS A N 1
ATOM 1384 C CA . LYS A 1 178 ? 10.305 5.539 3.953 1 98.31 178 LYS A CA 1
ATOM 1385 C C . LYS A 1 178 ? 10.969 6.672 4.734 1 98.31 178 LYS A C 1
ATOM 1387 O O . LYS A 1 178 ? 11.664 7.508 4.152 1 98.31 178 LYS A O 1
ATOM 1392 N N . SER A 1 179 ? 10.719 6.684 6.012 1 98.75 179 SER A N 1
ATOM 1393 C CA . SER A 1 179 ? 11.391 7.676 6.848 1 98.75 179 SER A CA 1
ATOM 1394 C C . SER A 1 179 ? 12.773 7.184 7.281 1 98.75 179 SER A C 1
ATOM 1396 O O . SER A 1 179 ? 12.922 6.043 7.719 1 98.75 179 SER A O 1
ATOM 1398 N N . LYS A 1 180 ? 13.742 7.957 7 1 98.44 180 LYS A N 1
ATOM 1399 C CA . LYS A 1 180 ? 15.047 7.754 7.637 1 98.44 180 LYS A CA 1
ATOM 1400 C C . LYS A 1 180 ? 15.031 8.25 9.078 1 98.44 180 LYS A C 1
ATOM 1402 O O . LYS A 1 180 ? 15.625 7.625 9.961 1 98.44 180 LYS A O 1
ATOM 1407 N N . MET A 1 181 ? 14.422 9.352 9.234 1 98.75 181 MET A N 1
ATOM 1408 C CA . MET A 1 181 ? 14.195 9.984 10.531 1 98.75 181 MET A CA 1
ATOM 1409 C C . MET A 1 181 ? 12.75 10.469 10.656 1 98.75 181 MET A C 1
ATOM 1411 O O . MET A 1 181 ? 12.195 11.016 9.703 1 98.75 181 MET A O 1
ATOM 1415 N N . MET A 1 182 ? 12.18 10.266 11.82 1 98.94 182 MET A N 1
ATOM 1416 C CA . MET A 1 182 ? 10.859 10.773 12.164 1 98.94 182 MET A CA 1
ATOM 1417 C C . MET A 1 182 ? 10.695 10.883 13.68 1 98.94 182 MET A C 1
ATOM 1419 O O . MET A 1 182 ? 10.344 9.906 14.344 1 98.94 182 MET A O 1
ATOM 1423 N N . ARG A 1 183 ? 10.859 12.07 14.117 1 98.81 183 ARG A N 1
ATOM 1424 C CA . ARG A 1 183 ? 10.781 12.211 15.57 1 98.81 183 ARG A CA 1
ATOM 1425 C C . ARG A 1 183 ? 10.211 13.578 15.961 1 98.81 183 ARG A C 1
ATOM 1427 O O . ARG A 1 183 ? 10.359 14.547 15.211 1 98.81 183 ARG A O 1
ATOM 1434 N N . ILE A 1 184 ? 9.578 13.648 17.078 1 98.94 184 ILE A N 1
ATOM 1435 C CA . ILE A 1 184 ? 9.047 14.859 17.703 1 98.94 184 ILE A CA 1
ATOM 1436 C C . ILE A 1 184 ? 9.234 14.797 19.219 1 98.94 184 ILE A C 1
ATOM 1438 O O . ILE A 1 184 ? 9.055 13.734 19.828 1 98.94 184 ILE A O 1
ATOM 1442 N N . LEU A 1 185 ? 9.656 15.859 19.75 1 98.62 185 LEU A N 1
ATOM 1443 C CA . LEU A 1 185 ? 9.828 15.992 21.188 1 98.62 185 LEU A CA 1
ATOM 1444 C C . LEU A 1 185 ? 9.086 17.219 21.719 1 98.62 185 LEU A C 1
ATOM 1446 O O . LEU A 1 185 ? 9.578 18.344 21.609 1 98.62 185 LEU A O 1
ATOM 1450 N N . THR A 1 186 ? 7.898 17.062 22.188 1 98.31 186 THR A N 1
ATOM 1451 C CA . THR A 1 186 ? 7.098 18.047 22.922 1 98.31 186 THR A CA 1
ATOM 1452 C C . THR A 1 186 ? 6.492 17.422 24.172 1 98.31 186 THR A C 1
ATOM 1454 O O . THR A 1 186 ? 6.562 16.203 24.375 1 98.31 186 THR A O 1
ATOM 1457 N N . PRO A 1 187 ? 5.961 18.188 25.047 1 97 187 PRO A N 1
ATOM 1458 C CA . PRO A 1 187 ? 5.352 17.641 26.25 1 97 187 PRO A CA 1
ATOM 1459 C C . PRO A 1 187 ? 4.191 16.688 25.953 1 97 187 PRO A C 1
ATOM 1461 O O . PRO A 1 187 ? 3.949 15.75 26.719 1 97 187 PRO A O 1
ATOM 1464 N N . ASN A 1 188 ? 3.512 16.828 24.812 1 97.5 188 ASN A N 1
ATOM 1465 C CA . ASN A 1 188 ? 2.287 16.078 24.562 1 97.5 188 ASN A CA 1
ATOM 1466 C C . ASN A 1 188 ? 2.459 15.109 23.391 1 97.5 188 ASN A C 1
ATOM 1468 O O . ASN A 1 188 ? 1.646 14.203 23.219 1 97.5 188 ASN A O 1
ATOM 1472 N N . LEU A 1 189 ? 3.387 15.359 22.578 1 98.56 189 LEU A N 1
ATOM 1473 C CA . LEU A 1 189 ? 3.764 14.492 21.469 1 98.56 189 LEU A CA 1
ATOM 1474 C C . LEU A 1 189 ? 5.254 14.164 21.516 1 98.56 189 LEU A C 1
ATOM 1476 O O . LEU A 1 189 ? 6.09 15.039 21.281 1 98.56 189 LEU A O 1
ATOM 1480 N N . ASN A 1 190 ? 5.527 12.945 21.891 1 98.75 190 ASN A N 1
ATOM 1481 C CA . ASN A 1 190 ? 6.906 12.492 22.047 1 98.75 190 ASN A CA 1
ATOM 1482 C C . ASN A 1 190 ? 7.09 11.07 21.531 1 98.75 190 ASN A C 1
ATOM 1484 O O . ASN A 1 190 ? 6.77 10.102 22.219 1 98.75 190 ASN A O 1
ATOM 1488 N N . PHE A 1 191 ? 7.609 10.992 20.297 1 98.81 191 PHE A N 1
ATOM 1489 C CA . PHE A 1 191 ? 7.82 9.68 19.703 1 98.81 191 PHE A CA 1
ATOM 1490 C C . PHE A 1 191 ? 8.922 9.719 18.656 1 98.81 191 PHE A C 1
ATOM 1492 O O . PHE A 1 191 ? 9.266 10.797 18.156 1 98.81 191 PHE A O 1
ATOM 1499 N N . ASP A 1 192 ? 9.602 8.648 18.422 1 98.81 192 ASP A N 1
ATOM 1500 C CA . ASP A 1 192 ? 10.547 8.359 17.344 1 98.81 192 ASP A CA 1
ATOM 1501 C C . ASP A 1 192 ? 10.133 7.113 16.578 1 98.81 192 ASP A C 1
ATOM 1503 O O . ASP A 1 192 ? 10.258 5.996 17.078 1 98.81 192 ASP A O 1
ATOM 1507 N N . GLU A 1 193 ? 9.531 7.344 15.383 1 98.62 193 GLU A N 1
ATOM 1508 C CA . GLU A 1 193 ? 9.047 6.258 14.531 1 98.62 193 GLU A CA 1
ATOM 1509 C C . GLU A 1 193 ? 9.883 6.145 13.258 1 98.62 193 GLU A C 1
ATOM 1511 O O . GLU A 1 193 ? 9.344 5.93 12.172 1 98.62 193 GLU A O 1
ATOM 1516 N N . SER A 1 194 ? 11.219 6.371 13.43 1 98.75 194 SER A N 1
ATOM 1517 C CA . SER A 1 194 ? 12.133 6.336 12.297 1 98.75 194 SER A CA 1
ATOM 1518 C C . SER A 1 194 ? 12.148 4.957 11.641 1 98.75 194 SER A C 1
ATOM 1520 O O . SER A 1 194 ? 11.984 3.941 12.32 1 98.75 194 SER A O 1
ATOM 1522 N N . GLY A 1 195 ? 12.328 4.949 10.32 1 98.12 195 GLY A N 1
ATOM 1523 C CA . GLY A 1 195 ? 12.461 3.703 9.586 1 98.12 195 GLY A CA 1
ATOM 1524 C C . GLY A 1 195 ? 11.133 3.133 9.133 1 98.12 195 GLY A C 1
ATOM 1525 O O . GLY A 1 195 ? 11.047 1.968 8.742 1 98.12 195 GLY A O 1
ATOM 1526 N N . LYS A 1 196 ? 10.078 3.938 9.219 1 98.44 196 LYS A N 1
ATOM 1527 C CA . LYS A 1 196 ? 8.734 3.461 8.922 1 98.44 196 LYS A CA 1
ATOM 1528 C C . LYS A 1 196 ? 8.172 4.145 7.68 1 98.44 196 LYS A C 1
ATOM 1530 O O . LYS A 1 196 ? 8.93 4.574 6.809 1 98.44 196 LYS A O 1
ATOM 1535 N N . ASN A 1 197 ? 6.93 4.16 7.492 1 98.69 197 ASN A N 1
ATOM 1536 C CA . ASN A 1 197 ? 6.262 4.527 6.246 1 98.69 197 ASN A CA 1
ATOM 1537 C C . ASN A 1 197 ? 6.395 6.02 5.961 1 98.69 197 ASN A C 1
ATOM 1539 O O . ASN A 1 197 ? 6.316 6.84 6.875 1 98.69 197 ASN A O 1
ATOM 1543 N N . ALA A 1 198 ? 6.496 6.355 4.691 1 98.88 198 ALA A N 1
ATOM 1544 C CA . ALA A 1 198 ? 6.43 7.742 4.238 1 98.88 198 ALA A CA 1
ATOM 1545 C C . ALA A 1 198 ? 5.84 7.832 2.834 1 98.88 198 ALA A C 1
ATOM 1547 O O . ALA A 1 198 ? 5.863 6.855 2.08 1 98.88 198 ALA A O 1
ATOM 1548 N N . PHE A 1 199 ? 5.293 8.984 2.475 1 98.81 199 PHE A N 1
ATOM 1549 C CA . PHE A 1 199 ? 4.781 9.305 1.146 1 98.81 199 PHE A CA 1
ATOM 1550 C C . PHE A 1 199 ? 5.156 10.727 0.744 1 98.81 199 PHE A C 1
ATOM 1552 O O . PHE A 1 199 ? 5.277 11.602 1.598 1 98.81 199 PHE A O 1
ATOM 1559 N N . PHE A 1 200 ? 5.383 10.906 -0.505 1 98.88 200 PHE A N 1
ATOM 1560 C CA . PHE A 1 200 ? 5.395 12.219 -1.129 1 98.88 200 PHE A CA 1
ATOM 1561 C C . PHE A 1 200 ? 4.219 12.375 -2.092 1 98.88 200 PHE A C 1
ATOM 1563 O O . PHE A 1 200 ? 3.908 11.453 -2.85 1 98.88 200 PHE A O 1
ATOM 1570 N N . SER A 1 201 ? 3.555 13.516 -2.07 1 98.81 201 SER A N 1
ATOM 1571 C CA . SER A 1 201 ? 2.449 13.812 -2.975 1 98.81 201 SER A CA 1
ATOM 1572 C C . SER A 1 201 ? 2.324 15.312 -3.227 1 98.81 201 SER A C 1
ATOM 1574 O O . SER A 1 201 ? 3.064 16.109 -2.645 1 98.81 201 SER A O 1
ATOM 1576 N N . VAL A 1 202 ? 1.591 15.648 -4.211 1 98.69 202 VAL A N 1
ATOM 1577 C CA . VAL A 1 202 ? 1.092 17 -4.41 1 98.69 202 VAL A CA 1
ATOM 1578 C C . VAL A 1 202 ? -0.419 17.031 -4.195 1 98.69 202 VAL A C 1
ATOM 1580 O O . VAL A 1 202 ? -1.158 16.266 -4.82 1 98.69 202 VAL A O 1
ATOM 1583 N N . VAL A 1 203 ? -0.828 17.922 -3.27 1 98.56 203 VAL A N 1
ATOM 1584 C CA . VAL A 1 203 ? -2.244 17.922 -2.922 1 98.56 203 VAL A CA 1
ATOM 1585 C C . VAL A 1 203 ? -2.855 19.281 -3.264 1 98.56 203 VAL A C 1
ATOM 1587 O O . VAL A 1 203 ? -2.164 20.312 -3.246 1 98.56 203 VAL A O 1
ATOM 1590 N N . GLU A 1 204 ? -4.086 19.25 -3.574 1 98.06 204 GLU A N 1
ATOM 1591 C CA . GLU A 1 204 ? -4.887 20.438 -3.848 1 98.06 204 GLU A CA 1
ATOM 1592 C C . GLU A 1 204 ? -6.246 20.359 -3.162 1 98.06 204 GLU A C 1
ATOM 1594 O O . GLU A 1 204 ? -6.957 19.375 -3.295 1 98.06 204 GLU A O 1
ATOM 1599 N N . TYR A 1 205 ? -6.52 21.391 -2.363 1 97.94 205 TYR A N 1
ATOM 1600 C CA . TYR A 1 205 ? -7.789 21.484 -1.651 1 97.94 205 TYR A CA 1
ATOM 1601 C C . TYR A 1 205 ? -8.43 22.859 -1.86 1 97.94 205 TYR A C 1
ATOM 1603 O O . TYR A 1 205 ? -7.734 23.844 -2.084 1 97.94 205 TYR A O 1
ATOM 1611 N N . LYS A 1 206 ? -9.727 22.859 -1.754 1 97.75 206 LYS A N 1
ATOM 1612 C CA . LYS A 1 206 ? -10.461 24.125 -1.766 1 97.75 206 LYS A CA 1
ATOM 1613 C C . LYS A 1 206 ? -11.672 24.062 -0.833 1 97.75 206 LYS A C 1
ATOM 1615 O O . LYS A 1 206 ? -12.117 22.984 -0.456 1 97.75 206 LYS A O 1
ATOM 1620 N N . GLY A 1 207 ? -12.125 25.125 -0.399 1 95.5 207 GLY A N 1
ATOM 1621 C CA . GLY A 1 207 ? -13.297 25.234 0.456 1 95.5 207 GLY A CA 1
ATOM 1622 C C . GLY A 1 207 ? -14.281 26.281 -0.01 1 95.5 207 GLY A C 1
ATOM 1623 O O . GLY A 1 207 ? -14.125 26.859 -1.087 1 95.5 207 GLY A O 1
ATOM 1624 N N . PRO A 1 208 ? -15.375 26.625 0.649 1 87.38 208 PRO A N 1
ATOM 1625 C CA . PRO A 1 208 ? -16.609 27.203 0.119 1 87.38 208 PRO A CA 1
ATOM 1626 C C . PRO A 1 208 ? -16.375 28.312 -0.901 1 87.38 208 PRO A C 1
ATOM 1628 O O . PRO A 1 208 ? -15.297 28.922 -0.897 1 87.38 208 PRO A O 1
ATOM 1631 N N . MET B 1 1 ? 26.078 -32.688 -26.719 1 39.41 1 MET B N 1
ATOM 1632 C CA . MET B 1 1 ? 24.938 -32.719 -25.812 1 39.41 1 MET B CA 1
ATOM 1633 C C . MET B 1 1 ? 23.812 -31.812 -26.281 1 39.41 1 MET B C 1
ATOM 1635 O O . MET B 1 1 ? 24.047 -30.641 -26.578 1 39.41 1 MET B O 1
ATOM 1639 N N . SER B 1 2 ? 22.781 -32.312 -26.984 1 43.53 2 SER B N 1
ATOM 1640 C CA . SER B 1 2 ? 21.781 -31.5 -27.672 1 43.53 2 SER B CA 1
ATOM 1641 C C . SER B 1 2 ? 21.219 -30.406 -26.75 1 43.53 2 SER B C 1
ATOM 1643 O O . SER B 1 2 ? 20.734 -30.688 -25.656 1 43.53 2 SER B O 1
ATOM 1645 N N . THR B 1 3 ? 21.766 -29.266 -26.688 1 52.59 3 THR B N 1
ATOM 1646 C CA . THR B 1 3 ? 21.406 -28.156 -25.797 1 52.59 3 THR B CA 1
ATOM 1647 C C . THR B 1 3 ? 19.906 -27.922 -25.828 1 52.59 3 THR B C 1
ATOM 1649 O O . THR B 1 3 ? 19.328 -27.641 -26.891 1 52.59 3 THR B O 1
ATOM 1652 N N . VAL B 1 4 ? 19.172 -28.672 -25 1 65.31 4 VAL B N 1
ATOM 1653 C CA . VAL B 1 4 ? 17.734 -28.516 -24.969 1 65.31 4 VAL B CA 1
ATOM 1654 C C . VAL B 1 4 ? 17.359 -27.047 -24.891 1 65.31 4 VAL B C 1
ATOM 1656 O O . VAL B 1 4 ? 17.781 -26.344 -23.969 1 65.31 4 VAL B O 1
ATOM 1659 N N . GLN B 1 5 ? 16.953 -26.484 -26.016 1 88.25 5 GLN B N 1
ATOM 1660 C CA . GLN B 1 5 ? 16.562 -25.078 -26.125 1 88.25 5 GLN B CA 1
ATOM 1661 C C . GLN B 1 5 ? 15.188 -24.844 -25.484 1 88.25 5 GLN B C 1
ATOM 1663 O O . GLN B 1 5 ? 14.234 -25.578 -25.75 1 88.25 5 GLN B O 1
ATOM 1668 N N . ILE B 1 6 ? 14.992 -23.984 -24.594 1 93.94 6 ILE B N 1
ATOM 1669 C CA . ILE B 1 6 ? 13.734 -23.578 -23.984 1 93.94 6 ILE B CA 1
ATOM 1670 C C . ILE B 1 6 ? 12.844 -22.922 -25.047 1 93.94 6 ILE B C 1
ATOM 1672 O O . ILE B 1 6 ? 13.234 -21.938 -25.672 1 93.94 6 ILE B O 1
ATOM 1676 N N . PRO B 1 7 ? 11.672 -23.484 -25.312 1 96.75 7 PRO B N 1
ATOM 1677 C CA . PRO B 1 7 ? 10.781 -22.859 -26.297 1 96.75 7 PRO B CA 1
ATOM 1678 C C . PRO B 1 7 ? 10.391 -21.438 -25.891 1 96.75 7 PRO B C 1
ATOM 1680 O O . PRO B 1 7 ? 10.344 -21.109 -24.703 1 96.75 7 PRO B O 1
ATOM 1683 N N . LYS B 1 8 ? 10.148 -20.672 -26.953 1 97.44 8 LYS B N 1
ATOM 1684 C CA . LYS B 1 8 ? 9.539 -19.375 -26.672 1 97.44 8 LYS B CA 1
ATOM 1685 C C . LYS B 1 8 ? 8.164 -19.531 -26.031 1 97.44 8 LYS B C 1
ATOM 1687 O O . LYS B 1 8 ? 7.398 -20.422 -26.406 1 97.44 8 LYS B O 1
ATOM 1692 N N . TRP B 1 9 ? 7.824 -18.672 -25.109 1 98.56 9 TRP B N 1
ATOM 1693 C CA . TRP B 1 9 ? 6.516 -18.781 -24.469 1 98.56 9 TRP B CA 1
ATOM 1694 C C . TRP B 1 9 ? 5.992 -17.406 -24.062 1 98.56 9 TRP B C 1
ATOM 1696 O O . TRP B 1 9 ? 6.762 -16.453 -23.984 1 98.56 9 TRP B O 1
ATOM 1706 N N . ASN B 1 10 ? 4.742 -17.25 -23.938 1 98.62 10 ASN B N 1
ATOM 1707 C CA . ASN B 1 10 ? 4.047 -16.062 -23.422 1 98.62 10 ASN B CA 1
ATOM 1708 C C . ASN B 1 10 ? 2.75 -16.453 -22.719 1 98.62 10 ASN B C 1
ATOM 1710 O O . ASN B 1 10 ? 2.107 -17.438 -23.078 1 98.62 10 ASN B O 1
ATOM 1714 N N . ILE B 1 11 ? 2.42 -15.664 -21.703 1 98.31 11 ILE B N 1
ATOM 1715 C CA . ILE B 1 11 ? 1.123 -15.828 -21.062 1 98.31 11 ILE B CA 1
ATOM 1716 C C . ILE B 1 11 ? 0.521 -14.461 -20.75 1 98.31 11 ILE B C 1
ATOM 1718 O O . ILE B 1 11 ? 1.241 -13.531 -20.391 1 98.31 11 ILE B O 1
ATOM 1722 N N . LYS B 1 12 ? -0.707 -14.281 -21 1 98.75 12 LYS B N 1
ATOM 1723 C CA . LYS B 1 12 ? -1.573 -13.234 -20.484 1 98.75 12 LYS B CA 1
ATOM 1724 C C . LYS B 1 12 ? -2.65 -13.812 -19.562 1 98.75 12 LYS B C 1
ATOM 1726 O O . LYS B 1 12 ? -3.41 -14.688 -19.984 1 98.75 12 LYS B O 1
ATOM 1731 N N . ALA B 1 13 ? -2.717 -13.352 -18.328 1 98.81 13 ALA B N 1
ATOM 1732 C CA . ALA B 1 13 ? -3.602 -14.023 -17.375 1 98.81 13 ALA B CA 1
ATOM 1733 C C . ALA B 1 13 ? -4.285 -13.008 -16.469 1 98.81 13 ALA B C 1
ATOM 1735 O O . ALA B 1 13 ? -3.701 -11.977 -16.125 1 98.81 13 ALA B O 1
ATOM 1736 N N . ASP B 1 14 ? -5.578 -13.234 -16.109 1 98.88 14 ASP B N 1
ATOM 1737 C CA . ASP B 1 14 ? -6.145 -12.641 -14.906 1 98.88 14 ASP B CA 1
ATOM 1738 C C . ASP B 1 14 ? -5.477 -13.188 -13.648 1 98.88 14 ASP B C 1
ATOM 1740 O O . ASP B 1 14 ? -5.309 -14.398 -13.508 1 98.88 14 ASP B O 1
ATOM 1744 N N . TYR B 1 15 ? -5.055 -12.312 -12.891 1 98.88 15 TYR B N 1
ATOM 1745 C CA . TYR B 1 15 ? -4.223 -12.586 -11.727 1 98.88 15 TYR B CA 1
ATOM 1746 C C . TYR B 1 15 ? -4.957 -12.242 -10.438 1 98.88 15 TYR B C 1
ATOM 1748 O O . TYR B 1 15 ? -5.34 -11.086 -10.227 1 98.88 15 TYR B O 1
ATOM 1756 N N . VAL B 1 16 ? -5.246 -13.234 -9.57 1 98.94 16 VAL B N 1
ATOM 1757 C CA . VAL B 1 16 ? -5.848 -13.047 -8.258 1 98.94 16 VAL B CA 1
ATOM 1758 C C . VAL B 1 16 ? -4.871 -13.492 -7.172 1 98.94 16 VAL B C 1
ATOM 1760 O O . VAL B 1 16 ? -4.551 -14.68 -7.066 1 98.94 16 VAL B O 1
ATOM 1763 N N . GLU B 1 17 ? -4.41 -12.57 -6.379 1 98.81 17 GLU B N 1
ATOM 1764 C CA . GLU B 1 17 ? -3.414 -12.828 -5.344 1 98.81 17 GLU B CA 1
ATOM 1765 C C . GLU B 1 17 ? -4 -12.633 -3.949 1 98.81 17 GLU B C 1
ATOM 1767 O O . GLU B 1 17 ? -4.695 -11.648 -3.697 1 98.81 17 GLU B O 1
ATOM 1772 N N . THR B 1 18 ? -3.793 -13.602 -3.084 1 98.94 18 THR B N 1
ATOM 1773 C CA . THR B 1 18 ? -4.098 -13.453 -1.666 1 98.94 18 THR B CA 1
ATOM 1774 C C . THR B 1 18 ? -2.883 -13.797 -0.812 1 98.94 18 THR B C 1
ATOM 1776 O O . THR B 1 18 ? -2.121 -14.711 -1.148 1 98.94 18 THR B O 1
ATOM 1779 N N . CYS B 1 19 ? -2.715 -13.086 0.249 1 98.88 19 CYS B N 1
ATOM 1780 C CA . CYS B 1 19 ? -1.631 -13.391 1.176 1 98.88 19 CYS B CA 1
ATOM 1781 C C . CYS B 1 19 ? -2.021 -13.039 2.605 1 98.88 19 CYS B C 1
ATOM 1783 O O . CYS B 1 19 ? -3.088 -12.477 2.842 1 98.88 19 CYS B O 1
ATOM 1785 N N . ASN B 1 20 ? -1.106 -13.344 3.553 1 98.81 20 ASN B N 1
ATOM 1786 C CA . ASN B 1 20 ? -1.441 -13.242 4.969 1 98.81 20 ASN B CA 1
ATOM 1787 C C . ASN B 1 20 ? -1.11 -11.867 5.531 1 98.81 20 ASN B C 1
ATOM 1789 O O . ASN B 1 20 ? -1.241 -11.633 6.734 1 98.81 20 ASN B O 1
ATOM 1793 N N . CYS B 1 21 ? -0.691 -10.922 4.797 1 98.62 21 CYS B N 1
ATOM 1794 C CA . CYS B 1 21 ? -0.328 -9.602 5.293 1 98.62 21 CYS B CA 1
ATOM 1795 C C . CYS B 1 21 ? -1.568 -8.742 5.512 1 98.62 21 CYS B C 1
ATOM 1797 O O . CYS B 1 21 ? -2.658 -9.086 5.051 1 98.62 21 CYS B O 1
ATOM 1799 N N . ASP B 1 22 ? -1.365 -7.645 6.242 1 97.88 22 ASP B N 1
ATOM 1800 C CA . ASP B 1 22 ? -2.359 -6.574 6.262 1 97.88 22 ASP B CA 1
ATOM 1801 C C . ASP B 1 22 ? -2.566 -5.992 4.867 1 97.88 22 ASP B C 1
ATOM 1803 O O . ASP B 1 22 ? -1.731 -6.18 3.979 1 97.88 22 ASP B O 1
ATOM 1807 N N . TYR B 1 23 ? -3.73 -5.348 4.695 1 97.81 23 TYR B N 1
ATOM 1808 C CA . TYR B 1 23 ? -4.125 -4.812 3.396 1 97.81 23 TYR B CA 1
ATOM 1809 C C . TYR B 1 23 ? -3.014 -3.961 2.797 1 97.81 23 TYR B C 1
ATOM 1811 O O . TYR B 1 23 ? -2.395 -3.156 3.496 1 97.81 23 TYR B O 1
ATOM 1819 N N . GLY B 1 24 ? -2.84 -4.184 1.448 1 97.31 24 GLY B N 1
ATOM 1820 C CA . GLY B 1 24 ? -1.763 -3.508 0.742 1 97.31 24 GLY B CA 1
ATOM 1821 C C . GLY B 1 24 ? -0.484 -4.324 0.689 1 97.31 24 GLY B C 1
ATOM 1822 O O . GLY B 1 24 ? 0.179 -4.383 -0.349 1 97.31 24 GLY B O 1
ATOM 1823 N N . CYS B 1 25 ? -0.169 -5.027 1.787 1 98.06 25 CYS B N 1
ATOM 1824 C CA . CYS B 1 25 ? 1.013 -5.871 1.915 1 98.06 25 CYS B CA 1
ATOM 1825 C C . CYS B 1 25 ? 2.289 -5.039 1.858 1 98.06 25 CYS B C 1
ATOM 1827 O O . CYS B 1 25 ? 2.648 -4.52 0.801 1 98.06 25 CYS B O 1
ATOM 1829 N N . PRO B 1 26 ? 3.039 -4.938 2.918 1 97.19 26 PRO B N 1
ATOM 1830 C CA . PRO B 1 26 ? 4.238 -4.098 2.939 1 97.19 26 PRO B CA 1
ATOM 1831 C C . PRO B 1 26 ? 5.328 -4.602 1.997 1 97.19 26 PRO B C 1
ATOM 1833 O O . PRO B 1 26 ? 6.188 -3.826 1.567 1 97.19 26 PRO B O 1
ATOM 1836 N N . CYS B 1 27 ? 5.277 -5.801 1.558 1 95.62 27 CYS B N 1
ATOM 1837 C CA . CYS B 1 27 ? 6.293 -6.395 0.696 1 95.62 27 CYS B CA 1
ATOM 1838 C C . CYS B 1 27 ? 6.324 -5.707 -0.664 1 95.62 27 CYS B C 1
ATOM 1840 O O . CYS B 1 27 ? 7.375 -5.625 -1.299 1 95.62 27 CYS B O 1
ATOM 1842 N N . ASN B 1 28 ? 5.203 -5.199 -1.081 1 94.62 28 ASN B N 1
ATOM 1843 C CA . ASN B 1 28 ? 5.129 -4.5 -2.357 1 94.62 28 ASN B CA 1
ATOM 1844 C C . ASN B 1 28 ? 5.852 -3.156 -2.303 1 94.62 28 ASN B C 1
ATOM 1846 O O . ASN B 1 28 ? 6.094 -2.533 -3.34 1 94.62 28 ASN B O 1
ATOM 1850 N N . PHE B 1 29 ? 6.227 -2.768 -1.104 1 93.75 29 PHE B N 1
ATOM 1851 C CA . PHE B 1 29 ? 6.906 -1.495 -0.878 1 93.75 29 PHE B CA 1
ATOM 1852 C C . PHE B 1 29 ? 8.305 -1.72 -0.319 1 93.75 29 PHE B C 1
ATOM 1854 O O . PHE B 1 29 ? 8.828 -0.881 0.419 1 93.75 29 PHE B O 1
ATOM 1861 N N . ASN B 1 30 ? 8.844 -2.93 -0.566 1 90.25 30 ASN B N 1
ATOM 1862 C CA . ASN B 1 30 ? 10.18 -3.307 -0.12 1 90.25 30 ASN B CA 1
ATOM 1863 C C . ASN B 1 30 ? 10.227 -3.529 1.389 1 90.25 30 ASN B C 1
ATOM 1865 O O . ASN B 1 30 ? 11.273 -3.344 2.016 1 90.25 30 ASN B O 1
ATOM 1869 N N . GLY B 1 31 ? 9.102 -3.785 1.958 1 93.12 31 GLY B N 1
ATOM 1870 C CA . GLY B 1 31 ? 9.055 -4.117 3.373 1 93.12 31 GLY B CA 1
ATOM 1871 C C . GLY B 1 31 ? 9.086 -5.609 3.637 1 93.12 31 GLY B C 1
ATOM 1872 O O . GLY B 1 31 ? 9.609 -6.379 2.826 1 93.12 31 GLY B O 1
ATOM 1873 N N . PHE B 1 32 ? 8.656 -5.938 4.82 1 95.88 32 PHE B N 1
ATOM 1874 C CA . PHE B 1 32 ? 8.602 -7.32 5.285 1 95.88 32 PHE B CA 1
ATOM 1875 C C . PHE B 1 32 ? 7.168 -7.746 5.559 1 95.88 32 PHE B C 1
ATOM 1877 O O . PHE B 1 32 ? 6.293 -6.902 5.77 1 95.88 32 PHE B O 1
ATOM 1884 N N . PRO B 1 33 ? 6.949 -9.062 5.52 1 97.88 33 PRO B N 1
ATOM 1885 C CA . PRO B 1 33 ? 5.594 -9.516 5.832 1 97.88 33 PRO B CA 1
ATOM 1886 C C . PRO B 1 33 ? 5.105 -9.023 7.191 1 97.88 33 PRO B C 1
ATOM 1888 O O . PRO B 1 33 ? 5.863 -9.039 8.164 1 97.88 33 PRO B O 1
ATOM 1891 N N . THR B 1 34 ? 3.848 -8.609 7.227 1 97.5 34 THR B N 1
ATOM 1892 C CA . THR B 1 34 ? 3.242 -8 8.406 1 97.5 34 THR B CA 1
ATOM 1893 C C . THR B 1 34 ? 3.498 -8.852 9.648 1 97.5 34 THR B C 1
ATOM 1895 O O . THR B 1 34 ? 3.805 -8.328 10.719 1 97.5 34 THR B O 1
ATOM 1898 N N . TYR B 1 35 ? 3.418 -10.141 9.492 1 97.62 35 TYR B N 1
ATOM 1899 C CA . TYR B 1 35 ? 3.469 -11.023 10.656 1 97.62 35 TYR B CA 1
ATOM 1900 C C . TYR B 1 35 ? 4.758 -11.836 10.672 1 97.62 35 TYR B C 1
ATOM 1902 O O . TYR B 1 35 ? 4.855 -12.844 11.367 1 97.62 35 TYR B O 1
ATOM 1910 N N . GLY B 1 36 ? 5.652 -11.469 9.766 1 97.81 36 GLY B N 1
ATOM 1911 C CA . GLY B 1 36 ? 6.984 -12.047 9.797 1 97.81 36 GLY B CA 1
ATOM 1912 C C . GLY B 1 36 ? 7.133 -13.266 8.906 1 97.81 36 GLY B C 1
ATOM 1913 O O . GLY B 1 36 ? 8.203 -13.867 8.836 1 97.81 36 GLY B O 1
ATOM 1914 N N . PHE B 1 37 ? 6.051 -13.727 8.289 1 98.56 37 PHE B N 1
ATOM 1915 C CA . PHE B 1 37 ? 6.051 -14.859 7.367 1 98.56 37 PHE B CA 1
ATOM 1916 C C . PHE B 1 37 ? 5.105 -14.609 6.199 1 98.56 37 PHE B C 1
ATOM 1918 O O . PHE B 1 37 ? 4.25 -13.727 6.266 1 98.56 37 PHE B O 1
ATOM 1925 N N . CYS B 1 38 ? 5.27 -15.359 5.113 1 98.69 38 CYS B N 1
ATOM 1926 C CA . CYS B 1 38 ? 4.457 -15.148 3.92 1 98.69 38 CYS B CA 1
ATOM 1927 C C . CYS B 1 38 ? 3.734 -16.438 3.523 1 98.69 38 CYS B C 1
ATOM 1929 O O . CYS B 1 38 ? 4.359 -17.484 3.387 1 98.69 38 CYS B O 1
ATOM 1931 N N . ARG B 1 39 ? 2.475 -16.344 3.4 1 98.94 39 ARG B N 1
ATOM 1932 C CA . ARG B 1 39 ? 1.606 -17.375 2.842 1 98.94 39 ARG B CA 1
ATOM 1933 C C . ARG B 1 39 ? 0.735 -16.812 1.725 1 98.94 39 ARG B C 1
ATOM 1935 O O . ARG B 1 39 ? 0.073 -15.789 1.903 1 98.94 39 ARG B O 1
ATOM 1942 N N . ALA B 1 40 ? 0.743 -17.516 0.611 1 98.88 40 ALA B N 1
ATOM 1943 C CA . ALA B 1 40 ? 0.06 -16.938 -0.546 1 98.88 40 ALA B CA 1
ATOM 1944 C C . ALA B 1 40 ? -0.683 -18.016 -1.333 1 98.88 40 ALA B C 1
ATOM 1946 O O . ALA B 1 40 ? -0.202 -19.141 -1.46 1 98.88 40 ALA B O 1
ATOM 1947 N N . LEU B 1 41 ? -1.847 -17.719 -1.764 1 98.94 41 LEU B N 1
ATOM 1948 C CA . LEU B 1 41 ? -2.6 -18.422 -2.789 1 98.94 41 LEU B CA 1
ATOM 1949 C C . LEU B 1 41 ? -2.904 -17.516 -3.973 1 98.94 41 LEU B C 1
ATOM 1951 O O . LEU B 1 41 ? -3.537 -16.469 -3.811 1 98.94 41 LEU B O 1
ATOM 1955 N N . VAL B 1 42 ? -2.447 -17.922 -5.156 1 98.94 42 VAL B N 1
ATOM 1956 C CA . VAL B 1 42 ? -2.539 -17.062 -6.332 1 98.94 42 VAL B CA 1
ATOM 1957 C C . VAL B 1 42 ? -3.131 -17.844 -7.5 1 98.94 42 VAL B C 1
ATOM 1959 O O . VAL B 1 42 ? -2.701 -18.969 -7.781 1 98.94 42 VAL B O 1
ATOM 1962 N N . LEU B 1 43 ? -4.102 -17.266 -8.133 1 98.94 43 LEU B N 1
ATOM 1963 C CA . LEU B 1 43 ? -4.645 -17.844 -9.352 1 98.94 43 LEU B CA 1
ATOM 1964 C C . LEU B 1 43 ? -4.125 -17.094 -10.586 1 98.94 43 LEU B C 1
ATOM 1966 O O . LEU B 1 43 ? -4.121 -15.867 -10.617 1 98.94 43 LEU B O 1
ATOM 1970 N N . TYR B 1 44 ? -3.641 -17.859 -11.508 1 98.88 44 TYR B N 1
ATOM 1971 C CA . TYR B 1 44 ? -3.441 -17.406 -12.891 1 98.88 44 TYR B CA 1
ATOM 1972 C C . TYR B 1 44 ? -4.488 -18.031 -13.812 1 98.88 44 TYR B C 1
ATOM 1974 O O . TYR B 1 44 ? -4.457 -19.234 -14.086 1 98.88 44 TYR B O 1
ATOM 1982 N N . HIS B 1 45 ? -5.426 -17.266 -14.219 1 98.81 45 HIS B N 1
ATOM 1983 C CA . HIS B 1 45 ? -6.32 -17.688 -15.289 1 98.81 45 HIS B CA 1
ATOM 1984 C C . HIS B 1 45 ? -5.781 -17.266 -16.656 1 98.81 45 HIS B C 1
ATOM 1986 O O . HIS B 1 45 ? -5.945 -16.109 -17.062 1 98.81 45 HIS B O 1
ATOM 1992 N N . ILE B 1 46 ? -5.164 -18.188 -17.359 1 98.75 46 ILE B N 1
ATOM 1993 C CA . ILE B 1 46 ? -4.496 -17.875 -18.609 1 98.75 46 ILE B CA 1
ATOM 1994 C C . ILE B 1 46 ? -5.539 -17.625 -19.703 1 98.75 46 ILE B C 1
ATOM 1996 O O . ILE B 1 46 ? -6.207 -18.562 -20.141 1 98.75 46 ILE B O 1
ATOM 2000 N N . LYS B 1 47 ? -5.629 -16.406 -20.094 1 98.62 47 LYS B N 1
ATOM 2001 C CA . LYS B 1 47 ? -6.559 -16.047 -21.156 1 98.62 47 LYS B CA 1
ATOM 2002 C C . LYS B 1 47 ? -5.98 -16.406 -22.531 1 98.62 47 LYS B C 1
ATOM 2004 O O . LYS B 1 47 ? -6.676 -16.953 -23.375 1 98.62 47 LYS B O 1
ATOM 2009 N N . ASN B 1 48 ? -4.707 -16.016 -22.656 1 98.38 48 ASN B N 1
ATOM 2010 C CA . ASN B 1 48 ? -3.945 -16.312 -23.875 1 98.38 48 ASN B CA 1
ATOM 2011 C C . ASN B 1 48 ? -2.5 -16.672 -23.547 1 98.38 48 ASN B C 1
ATOM 2013 O O . ASN B 1 48 ? -1.875 -16.062 -22.688 1 98.38 48 ASN B O 1
ATOM 2017 N N . GLY B 1 49 ? -2.02 -17.812 -24.234 1 98.56 49 GLY B N 1
ATOM 2018 C CA . GLY B 1 49 ? -0.624 -18.172 -24.031 1 98.56 49 GLY B CA 1
ATOM 2019 C C . GLY B 1 49 ? -0.169 -19.328 -24.906 1 98.56 49 GLY B C 1
ATOM 2020 O O . GLY B 1 49 ? -0.992 -20 -25.531 1 98.56 49 GLY B O 1
ATOM 2021 N N . SER B 1 50 ? 1.115 -19.5 -24.938 1 98.69 50 SER B N 1
ATOM 2022 C CA . SER B 1 50 ? 1.709 -20.625 -25.656 1 98.69 50 SER B CA 1
ATOM 2023 C C . SER B 1 50 ? 3.084 -20.969 -25.094 1 98.69 50 SER B C 1
ATOM 2025 O O . SER B 1 50 ? 3.725 -20.141 -24.438 1 98.69 50 SER B O 1
ATOM 2027 N N . TYR B 1 51 ? 3.457 -22.094 -25.281 1 98.56 51 TYR B N 1
ATOM 2028 C CA . TYR B 1 51 ? 4.781 -22.656 -25.062 1 98.56 51 TYR B CA 1
ATOM 2029 C C . TYR B 1 51 ? 5.254 -23.438 -26.281 1 98.56 51 TYR B C 1
ATOM 2031 O O . TYR B 1 51 ? 4.875 -24.609 -26.469 1 98.56 51 TYR B O 1
ATOM 2039 N N . GLY B 1 52 ? 6.141 -22.812 -27.094 1 97.81 52 GLY B N 1
ATOM 2040 C CA . GLY B 1 52 ? 6.348 -23.375 -28.422 1 97.81 52 GLY B CA 1
ATOM 2041 C C . GLY B 1 52 ? 5.062 -23.484 -29.219 1 97.81 52 GLY B C 1
ATOM 2042 O O . GLY B 1 52 ? 4.355 -22.5 -29.422 1 97.81 52 GLY B O 1
ATOM 2043 N N . ASN B 1 53 ? 4.793 -24.672 -29.562 1 97.56 53 ASN B N 1
ATOM 2044 C CA . ASN B 1 53 ? 3.598 -24.906 -30.375 1 97.56 53 ASN B CA 1
ATOM 2045 C C . ASN B 1 53 ? 2.412 -25.312 -29.5 1 97.56 53 ASN B C 1
ATOM 2047 O O . ASN B 1 53 ? 1.302 -25.5 -30 1 97.56 53 ASN B O 1
ATOM 2051 N N . THR B 1 54 ? 2.561 -25.422 -28.219 1 98.44 54 THR B N 1
ATOM 2052 C CA . THR B 1 54 ? 1.506 -25.828 -27.297 1 98.44 54 THR B CA 1
ATOM 2053 C C . THR B 1 54 ? 0.686 -24.625 -26.844 1 98.44 54 THR B C 1
ATOM 2055 O O . THR B 1 54 ? 1.222 -23.688 -26.234 1 98.44 54 THR B O 1
ATOM 2058 N N . LYS B 1 55 ? -0.61 -24.562 -27.188 1 98.62 55 LYS B N 1
ATOM 2059 C CA . LYS B 1 55 ? -1.505 -23.516 -26.734 1 98.62 55 LYS B CA 1
ATOM 2060 C C . LYS B 1 55 ? -1.873 -23.703 -25.266 1 98.62 55 LYS B C 1
ATOM 2062 O O . LYS B 1 55 ? -2.129 -24.812 -24.828 1 98.62 55 LYS B O 1
ATOM 2067 N N . LEU B 1 56 ? -1.899 -22.609 -24.547 1 98.69 56 LEU B N 1
ATOM 2068 C CA . LEU B 1 56 ? -2.131 -22.703 -23.109 1 98.69 56 LEU B CA 1
ATOM 2069 C C . LEU B 1 56 ? -3.418 -21.984 -22.719 1 98.69 56 LEU B C 1
ATOM 2071 O O . LEU B 1 56 ? -3.732 -21.844 -21.531 1 98.69 56 LEU B O 1
ATOM 2075 N N . ASP B 1 57 ? -4.25 -21.531 -23.688 1 98.5 57 ASP B N 1
ATOM 2076 C CA . ASP B 1 57 ? -5.457 -20.75 -23.438 1 98.5 57 ASP B CA 1
ATOM 2077 C C . ASP B 1 57 ? -6.438 -21.5 -22.547 1 98.5 57 ASP B C 1
ATOM 2079 O O . ASP B 1 57 ? -6.699 -22.688 -22.766 1 98.5 57 ASP B O 1
ATOM 2083 N N . GLY B 1 58 ? -6.902 -20.75 -21.547 1 97.88 58 GLY B N 1
ATOM 2084 C CA . GLY B 1 58 ? -8.008 -21.266 -20.75 1 97.88 58 GLY B CA 1
ATOM 2085 C C . GLY B 1 58 ? -7.562 -22.094 -19.562 1 97.88 58 GLY B C 1
ATOM 2086 O O . GLY B 1 58 ? -8.391 -22.516 -18.75 1 97.88 58 GLY B O 1
ATOM 2087 N N . ILE B 1 59 ? -6.293 -22.312 -19.438 1 98.56 59 ILE B N 1
ATOM 2088 C CA . ILE B 1 59 ? -5.801 -23.141 -18.344 1 98.56 59 ILE B CA 1
ATOM 2089 C C . ILE B 1 59 ? -5.723 -22.328 -17.062 1 98.56 59 ILE B C 1
ATOM 2091 O O . ILE B 1 59 ? -5.242 -21.188 -17.062 1 98.56 59 ILE B O 1
ATOM 2095 N N . ASP B 1 60 ? -6.25 -22.859 -15.961 1 98.81 60 ASP B N 1
ATOM 2096 C CA . ASP B 1 60 ? -6.125 -22.281 -14.617 1 98.81 60 ASP B CA 1
ATOM 2097 C C . ASP B 1 60 ? -4.949 -22.891 -13.867 1 98.81 60 ASP B C 1
ATOM 2099 O O . ASP B 1 60 ? -4.781 -24.125 -13.867 1 98.81 60 ASP B O 1
ATOM 2103 N N . VAL B 1 61 ? -4.156 -22.078 -13.305 1 98.88 61 VAL B N 1
ATOM 2104 C CA . VAL B 1 61 ? -3.041 -22.5 -12.469 1 98.88 61 VAL B CA 1
ATOM 2105 C C . VAL B 1 61 ? -3.129 -21.812 -11.109 1 98.88 61 VAL B C 1
ATOM 2107 O O . VAL B 1 61 ? -3.289 -20.594 -11.031 1 98.88 61 VAL B O 1
ATOM 2110 N N . ILE B 1 62 ? -3.113 -22.562 -10.031 1 98.94 62 ILE B N 1
ATOM 2111 C CA . ILE B 1 62 ? -3.018 -22 -8.688 1 98.94 62 ILE B CA 1
ATOM 2112 C C . ILE B 1 62 ? -1.602 -22.203 -8.148 1 98.94 62 ILE B C 1
ATOM 2114 O O . ILE B 1 62 ? -1.068 -23.312 -8.164 1 98.94 62 ILE B O 1
ATOM 2118 N N . TYR B 1 63 ? -0.981 -21.141 -7.852 1 98.75 63 TYR B N 1
ATOM 2119 C CA . TYR B 1 63 ? 0.314 -21.078 -7.188 1 98.75 63 TYR B CA 1
ATOM 2120 C C . TYR B 1 63 ? 0.146 -20.969 -5.676 1 98.75 63 TYR B C 1
ATOM 2122 O O . TYR B 1 63 ? -0.25 -19.906 -5.172 1 98.75 63 TYR B O 1
ATOM 2130 N N . ALA B 1 64 ? 0.368 -22.078 -4.867 1 98.88 64 ALA B N 1
ATOM 2131 C CA . ALA B 1 64 ? 0.265 -22.078 -3.408 1 98.88 64 ALA B CA 1
ATOM 2132 C C . ALA B 1 64 ? 1.646 -22.125 -2.762 1 98.88 64 ALA B C 1
ATOM 2134 O O . ALA B 1 64 ? 2.471 -22.969 -3.094 1 98.88 64 ALA B O 1
ATOM 2135 N N . ALA B 1 65 ? 1.899 -21.203 -1.845 1 98.81 65 ALA B N 1
ATOM 2136 C CA . ALA B 1 65 ? 3.25 -21.156 -1.29 1 98.81 65 ALA B CA 1
ATOM 2137 C C . ALA B 1 65 ? 3.236 -20.609 0.138 1 98.81 65 ALA B C 1
ATOM 2139 O O . ALA B 1 65 ? 2.309 -19.906 0.534 1 98.81 65 ALA B O 1
ATOM 2140 N N . SER B 1 66 ? 4.199 -21 0.899 1 98.81 66 SER B N 1
ATOM 2141 C CA . SER B 1 66 ? 4.445 -20.531 2.258 1 98.81 66 SER B CA 1
ATOM 2142 C C . SER B 1 66 ? 5.938 -20.359 2.523 1 98.81 66 SER B C 1
ATOM 2144 O O . SER B 1 66 ? 6.738 -21.219 2.162 1 98.81 66 SER B O 1
ATOM 2146 N N . TRP B 1 67 ? 6.336 -19.266 2.975 1 98.75 67 TRP B N 1
ATOM 2147 C CA . TRP B 1 67 ? 7.691 -19 3.449 1 98.75 67 TRP B CA 1
ATOM 2148 C C . TRP B 1 67 ? 7.695 -18.719 4.945 1 98.75 67 TRP B C 1
ATOM 2150 O O . TRP B 1 67 ? 6.824 -18.016 5.453 1 98.75 67 TRP B O 1
ATOM 2160 N N . PRO B 1 68 ? 8.586 -19.281 5.676 1 98.56 68 PRO B N 1
ATOM 2161 C CA . PRO B 1 68 ? 8.602 -19.094 7.125 1 98.56 68 PRO B CA 1
ATOM 2162 C C . PRO B 1 68 ? 8.945 -17.656 7.523 1 98.56 68 PRO B C 1
ATOM 2164 O O . PRO B 1 68 ? 8.727 -17.25 8.672 1 98.56 68 PRO B O 1
ATOM 2167 N N . LYS B 1 69 ? 9.555 -16.875 6.707 1 98.12 69 LYS B N 1
ATOM 2168 C CA . LYS B 1 69 ? 9.859 -15.461 6.836 1 98.12 69 LYS B CA 1
ATOM 2169 C C . LYS B 1 69 ? 9.578 -14.719 5.531 1 98.12 69 LYS B C 1
ATOM 2171 O O . LYS B 1 69 ? 8.586 -15 4.855 1 98.12 69 LYS B O 1
ATOM 2176 N N . ALA B 1 70 ? 10.328 -13.641 5.219 1 97.44 70 ALA B N 1
ATOM 2177 C CA . ALA B 1 70 ? 10.18 -12.961 3.934 1 97.44 70 ALA B CA 1
ATOM 2178 C C . ALA B 1 70 ? 10.609 -13.867 2.781 1 97.44 70 ALA B C 1
ATOM 2180 O O . ALA B 1 70 ? 11.5 -14.703 2.939 1 97.44 70 ALA B O 1
ATOM 2181 N N . ILE B 1 71 ? 10.031 -13.641 1.678 1 97.12 71 ILE B N 1
ATOM 2182 C CA . ILE B 1 71 ? 10.25 -14.5 0.517 1 97.12 71 ILE B CA 1
ATOM 2183 C C . ILE B 1 71 ? 11.742 -14.586 0.214 1 97.12 71 ILE B C 1
ATOM 2185 O O . ILE B 1 71 ? 12.273 -15.68 0.011 1 97.12 71 ILE B O 1
ATOM 2189 N N . HIS B 1 72 ? 12.453 -13.414 0.261 1 93.88 72 HIS B N 1
ATOM 2190 C CA . HIS B 1 72 ? 13.852 -13.359 -0.157 1 93.88 72 HIS B CA 1
ATOM 2191 C C . HIS B 1 72 ? 14.75 -14.086 0.837 1 93.88 72 HIS B C 1
ATOM 2193 O O . HIS B 1 72 ? 15.922 -14.352 0.543 1 93.88 72 HIS B O 1
ATOM 2199 N N . GLU B 1 73 ? 14.219 -14.398 1.973 1 96.44 73 GLU B N 1
ATOM 2200 C CA . GLU B 1 73 ? 15 -15.102 2.986 1 96.44 73 GLU B CA 1
ATOM 2201 C C . GLU B 1 73 ? 14.969 -16.609 2.758 1 96.44 73 GLU B C 1
ATOM 2203 O O . GLU B 1 73 ? 15.688 -17.359 3.428 1 96.44 73 GLU B O 1
ATOM 2208 N N . GLY B 1 74 ? 14.094 -17.109 1.905 1 97.69 74 GLY B N 1
ATOM 2209 C CA . GLY B 1 74 ? 14.141 -18.484 1.43 1 97.69 74 GLY B CA 1
ATOM 2210 C C . GLY B 1 74 ? 13.383 -19.453 2.324 1 97.69 74 GLY B C 1
ATOM 2211 O O . GLY B 1 74 ? 12.43 -19.062 2.996 1 97.69 74 GLY B O 1
ATOM 2212 N N . ASN B 1 75 ? 13.586 -20.75 2.039 1 98.56 75 ASN B N 1
ATOM 2213 C CA . ASN B 1 75 ? 13.07 -21.891 2.795 1 98.56 75 ASN B CA 1
ATOM 2214 C C . ASN B 1 75 ? 11.562 -22.062 2.588 1 98.56 75 ASN B C 1
ATOM 2216 O O . ASN B 1 75 ? 10.867 -22.547 3.479 1 98.56 75 ASN B O 1
ATOM 2220 N N . GLY B 1 76 ? 11.133 -21.641 1.521 1 98.69 76 GLY B N 1
ATOM 2221 C CA . GLY B 1 76 ? 9.711 -21.75 1.225 1 98.69 76 GLY B CA 1
ATOM 2222 C C . GLY B 1 76 ? 9.297 -23.125 0.75 1 98.69 76 GLY B C 1
ATOM 2223 O O . GLY B 1 76 ? 10.141 -23.969 0.444 1 98.69 76 GLY B O 1
ATOM 2224 N N . THR B 1 77 ? 8.039 -23.359 0.787 1 98.88 77 THR B N 1
ATOM 2225 C CA . THR B 1 77 ? 7.363 -24.516 0.206 1 98.88 77 THR B CA 1
ATOM 2226 C C . THR B 1 77 ? 6.312 -24.078 -0.812 1 98.88 77 THR B C 1
ATOM 2228 O O . THR B 1 77 ? 5.562 -23.125 -0.564 1 98.88 77 THR B O 1
ATOM 2231 N N . MET B 1 78 ? 6.312 -24.734 -1.948 1 98.56 78 MET B N 1
ATOM 2232 C CA . MET B 1 78 ? 5.301 -24.375 -2.938 1 98.56 78 MET B CA 1
ATOM 2233 C C . MET B 1 78 ? 4.734 -25.625 -3.613 1 98.56 78 MET B C 1
ATOM 2235 O O . MET B 1 78 ? 5.367 -26.672 -3.607 1 98.56 78 MET B O 1
ATOM 2239 N N . GLN B 1 79 ? 3.559 -25.484 -4.086 1 98.75 79 GLN B N 1
ATOM 2240 C CA . GLN B 1 79 ? 2.895 -26.5 -4.883 1 98.75 79 GLN B CA 1
ATOM 2241 C C . GLN B 1 79 ? 1.999 -25.875 -5.945 1 98.75 79 GLN B C 1
ATOM 2243 O O . GLN B 1 79 ? 1.287 -24.906 -5.676 1 98.75 79 GLN B O 1
ATOM 2248 N N . LEU B 1 80 ? 2.057 -26.469 -7.133 1 98.75 80 LEU B N 1
ATOM 2249 C CA . LEU B 1 80 ? 1.189 -26.031 -8.227 1 98.75 80 LEU B CA 1
ATOM 2250 C C . LEU B 1 80 ? -0.05 -26.922 -8.32 1 98.75 80 LEU B C 1
ATOM 2252 O O . LEU B 1 80 ? 0.038 -28.141 -8.156 1 98.75 80 LEU B O 1
ATOM 2256 N N . PHE B 1 81 ? -1.175 -26.281 -8.5 1 98.88 81 PHE B N 1
ATOM 2257 C CA . PHE B 1 81 ? -2.41 -26.938 -8.891 1 98.88 81 PHE B CA 1
ATOM 2258 C C . PHE B 1 81 ? -2.828 -26.516 -10.297 1 98.88 81 PHE B C 1
ATOM 2260 O O . PHE B 1 81 ? -2.98 -25.328 -10.57 1 98.88 81 PHE B O 1
ATOM 2267 N N . ILE B 1 82 ? -2.961 -27.469 -11.172 1 98.75 82 ILE B N 1
ATOM 2268 C CA . ILE B 1 82 ? -3.238 -27.219 -12.578 1 98.75 82 ILE B CA 1
ATOM 2269 C C . ILE B 1 82 ? -4.551 -27.891 -12.977 1 98.75 82 ILE B C 1
ATOM 2271 O O . ILE B 1 82 ? -4.832 -29.016 -12.555 1 98.75 82 ILE B O 1
ATOM 2275 N N . GLY B 1 83 ? -5.316 -27.188 -13.719 1 97.56 83 GLY B N 1
ATOM 2276 C CA . GLY B 1 83 ? -6.582 -27.766 -14.156 1 97.56 83 GLY B CA 1
ATOM 2277 C C . GLY B 1 83 ? -6.434 -29.125 -14.781 1 97.56 83 GLY B C 1
ATOM 2278 O O . GLY B 1 83 ? -5.539 -29.359 -15.602 1 97.56 83 GLY B O 1
ATOM 2279 N N . LYS B 1 84 ? -7.289 -30.062 -14.477 1 95.69 84 LYS B N 1
ATOM 2280 C CA . LYS B 1 84 ? -7.16 -31.453 -14.875 1 95.69 84 LYS B CA 1
ATOM 2281 C C . LYS B 1 84 ? -7.453 -31.625 -16.359 1 95.69 84 LYS B C 1
ATOM 2283 O O . LYS B 1 84 ? -7.156 -32.688 -16.938 1 95.69 84 LYS B O 1
ATOM 2288 N N . LYS B 1 85 ? -8.039 -30.703 -17.047 1 96.19 85 LYS B N 1
ATOM 2289 C CA . LYS B 1 85 ? -8.359 -30.797 -18.469 1 96.19 85 LYS B CA 1
ATOM 2290 C C . LYS B 1 85 ? -7.129 -30.531 -19.328 1 96.19 85 LYS B C 1
ATOM 2292 O O . LYS B 1 85 ? -7.141 -30.766 -20.531 1 96.19 85 LYS B O 1
ATOM 2297 N N . ALA B 1 86 ? -6.066 -29.984 -18.703 1 97.62 86 ALA B N 1
ATOM 2298 C CA . ALA B 1 86 ? -4.832 -29.719 -19.438 1 97.62 86 ALA B CA 1
ATOM 2299 C C . ALA B 1 86 ? -4.25 -31 -20.016 1 97.62 86 ALA B C 1
ATOM 2301 O O . ALA B 1 86 ? -4.199 -32.031 -19.328 1 97.62 86 ALA B O 1
ATOM 2302 N N . THR B 1 87 ? -3.756 -30.953 -21.219 1 98.06 87 THR B N 1
ATOM 2303 C CA . THR B 1 87 ? -3.094 -32.094 -21.844 1 98.06 87 THR B CA 1
ATOM 2304 C C . THR B 1 87 ? -1.706 -32.312 -21.234 1 98.06 87 THR B C 1
ATOM 2306 O O . THR B 1 87 ? -1.198 -31.453 -20.516 1 98.06 87 THR B O 1
ATOM 2309 N N . GLU B 1 88 ? -1.159 -33.438 -21.578 1 97.75 88 GLU B N 1
ATOM 2310 C CA . GLU B 1 88 ? 0.175 -33.75 -21.078 1 97.75 88 GLU B CA 1
ATOM 2311 C C . GLU B 1 88 ? 1.185 -32.688 -21.5 1 97.75 88 GLU B C 1
ATOM 2313 O O . GLU B 1 88 ? 2.02 -32.25 -20.703 1 97.75 88 GLU B O 1
ATOM 2318 N N . ASP B 1 89 ? 1.091 -32.219 -22.766 1 98.06 89 ASP B N 1
ATOM 2319 C CA . ASP B 1 89 ? 1.992 -31.188 -23.25 1 98.06 89 ASP B CA 1
ATOM 2320 C C . ASP B 1 89 ? 1.758 -29.875 -22.531 1 98.06 89 ASP B C 1
ATOM 2322 O O . ASP B 1 89 ? 2.709 -29.156 -22.219 1 98.06 89 ASP B O 1
ATOM 2326 N N . GLN B 1 90 ? 0.491 -29.578 -22.312 1 98.5 90 GLN B N 1
ATOM 2327 C CA . GLN B 1 90 ? 0.146 -28.359 -21.578 1 98.5 90 GLN B CA 1
ATOM 2328 C C . GLN B 1 90 ? 0.674 -28.406 -20.156 1 98.5 90 GLN B C 1
ATOM 2330 O O . GLN B 1 90 ? 1.218 -27.422 -19.641 1 98.5 90 GLN B O 1
ATOM 2335 N N . ARG B 1 91 ? 0.539 -29.547 -19.516 1 98.38 91 ARG B N 1
ATOM 2336 C CA . ARG B 1 91 ? 1.012 -29.75 -18.141 1 98.38 91 ARG B CA 1
ATOM 2337 C C . ARG B 1 91 ? 2.52 -29.531 -18.047 1 98.38 91 ARG B C 1
ATOM 2339 O O . ARG B 1 91 ? 2.994 -28.797 -17.172 1 98.38 91 ARG B O 1
ATOM 2346 N N . LYS B 1 92 ? 3.195 -30.141 -18.938 1 97.69 92 LYS B N 1
ATOM 2347 C CA . LYS B 1 92 ? 4.648 -29.984 -18.969 1 97.69 92 LYS B CA 1
ATOM 2348 C C . LYS B 1 92 ? 5.043 -28.531 -19.172 1 97.69 92 LYS B C 1
ATOM 2350 O O . LYS B 1 92 ? 5.941 -28.016 -18.5 1 97.69 92 LYS B O 1
ATOM 2355 N N . ALA B 1 93 ? 4.363 -27.859 -20.094 1 98.31 93 ALA B N 1
ATOM 2356 C CA . ALA B 1 93 ? 4.633 -26.453 -20.391 1 98.31 93 ALA B CA 1
ATOM 2357 C C . ALA B 1 93 ? 4.406 -25.578 -19.156 1 98.31 93 ALA B C 1
ATOM 2359 O O . ALA B 1 93 ? 5.262 -24.766 -18.797 1 98.31 93 ALA B O 1
ATOM 2360 N N . ILE B 1 94 ? 3.297 -25.781 -18.484 1 98.56 94 ILE B N 1
ATOM 2361 C CA . ILE B 1 94 ? 2.914 -24.984 -17.328 1 98.56 94 ILE B CA 1
ATOM 2362 C C . ILE B 1 94 ? 3.932 -25.188 -16.203 1 98.56 94 ILE B C 1
ATOM 2364 O O . ILE B 1 94 ? 4.398 -24.234 -15.594 1 98.56 94 ILE B O 1
ATOM 2368 N N . VAL B 1 95 ? 4.289 -26.438 -15.953 1 98.38 95 VAL B N 1
ATOM 2369 C CA . VAL B 1 95 ? 5.238 -26.734 -14.883 1 98.38 95 VAL B CA 1
ATOM 2370 C C . VAL B 1 95 ? 6.586 -26.094 -15.195 1 98.38 95 VAL B C 1
ATOM 2372 O O . VAL B 1 95 ? 7.215 -25.5 -14.32 1 98.38 95 VAL B O 1
ATOM 2375 N N . ASN B 1 96 ? 7.016 -26.125 -16.438 1 97.62 96 ASN B N 1
ATOM 2376 C CA . ASN B 1 96 ? 8.289 -25.531 -16.828 1 97.62 96 ASN B CA 1
ATOM 2377 C C . ASN B 1 96 ? 8.281 -24.016 -16.625 1 97.62 96 ASN B C 1
ATOM 2379 O O . ASN B 1 96 ? 9.25 -23.438 -16.125 1 97.62 96 ASN B O 1
ATOM 2383 N N . ILE B 1 97 ? 7.207 -23.391 -16.984 1 98 97 ILE B N 1
ATOM 2384 C CA . ILE B 1 97 ? 7.098 -21.938 -16.859 1 98 97 ILE B CA 1
ATOM 2385 C C . ILE B 1 97 ? 7.047 -21.547 -15.375 1 98 97 ILE B C 1
ATOM 2387 O O . ILE B 1 97 ? 7.875 -20.766 -14.906 1 98 97 ILE B O 1
ATOM 2391 N N . PHE B 1 98 ? 6.207 -22.172 -14.547 1 98.12 98 PHE B N 1
ATOM 2392 C CA . PHE B 1 98 ? 5.895 -21.719 -13.203 1 98.12 98 PHE B CA 1
ATOM 2393 C C . PHE B 1 98 ? 6.953 -22.188 -12.211 1 98.12 98 PHE B C 1
ATOM 2395 O O . PHE B 1 98 ? 7.035 -21.672 -11.094 1 98.12 98 PHE B O 1
ATOM 2402 N N . SER B 1 99 ? 7.773 -23.141 -12.609 1 96.75 99 SER B N 1
ATOM 2403 C CA . SER B 1 99 ? 8.891 -23.562 -11.766 1 96.75 99 SER B CA 1
ATOM 2404 C C . SER B 1 99 ? 10.125 -22.688 -12.016 1 96.75 99 SER B C 1
ATOM 2406 O O . SER B 1 99 ? 11.117 -22.797 -11.297 1 96.75 99 SER B O 1
ATOM 2408 N N . GLY B 1 100 ? 10.039 -21.859 -13.047 1 96.38 100 GLY B N 1
ATOM 2409 C CA . GLY B 1 100 ? 11.156 -20.984 -13.375 1 96.38 100 GLY B CA 1
ATOM 2410 C C . GLY B 1 100 ? 12.117 -21.594 -14.375 1 96.38 100 GLY B C 1
ATOM 2411 O O . GLY B 1 100 ? 13.039 -20.938 -14.844 1 96.38 100 GLY B O 1
ATOM 2412 N N . LYS B 1 101 ? 11.906 -22.828 -14.773 1 96.19 101 LYS B N 1
ATOM 2413 C CA . LYS B 1 101 ? 12.82 -23.531 -15.672 1 96.19 101 LYS B CA 1
ATOM 2414 C C . LYS B 1 101 ? 12.773 -22.938 -17.078 1 96.19 101 LYS B C 1
ATOM 2416 O O . LYS B 1 101 ? 13.766 -23 -17.812 1 96.19 101 LYS B O 1
ATOM 2421 N N . ALA B 1 102 ? 11.648 -22.344 -17.438 1 96.88 102 ALA B N 1
ATOM 2422 C CA . ALA B 1 102 ? 11.492 -21.781 -18.781 1 96.88 102 ALA B CA 1
ATOM 2423 C C . ALA B 1 102 ? 12.141 -20.406 -18.859 1 96.88 102 ALA B C 1
ATOM 2425 O O . ALA B 1 102 ? 12.164 -19.797 -19.938 1 96.88 102 ALA B O 1
ATOM 2426 N N . LYS B 1 103 ? 12.688 -19.891 -17.703 1 94.62 103 LYS B N 1
ATOM 2427 C CA . LYS B 1 103 ? 13.281 -18.547 -17.688 1 94.62 103 LYS B CA 1
ATOM 2428 C C . LYS B 1 103 ? 12.297 -17.516 -18.219 1 94.62 103 LYS B C 1
ATOM 2430 O O . LYS B 1 103 ? 11.102 -17.781 -18.359 1 94.62 103 LYS B O 1
ATOM 2435 N N . GLY B 1 104 ? 12.789 -16.281 -18.391 1 94.88 104 GLY B N 1
ATOM 2436 C CA . GLY B 1 104 ? 11.914 -15.242 -18.938 1 94.88 104 GLY B CA 1
ATOM 2437 C C . GLY B 1 104 ? 11.43 -14.266 -17.891 1 94.88 104 GLY B C 1
ATOM 2438 O O . GLY B 1 104 ? 12.055 -14.109 -16.828 1 94.88 104 GLY B O 1
ATOM 2439 N N . GLU B 1 105 ? 10.383 -13.555 -18.25 1 93.38 105 GLU B N 1
ATOM 2440 C CA . GLU B 1 105 ? 9.805 -12.523 -17.406 1 93.38 105 GLU B CA 1
ATOM 2441 C C . GLU B 1 105 ? 8.969 -13.133 -16.281 1 93.38 105 GLU B C 1
ATOM 2443 O O . GLU B 1 105 ? 8.898 -14.359 -16.156 1 93.38 105 GLU B O 1
ATOM 2448 N N . GLY B 1 106 ? 8.516 -12.273 -15.414 1 91.69 106 GLY B N 1
ATOM 2449 C CA . GLY B 1 106 ? 7.75 -12.734 -14.266 1 91.69 106 GLY B CA 1
ATOM 2450 C C . GLY B 1 106 ? 8.617 -13.047 -13.055 1 91.69 106 GLY B C 1
ATOM 2451 O O . GLY B 1 106 ? 9.812 -12.773 -13.062 1 91.69 106 GLY B O 1
ATOM 2452 N N . SER B 1 107 ? 7.961 -13.656 -12.078 1 92.56 107 SER B N 1
ATOM 2453 C CA . SER B 1 107 ? 8.656 -13.859 -10.812 1 92.56 107 SER B CA 1
ATOM 2454 C C . SER B 1 107 ? 9.086 -15.312 -10.633 1 92.56 107 SER B C 1
ATOM 2456 O O . SER B 1 107 ? 9.703 -15.664 -9.633 1 92.56 107 SER B O 1
ATOM 2458 N N . PHE B 1 108 ? 8.812 -16.125 -11.594 1 95.94 108 PHE B N 1
ATOM 2459 C CA . PHE B 1 108 ? 8.891 -17.578 -11.398 1 95.94 108 PHE B CA 1
ATOM 2460 C C . PHE B 1 108 ? 10.328 -18 -11.148 1 95.94 108 PHE B C 1
ATOM 2462 O O . PHE B 1 108 ? 10.609 -18.75 -10.211 1 95.94 108 PHE B O 1
ATOM 2469 N N . ALA B 1 109 ? 11.234 -17.531 -11.961 1 93.88 109 ALA B N 1
ATOM 2470 C CA . ALA B 1 109 ? 12.641 -17.891 -11.797 1 93.88 109 ALA B CA 1
ATOM 2471 C C . ALA B 1 109 ? 13.195 -17.312 -10.492 1 93.88 109 ALA B C 1
ATOM 2473 O O . ALA B 1 109 ? 14.039 -17.938 -9.844 1 93.88 109 ALA B O 1
ATOM 2474 N N . ILE B 1 110 ? 12.805 -16.125 -10.133 1 93 110 ILE B N 1
ATOM 2475 C CA . ILE B 1 110 ? 13.234 -15.484 -8.891 1 93 110 ILE B CA 1
ATOM 2476 C C . ILE B 1 110 ? 12.75 -16.297 -7.695 1 93 110 ILE B C 1
ATOM 2478 O O . ILE B 1 110 ? 13.531 -16.594 -6.789 1 93 110 ILE B O 1
ATOM 2482 N N . PHE B 1 111 ? 11.469 -16.766 -7.695 1 96.62 111 PHE B N 1
ATOM 2483 C CA . PHE B 1 111 ? 10.891 -17.5 -6.578 1 96.62 111 PHE B CA 1
ATOM 2484 C C . PHE B 1 111 ? 11.492 -18.906 -6.484 1 96.62 111 PHE B C 1
ATOM 2486 O O . PHE B 1 111 ? 11.609 -19.453 -5.391 1 96.62 111 PHE B O 1
ATOM 2493 N N . ALA B 1 112 ? 11.844 -19.438 -7.645 1 96.56 112 ALA B N 1
ATOM 2494 C CA . ALA B 1 112 ? 12.398 -20.781 -7.668 1 96.56 112 ALA B CA 1
ATOM 2495 C C . ALA B 1 112 ? 13.602 -20.906 -6.734 1 96.56 112 ALA B C 1
ATOM 2497 O O . ALA B 1 112 ? 13.812 -21.953 -6.117 1 96.56 112 ALA B O 1
ATOM 2498 N N . ASN B 1 113 ? 14.305 -19.812 -6.547 1 96.31 113 ASN B N 1
ATOM 2499 C CA . ASN B 1 113 ? 15.516 -19.828 -5.727 1 96.31 113 ASN B CA 1
ATOM 2500 C C . ASN B 1 113 ? 15.188 -19.625 -4.246 1 96.31 113 ASN B C 1
ATOM 2502 O O . ASN B 1 113 ? 16.078 -19.672 -3.398 1 96.31 113 ASN B O 1
ATOM 2506 N N . THR B 1 114 ? 13.977 -19.484 -3.912 1 98 114 THR B N 1
ATOM 2507 C CA . THR B 1 114 ? 13.594 -19.203 -2.531 1 98 114 THR B CA 1
ATOM 2508 C C . THR B 1 114 ? 12.891 -20.422 -1.915 1 98 114 THR B C 1
ATOM 2510 O O . THR B 1 114 ? 12.508 -20.391 -0.745 1 98 114 THR B O 1
ATOM 2513 N N . PHE B 1 115 ? 12.766 -21.547 -2.66 1 98.31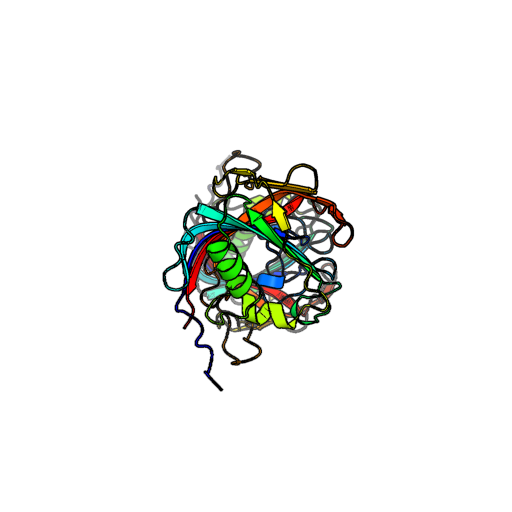 115 PHE B N 1
ATOM 2514 C CA . PHE B 1 115 ? 12.055 -22.719 -2.16 1 98.31 115 PHE B CA 1
ATOM 2515 C C . PHE B 1 115 ? 13.039 -23.781 -1.655 1 98.31 115 PHE B C 1
ATOM 2517 O O . PHE B 1 115 ? 14.008 -24.109 -2.338 1 98.31 115 PHE B O 1
ATOM 2524 N N . LYS B 1 116 ? 12.758 -24.25 -0.543 1 98.38 116 LYS B N 1
ATOM 2525 C CA . LYS B 1 116 ? 13.383 -25.469 -0.066 1 98.38 116 LYS B CA 1
ATOM 2526 C C . LYS B 1 116 ? 12.648 -26.703 -0.594 1 98.38 116 LYS B C 1
ATOM 2528 O O . LYS B 1 116 ? 13.281 -27.703 -0.938 1 98.38 116 LYS B O 1
ATOM 2533 N N . TYR B 1 117 ? 11.32 -26.562 -0.68 1 98.19 117 TYR B N 1
ATOM 2534 C CA . TYR B 1 117 ? 10.5 -27.672 -1.16 1 98.19 117 TYR B CA 1
ATOM 2535 C C . TYR B 1 117 ? 9.594 -27.219 -2.299 1 98.19 117 TYR B C 1
ATOM 2537 O O . TYR B 1 117 ? 8.719 -26.375 -2.109 1 98.19 117 TYR B O 1
ATOM 2545 N N . MET B 1 118 ? 9.789 -27.766 -3.434 1 98 118 MET B N 1
ATOM 2546 C CA . MET B 1 118 ? 8.828 -27.719 -4.535 1 98 118 MET B CA 1
ATOM 2547 C C . MET B 1 118 ? 8.102 -29.047 -4.684 1 98 118 MET B C 1
ATOM 2549 O O . MET B 1 118 ? 8.664 -30 -5.215 1 98 118 MET B O 1
ATOM 2553 N N . LEU B 1 119 ? 6.926 -29.062 -4.277 1 98.5 119 LEU B N 1
ATOM 2554 C CA . LEU B 1 119 ? 6.16 -30.312 -4.219 1 98.5 119 LEU B CA 1
ATOM 2555 C C . LEU B 1 119 ? 5.637 -30.688 -5.598 1 98.5 119 LEU B C 1
ATOM 2557 O O . LEU B 1 119 ? 5.574 -29.844 -6.5 1 98.5 119 LEU B O 1
ATOM 2561 N N . GLU B 1 120 ? 5.266 -31.922 -5.73 1 97.88 120 GLU B N 1
ATOM 2562 C CA . GLU B 1 120 ? 4.723 -32.406 -7 1 97.88 120 GLU B CA 1
ATOM 2563 C C . GLU B 1 120 ? 3.453 -31.641 -7.375 1 97.88 120 GLU B C 1
ATOM 2565 O O . GLU B 1 120 ? 2.559 -31.469 -6.547 1 97.88 120 GLU B O 1
ATOM 2570 N N . PRO B 1 121 ? 3.445 -31.234 -8.609 1 98.38 121 PRO B N 1
ATOM 2571 C CA . PRO B 1 121 ? 2.201 -30.594 -9.039 1 98.38 121 PRO B CA 1
ATOM 2572 C C . PRO B 1 121 ? 0.997 -31.531 -8.961 1 98.38 121 PRO B C 1
ATOM 2574 O O . PRO B 1 121 ? 1.149 -32.75 -9.062 1 98.38 121 PRO B O 1
ATOM 2577 N N . GLN B 1 122 ? -0.12 -30.891 -8.727 1 98.38 122 GLN B N 1
ATOM 2578 C CA . GLN B 1 122 ? -1.372 -31.641 -8.727 1 98.38 122 GLN B CA 1
ATOM 2579 C C . GLN B 1 122 ? -2.256 -31.234 -9.906 1 98.38 122 GLN B C 1
ATOM 2581 O O . GLN B 1 122 ? -2.338 -30.062 -10.25 1 98.38 122 GLN B O 1
ATOM 2586 N N . PHE B 1 123 ? -2.838 -32.219 -10.555 1 98 123 PHE B N 1
ATOM 2587 C CA . PHE B 1 123 ? -3.785 -31.984 -11.641 1 98 123 PHE B CA 1
ATOM 2588 C C . PHE B 1 123 ? -5.215 -32.219 -11.172 1 98 123 PHE B C 1
ATOM 2590 O O . PHE B 1 123 ? -5.613 -33.375 -10.953 1 98 123 PHE B O 1
ATOM 2597 N N . VAL B 1 124 ? -5.98 -31.141 -11 1 98.44 124 VAL B N 1
ATOM 2598 C CA . VAL B 1 124 ? -7.211 -31.188 -10.211 1 98.44 124 VAL B CA 1
ATOM 2599 C C . VAL B 1 124 ? -8.305 -30.391 -10.914 1 98.44 124 VAL B C 1
ATOM 2601 O O . VAL B 1 124 ? -8.047 -29.734 -11.922 1 98.44 124 VAL B O 1
ATOM 2604 N N . ASP B 1 125 ? -9.578 -30.578 -10.391 1 98.25 125 ASP B N 1
ATOM 2605 C CA . ASP B 1 125 ? -10.68 -29.719 -10.828 1 98.25 125 ASP B CA 1
ATOM 2606 C C . ASP B 1 125 ? -10.594 -28.344 -10.172 1 98.25 125 ASP B C 1
ATOM 2608 O O . ASP B 1 125 ? -10.711 -28.219 -8.953 1 98.25 125 ASP B O 1
ATOM 2612 N N . ILE B 1 126 ? -10.328 -27.312 -10.938 1 98.75 126 ILE B N 1
ATOM 2613 C CA . ILE B 1 126 ? -10.289 -25.953 -10.43 1 98.75 126 ILE B CA 1
ATOM 2614 C C . ILE B 1 126 ? -11.539 -25.188 -10.867 1 98.75 126 ILE B C 1
ATOM 2616 O O . ILE B 1 126 ? -11.914 -25.219 -12.047 1 98.75 126 ILE B O 1
ATOM 2620 N N . SER B 1 127 ? -12.25 -24.656 -9.914 1 98.62 127 SER B N 1
ATOM 2621 C CA . SER B 1 127 ? -13.328 -23.719 -10.195 1 98.62 127 SER B CA 1
ATOM 2622 C C . SER B 1 127 ? -12.859 -22.266 -10.016 1 98.62 127 SER B C 1
ATOM 2624 O O . SER B 1 127 ? -12.367 -21.906 -8.953 1 98.62 127 SER B O 1
ATOM 2626 N N . ALA B 1 128 ? -12.938 -21.5 -11.086 1 98.69 128 ALA B N 1
ATOM 2627 C CA . ALA B 1 128 ? -12.531 -20.094 -11.023 1 98.69 128 ALA B CA 1
ATOM 2628 C C . ALA B 1 128 ? -13.633 -19.188 -11.562 1 98.69 128 ALA B C 1
ATOM 2630 O O . ALA B 1 128 ? -14.227 -19.469 -12.602 1 98.69 128 ALA B O 1
ATOM 2631 N N . LYS B 1 129 ? -14.008 -18.203 -10.844 1 98.75 129 LYS B N 1
ATOM 2632 C CA . LYS B 1 129 ? -14.859 -17.109 -11.297 1 98.75 129 LYS B CA 1
ATOM 2633 C C . LYS B 1 129 ? -14.078 -15.797 -11.344 1 98.75 129 LYS B C 1
ATOM 2635 O O . LYS B 1 129 ? -13.711 -15.25 -10.305 1 98.75 129 LYS B O 1
ATOM 2640 N N . ILE B 1 130 ? -13.844 -15.289 -12.547 1 98.75 130 ILE B N 1
ATOM 2641 C CA . ILE B 1 130 ? -13.094 -14.055 -12.711 1 98.75 130 ILE B CA 1
ATOM 2642 C C . ILE B 1 130 ? -14.055 -12.867 -12.766 1 98.75 130 ILE B C 1
ATOM 2644 O O . ILE B 1 130 ? -14.859 -12.75 -13.688 1 98.75 130 ILE B O 1
ATOM 2648 N N . ASP B 1 131 ? -13.977 -12.023 -11.789 1 98.38 131 ASP B N 1
ATOM 2649 C CA . ASP B 1 131 ? -14.812 -10.836 -11.672 1 98.38 131 ASP B CA 1
ATOM 2650 C C . ASP B 1 131 ? -14.062 -9.695 -10.992 1 98.38 131 ASP B C 1
ATOM 2652 O O . ASP B 1 131 ? -14.523 -9.156 -9.984 1 98.38 131 ASP B O 1
ATOM 2656 N N . GLY B 1 132 ? -12.875 -9.43 -11.523 1 98.12 132 GLY B N 1
ATOM 2657 C CA . GLY B 1 132 ? -12.078 -8.375 -10.93 1 98.12 132 GLY B CA 1
ATOM 2658 C C . GLY B 1 132 ? -11.82 -8.586 -9.445 1 98.12 132 GLY B C 1
ATOM 2659 O O . GLY B 1 132 ? -11.344 -9.648 -9.039 1 98.12 132 GLY B O 1
ATOM 2660 N N . LYS B 1 133 ? -12.125 -7.684 -8.609 1 98.31 133 LYS B N 1
ATOM 2661 C CA . LYS B 1 133 ? -11.898 -7.664 -7.164 1 98.31 133 LYS B CA 1
ATOM 2662 C C . LYS B 1 133 ? -12.93 -8.516 -6.434 1 98.31 133 LYS B C 1
ATOM 2664 O O . LYS B 1 133 ? -12.961 -8.539 -5.199 1 98.31 133 LYS B O 1
ATOM 2669 N N . LYS B 1 134 ? -13.758 -9.188 -7.156 1 98.19 134 LYS B N 1
ATOM 2670 C CA . LYS B 1 134 ? -14.742 -10.094 -6.574 1 98.19 134 LYS B CA 1
ATOM 2671 C C . LYS B 1 134 ? -14.523 -11.523 -7.051 1 98.19 134 LYS B C 1
ATOM 2673 O O . LYS B 1 134 ? -15.422 -12.367 -6.938 1 98.19 134 LYS B O 1
ATOM 2678 N N . SER B 1 135 ? -13.383 -11.805 -7.555 1 98.88 135 SER B N 1
ATOM 2679 C CA . SER B 1 135 ? -13.031 -13.109 -8.109 1 98.88 135 SER B CA 1
ATOM 2680 C C . SER B 1 135 ? -12.914 -14.164 -7.016 1 98.88 135 SER B C 1
ATOM 2682 O O . SER B 1 135 ? -12.773 -13.836 -5.836 1 98.88 135 SER B O 1
ATOM 2684 N N . SER B 1 136 ? -13.031 -15.391 -7.395 1 98.94 136 SER B N 1
ATOM 2685 C CA . SER B 1 136 ? -12.883 -16.531 -6.5 1 98.94 136 SER B CA 1
ATOM 2686 C C . SER B 1 136 ? -12.289 -17.734 -7.23 1 98.94 136 SER B C 1
ATOM 2688 O O . SER B 1 136 ? -12.367 -17.812 -8.461 1 98.94 136 SER B O 1
ATOM 2690 N N . PHE B 1 137 ? -11.664 -18.609 -6.512 1 98.94 137 PHE B N 1
ATOM 2691 C CA . PHE B 1 137 ? -11.188 -19.891 -7.051 1 98.94 137 PHE B CA 1
ATOM 2692 C C . PHE B 1 137 ? -11.133 -20.953 -5.957 1 98.94 137 PHE B C 1
ATOM 2694 O O . PHE B 1 137 ? -10.961 -20.625 -4.781 1 98.94 137 PHE B O 1
ATOM 2701 N N . SER B 1 138 ? -11.289 -22.188 -6.371 1 98.94 138 SER B N 1
ATOM 2702 C CA . SER B 1 138 ? -11.32 -23.266 -5.387 1 98.94 138 SER B CA 1
ATOM 2703 C C . SER B 1 138 ? -10.922 -24.594 -6.012 1 98.94 138 SER B C 1
ATOM 2705 O O . SER B 1 138 ? -10.984 -24.766 -7.23 1 98.94 138 SER B O 1
ATOM 2707 N N . VAL B 1 139 ? -10.367 -25.406 -5.289 1 98.88 139 VAL B N 1
ATOM 2708 C CA . VAL B 1 139 ? -10.211 -26.844 -5.484 1 98.88 139 VAL B CA 1
ATOM 2709 C C . VAL B 1 139 ? -11.008 -27.594 -4.43 1 98.88 139 VAL B C 1
ATOM 2711 O O . VAL B 1 139 ? -10.758 -27.453 -3.229 1 98.88 139 VAL B O 1
ATOM 2714 N N . PRO B 1 140 ? -12.008 -28.359 -4.879 1 98.38 140 PRO B N 1
ATOM 2715 C CA . PRO B 1 140 ? -12.906 -29 -3.912 1 98.38 140 PRO B CA 1
ATOM 2716 C C . PRO B 1 140 ? -12.148 -29.734 -2.803 1 98.38 140 PRO B C 1
ATOM 2718 O O . PRO B 1 140 ? -11.312 -30.594 -3.082 1 98.38 140 PRO B O 1
ATOM 2721 N N . GLY B 1 141 ? -12.43 -29.312 -1.572 1 98.19 141 GLY B N 1
ATOM 2722 C CA . GLY B 1 141 ? -11.891 -29.969 -0.389 1 98.19 141 GLY B CA 1
ATOM 2723 C C . GLY B 1 141 ? -10.461 -29.562 -0.078 1 98.19 141 GLY B C 1
ATOM 2724 O O . GLY B 1 141 ? -9.898 -29.969 0.934 1 98.19 141 GLY B O 1
ATOM 2725 N N . ILE B 1 142 ? -9.867 -28.688 -0.833 1 98.81 142 ILE B N 1
ATOM 2726 C CA . ILE B 1 142 ? -8.438 -28.422 -0.685 1 98.81 142 ILE B CA 1
ATOM 2727 C C . ILE B 1 142 ? -8.195 -26.922 -0.557 1 98.81 142 ILE B C 1
ATOM 2729 O O . ILE B 1 142 ? -7.543 -26.469 0.388 1 98.81 142 ILE B O 1
ATOM 2733 N N . ILE B 1 143 ? -8.672 -26.141 -1.513 1 98.94 143 ILE B N 1
ATOM 2734 C CA . ILE B 1 143 ? -8.453 -24.703 -1.572 1 98.94 143 ILE B CA 1
ATOM 2735 C C . ILE B 1 143 ? -9.797 -23.984 -1.71 1 98.94 143 ILE B C 1
ATOM 2737 O O . ILE B 1 143 ? -10.664 -24.422 -2.469 1 98.94 143 ILE B O 1
ATOM 2741 N N . ASP B 1 144 ? -10 -22.922 -0.976 1 98.94 144 ASP B N 1
ATOM 2742 C CA . ASP B 1 144 ? -11.156 -22.031 -1.107 1 98.94 144 ASP B CA 1
ATOM 2743 C C . ASP B 1 144 ? -10.742 -20.578 -0.928 1 98.94 144 ASP B C 1
ATOM 2745 O O . ASP B 1 144 ? -10.328 -20.172 0.159 1 98.94 144 ASP B O 1
ATOM 2749 N N . VAL B 1 145 ? -10.844 -19.812 -2.027 1 98.94 145 VAL B N 1
ATOM 2750 C CA . VAL B 1 145 ? -10.453 -18.406 -2.006 1 98.94 145 VAL B CA 1
ATOM 2751 C C . VAL B 1 145 ? -11.562 -17.547 -2.613 1 98.94 145 VAL B C 1
ATOM 2753 O O . VAL B 1 145 ? -12.086 -17.875 -3.682 1 98.94 145 VAL B O 1
ATOM 2756 N N . ARG B 1 146 ? -11.977 -16.547 -1.927 1 98.94 146 ARG B N 1
ATOM 2757 C CA . ARG B 1 146 ? -12.906 -15.516 -2.367 1 98.94 146 ARG B CA 1
ATOM 2758 C C . ARG B 1 146 ? -12.414 -14.125 -1.966 1 98.94 146 ARG B C 1
ATOM 2760 O O . ARG B 1 146 ? -12.07 -13.898 -0.805 1 98.94 146 ARG B O 1
ATOM 2767 N N . ILE B 1 147 ? -12.328 -13.25 -2.969 1 98.88 147 ILE B N 1
ATOM 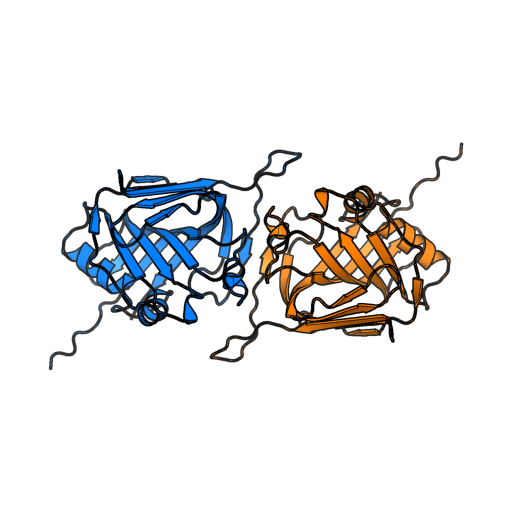2768 C CA . ILE B 1 147 ? -11.898 -11.898 -2.621 1 98.88 147 ILE B CA 1
ATOM 2769 C C . ILE B 1 147 ? -13.055 -10.922 -2.811 1 98.88 147 ILE B C 1
ATOM 2771 O O . ILE B 1 147 ? -14.031 -11.234 -3.502 1 98.88 147 ILE B O 1
ATOM 2775 N N . GLU B 1 148 ? -12.938 -9.805 -2.152 1 97.88 148 GLU B N 1
ATOM 2776 C CA . GLU B 1 148 ? -13.977 -8.781 -2.242 1 97.88 148 GLU B CA 1
ATOM 2777 C C . GLU B 1 148 ? -13.367 -7.383 -2.232 1 97.88 148 GLU B C 1
ATOM 2779 O O . GLU B 1 148 ? -12.305 -7.164 -1.647 1 97.88 148 GLU B O 1
ATOM 2784 N N . SER B 1 149 ? -14.086 -6.531 -2.859 1 95.81 149 SER B N 1
ATOM 2785 C CA . SER B 1 149 ? -13.664 -5.137 -2.943 1 95.81 149 SER B CA 1
ATOM 2786 C C . SER B 1 149 ? -13.914 -4.402 -1.629 1 95.81 149 SER B C 1
ATOM 2788 O O . SER B 1 149 ? -14.859 -4.723 -0.905 1 95.81 149 SER B O 1
ATOM 2790 N N . PHE B 1 150 ? -13.102 -3.451 -1.361 1 93.44 150 PHE B N 1
ATOM 2791 C CA . PHE B 1 150 ? -13.391 -2.525 -0.273 1 93.44 150 PHE B CA 1
ATOM 2792 C C . PHE B 1 150 ? -14.555 -1.606 -0.64 1 93.44 150 PHE B C 1
ATOM 2794 O O . PHE B 1 150 ? -14.695 -1.217 -1.801 1 93.44 150 PHE B O 1
ATOM 2801 N N . LYS B 1 151 ? -15.312 -1.318 0.377 1 90.12 151 LYS B N 1
ATOM 2802 C CA . LYS B 1 151 ? -16.422 -0.402 0.156 1 90.12 151 LYS B CA 1
ATOM 2803 C C . LYS B 1 151 ? -16.312 0.826 1.055 1 90.12 151 LYS B C 1
ATOM 2805 O O . LYS B 1 151 ? -15.867 0.727 2.197 1 90.12 151 LYS B O 1
ATOM 2810 N N . ASN B 1 152 ? -16.625 2.004 0.527 1 83.31 152 ASN B N 1
ATOM 2811 C CA . ASN B 1 152 ? -16.828 3.186 1.358 1 83.31 152 ASN B CA 1
ATOM 2812 C C . ASN B 1 152 ? -17.891 2.951 2.426 1 83.31 152 ASN B C 1
ATOM 2814 O O . ASN B 1 152 ? -19.016 2.555 2.109 1 83.31 152 ASN B O 1
ATOM 2818 N N . PRO B 1 153 ? -17.562 3.17 3.654 1 79.38 153 PRO B N 1
ATOM 2819 C CA . PRO B 1 153 ? -18.531 2.83 4.703 1 79.38 153 PRO B CA 1
ATOM 2820 C C . PRO B 1 153 ? -19.75 3.756 4.703 1 79.38 153 PRO B C 1
ATOM 2822 O O . PRO B 1 153 ? -20.812 3.391 5.227 1 79.38 153 PRO B O 1
ATOM 2825 N N . VAL B 1 154 ? -19.578 4.941 4.129 1 77.5 154 VAL B N 1
ATOM 2826 C CA . VAL B 1 154 ? -20.641 5.93 4.137 1 77.5 154 VAL B CA 1
ATOM 2827 C C . VAL B 1 154 ? -21.516 5.758 2.891 1 77.5 154 VAL B C 1
ATOM 2829 O O . VAL B 1 154 ? -22.734 5.621 2.988 1 77.5 154 VAL B O 1
ATOM 2832 N N . THR B 1 155 ? -20.953 5.57 1.703 1 84.38 155 THR B N 1
ATOM 2833 C CA . THR B 1 155 ? -21.688 5.586 0.45 1 84.38 155 THR B CA 1
ATOM 2834 C C . THR B 1 155 ? -21.953 4.164 -0.041 1 84.38 155 THR B C 1
ATOM 2836 O O . THR B 1 155 ? -22.828 3.945 -0.888 1 84.38 155 THR B O 1
ATOM 2839 N N . GLY B 1 156 ? -21.109 3.213 0.39 1 86.56 156 GLY B N 1
ATOM 2840 C CA . GLY B 1 156 ? -21.219 1.84 -0.074 1 86.56 156 GLY B CA 1
ATOM 2841 C C . GLY B 1 156 ? -20.516 1.597 -1.395 1 86.56 156 GLY B C 1
ATOM 2842 O O . GLY B 1 156 ? -20.453 0.46 -1.867 1 86.56 156 GLY B O 1
ATOM 2843 N N . GLU B 1 157 ? -19.969 2.592 -1.978 1 90.12 157 GLU B N 1
ATOM 2844 C CA . GLU B 1 157 ? -19.297 2.475 -3.271 1 90.12 157 GLU B CA 1
ATOM 2845 C C . GLU B 1 157 ? -17.984 1.706 -3.148 1 90.12 157 GLU B C 1
ATOM 2847 O O . GLU B 1 157 ? -17.266 1.846 -2.156 1 90.12 157 GLU B O 1
ATOM 2852 N N . GLU B 1 158 ? -17.703 0.955 -4.219 1 91.81 158 GLU B N 1
ATOM 2853 C CA . GLU B 1 158 ? -16.453 0.22 -4.246 1 91.81 158 GLU B CA 1
ATOM 2854 C C . GLU B 1 158 ? -15.258 1.171 -4.344 1 91.81 158 GLU B C 1
ATOM 2856 O O . GLU B 1 158 ? -15.305 2.158 -5.078 1 91.81 158 GLU B O 1
ATOM 2861 N N . GLN B 1 159 ? -14.32 0.805 -3.635 1 91.56 159 GLN B N 1
ATOM 2862 C CA . GLN B 1 159 ? -13.086 1.578 -3.705 1 91.56 159 GLN B CA 1
ATOM 2863 C C . GLN B 1 159 ? -12.195 1.101 -4.852 1 91.56 159 GLN B C 1
ATOM 2865 O O . GLN B 1 159 ? -12.18 -0.089 -5.176 1 91.56 159 GLN B O 1
ATOM 2870 N N . ASP B 1 160 ? -11.508 2.018 -5.449 1 93.88 160 ASP B N 1
ATOM 2871 C CA . ASP B 1 160 ? -10.664 1.712 -6.598 1 93.88 160 ASP B CA 1
ATOM 2872 C C . ASP B 1 160 ? -9.195 1.968 -6.281 1 93.88 160 ASP B C 1
ATOM 2874 O O . ASP B 1 160 ? -8.477 2.568 -7.082 1 93.88 160 ASP B O 1
ATOM 2878 N N . THR B 1 161 ? -8.789 1.578 -5.109 1 96.12 161 THR B N 1
ATOM 2879 C CA . THR B 1 161 ? -7.402 1.724 -4.684 1 96.12 161 THR B CA 1
ATOM 2880 C C . THR B 1 161 ? -6.488 0.816 -5.5 1 96.12 161 THR B C 1
ATOM 2882 O O . THR B 1 161 ? -6.793 -0.361 -5.703 1 96.12 161 THR B O 1
ATOM 2885 N N . ARG B 1 162 ? -5.363 1.364 -5.992 1 98 162 ARG B N 1
ATOM 2886 C CA . ARG B 1 162 ? -4.41 0.607 -6.797 1 98 162 ARG B CA 1
ATOM 2887 C C . ARG B 1 162 ? -2.979 0.878 -6.344 1 98 162 ARG B C 1
ATOM 2889 O O . ARG B 1 162 ? -2.674 1.965 -5.844 1 98 162 ARG B O 1
ATOM 2896 N N . ILE B 1 163 ? -2.217 -0.063 -6.512 1 98.38 163 ILE B N 1
ATOM 2897 C CA . ILE B 1 163 ? -0.772 0.105 -6.391 1 98.38 163 ILE B CA 1
ATOM 2898 C C . ILE B 1 163 ? -0.132 0.056 -7.777 1 98.38 163 ILE B C 1
ATOM 2900 O O . ILE B 1 163 ? -0.461 -0.811 -8.594 1 98.38 163 ILE B O 1
ATOM 2904 N N . GLN B 1 164 ? 0.703 0.972 -8.078 1 97.62 164 GLN B N 1
ATOM 2905 C CA . GLN B 1 164 ? 1.49 0.997 -9.312 1 97.62 164 GLN B CA 1
ATOM 2906 C C . GLN B 1 164 ? 2.955 0.674 -9.031 1 97.62 164 GLN B C 1
ATOM 2908 O O . GLN B 1 164 ? 3.582 1.299 -8.172 1 97.62 164 GLN B O 1
ATOM 2913 N N . LEU B 1 165 ? 3.41 -0.323 -9.68 1 95.44 165 LEU B N 1
ATOM 2914 C CA . LEU B 1 165 ? 4.809 -0.737 -9.656 1 95.44 165 LEU B CA 1
ATOM 2915 C C . LEU B 1 165 ? 5.379 -0.817 -11.07 1 95.44 165 LEU B C 1
ATOM 2917 O O . LEU B 1 165 ? 5.547 -1.91 -11.617 1 95.44 165 LEU B O 1
ATOM 2921 N N . PRO B 1 166 ? 5.836 0.312 -11.602 1 91.44 166 PRO B N 1
ATOM 2922 C CA . PRO B 1 166 ? 6.266 0.311 -13 1 91.44 166 PRO B CA 1
ATOM 2923 C C . PRO B 1 166 ? 7.344 -0.733 -13.281 1 91.44 166 PRO B C 1
ATOM 2925 O O . PRO B 1 166 ? 7.379 -1.311 -14.375 1 91.44 166 PRO B O 1
ATOM 2928 N N . ASN B 1 167 ? 8.188 -1.021 -12.305 1 88.81 167 ASN B N 1
ATOM 2929 C CA . ASN B 1 167 ? 9.25 -2.004 -12.492 1 88.81 167 ASN B CA 1
ATOM 2930 C C . ASN B 1 167 ? 8.977 -3.285 -11.711 1 88.81 167 ASN B C 1
ATOM 2932 O O . ASN B 1 167 ? 9.898 -4.035 -11.391 1 88.81 167 ASN B O 1
ATOM 2936 N N . GLY B 1 168 ? 7.738 -3.502 -11.406 1 91.06 168 GLY B N 1
ATOM 2937 C CA . GLY B 1 168 ? 7.375 -4.703 -10.672 1 91.06 168 GLY B CA 1
ATOM 2938 C C . GLY B 1 168 ? 7.551 -5.973 -11.484 1 91.06 168 GLY B C 1
ATOM 2939 O O . GLY B 1 168 ? 7.266 -5.996 -12.68 1 91.06 168 GLY B O 1
ATOM 2940 N N . PHE B 1 169 ? 7.961 -6.996 -10.867 1 88.94 169 PHE B N 1
ATOM 2941 C CA . PHE B 1 169 ? 8.242 -8.234 -11.586 1 88.94 169 PHE B CA 1
ATOM 2942 C C . PHE B 1 169 ? 7.008 -9.125 -11.641 1 88.94 169 PHE B C 1
ATOM 2944 O O . PHE B 1 169 ? 6.934 -10.039 -12.469 1 88.94 169 PHE B O 1
ATOM 2951 N N . ILE B 1 170 ? 6.074 -8.906 -10.695 1 95.19 170 ILE B N 1
ATOM 2952 C CA . ILE B 1 170 ? 4.855 -9.711 -10.734 1 95.19 170 ILE B CA 1
ATOM 2953 C C . ILE B 1 170 ? 3.783 -8.977 -11.547 1 95.19 170 ILE B C 1
ATOM 2955 O O . ILE B 1 170 ? 3.221 -9.539 -12.484 1 95.19 170 ILE B O 1
ATOM 2959 N N . TRP B 1 171 ? 3.48 -7.828 -11.219 1 97.5 171 TRP B N 1
ATOM 2960 C CA . TRP B 1 171 ? 2.529 -6.977 -11.922 1 97.5 171 TRP B CA 1
ATOM 2961 C C . TRP B 1 171 ? 2.998 -5.523 -11.938 1 97.5 171 TRP B C 1
ATOM 2963 O O . TRP B 1 171 ? 3.844 -5.133 -11.125 1 97.5 171 TRP B O 1
ATOM 2973 N N . LYS B 1 172 ? 2.471 -4.738 -12.867 1 96.75 172 LYS B N 1
ATOM 2974 C CA . LYS B 1 172 ? 2.764 -3.312 -12.961 1 96.75 172 LYS B CA 1
ATOM 2975 C C . LYS B 1 172 ? 1.714 -2.486 -12.227 1 96.75 172 LYS B C 1
ATOM 2977 O O . LYS B 1 172 ? 2.016 -1.41 -11.711 1 96.75 172 LYS B O 1
ATOM 2982 N N . VAL B 1 173 ? 0.54 -2.971 -12.25 1 97.88 173 VAL B N 1
ATOM 2983 C CA . VAL B 1 173 ? -0.574 -2.354 -11.531 1 97.88 173 VAL B CA 1
ATOM 2984 C C . VAL B 1 173 ? -1.463 -3.438 -10.93 1 97.88 173 VAL B C 1
ATOM 2986 O O . VAL B 1 173 ? -1.744 -4.449 -11.57 1 97.88 173 VAL B O 1
ATOM 2989 N N . ALA B 1 174 ? -1.867 -3.248 -9.734 1 98.5 174 ALA B N 1
ATOM 2990 C CA . ALA B 1 174 ? -2.797 -4.164 -9.078 1 98.5 174 ALA B CA 1
ATOM 2991 C C . ALA B 1 174 ? -3.912 -3.402 -8.367 1 98.5 174 ALA B C 1
ATOM 2993 O O . ALA B 1 174 ? -3.668 -2.355 -7.766 1 98.5 174 ALA B O 1
ATOM 2994 N N . GLU B 1 175 ? -5.082 -3.91 -8.484 1 98.38 175 GLU B N 1
ATOM 2995 C CA . GLU B 1 175 ? -6.23 -3.393 -7.742 1 98.38 175 GLU B CA 1
ATOM 2996 C C . GLU B 1 175 ? -6.328 -4.027 -6.359 1 98.38 175 GLU B C 1
ATOM 2998 O O . GLU B 1 175 ? -6.367 -5.254 -6.234 1 98.38 175 GLU B O 1
ATOM 3003 N N . ALA B 1 176 ? -6.422 -3.189 -5.379 1 98.31 176 ALA B N 1
ATOM 3004 C CA . ALA B 1 176 ? -6.434 -3.676 -4 1 98.31 176 ALA B CA 1
ATOM 3005 C C . ALA B 1 176 ? -7.805 -4.238 -3.629 1 98.31 176 ALA B C 1
ATOM 3007 O O . ALA B 1 176 ? -8.836 -3.654 -3.971 1 98.31 176 ALA B O 1
ATOM 3008 N N . ALA B 1 177 ? -7.793 -5.324 -3.004 1 98.38 177 ALA B N 1
ATOM 3009 C CA . ALA B 1 177 ? -8.953 -6.027 -2.459 1 98.38 177 ALA B CA 1
ATOM 3010 C C . ALA B 1 177 ? -8.602 -6.73 -1.15 1 98.38 177 ALA B C 1
ATOM 3012 O O . ALA B 1 177 ? -7.527 -6.512 -0.589 1 98.38 177 ALA B O 1
ATOM 3013 N N . LYS B 1 178 ? -9.516 -7.465 -0.585 1 98.31 178 LYS B N 1
ATOM 3014 C CA . LYS B 1 178 ? -9.281 -8.297 0.592 1 98.31 178 LYS B CA 1
ATOM 3015 C C . LYS B 1 178 ? -9.859 -9.695 0.399 1 98.31 178 LYS B C 1
ATOM 3017 O O . LYS B 1 178 ? -10.766 -9.898 -0.411 1 98.31 178 LYS B O 1
A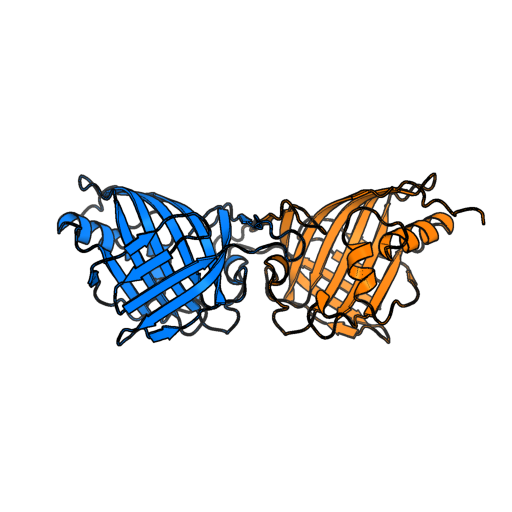TOM 3022 N N . SER B 1 179 ? -9.297 -10.633 1.124 1 98.75 179 SER B N 1
ATOM 3023 C CA . SER B 1 179 ? -9.852 -11.984 1.076 1 98.75 179 SER B CA 1
ATOM 3024 C C . SER B 1 179 ? -11.008 -12.141 2.055 1 98.75 179 SER B C 1
ATOM 3026 O O . SER B 1 179 ? -10.906 -11.734 3.213 1 98.75 179 SER B O 1
ATOM 3028 N N . LYS B 1 180 ? -12.102 -12.547 1.549 1 98.44 180 LYS B N 1
ATOM 3029 C CA . LYS B 1 180 ? -13.172 -13.039 2.42 1 98.44 180 LYS B CA 1
ATOM 3030 C C . LYS B 1 180 ? -12.859 -14.438 2.938 1 98.44 180 LYS B C 1
ATOM 3032 O O . LYS B 1 180 ? -13.133 -14.758 4.094 1 98.44 180 LYS B O 1
ATOM 3037 N N . MET B 1 181 ? -12.367 -15.211 2.051 1 98.75 181 MET B N 1
ATOM 3038 C CA . MET B 1 181 ? -11.898 -16.562 2.318 1 98.75 181 MET B CA 1
ATOM 3039 C C . MET B 1 181 ? -10.531 -16.812 1.678 1 98.75 181 MET B C 1
ATOM 3041 O O . MET B 1 181 ? -10.297 -16.391 0.541 1 98.75 181 MET B O 1
ATOM 3045 N N . MET B 1 182 ? -9.664 -17.484 2.412 1 98.94 182 MET B N 1
ATOM 3046 C CA . MET B 1 182 ? -8.359 -17.922 1.921 1 98.94 182 MET B CA 1
ATOM 3047 C C . MET B 1 182 ? -7.848 -19.109 2.732 1 98.94 182 MET B C 1
ATOM 3049 O O . MET B 1 182 ? -7.23 -18.922 3.783 1 98.94 182 MET B O 1
ATOM 3053 N N . ARG B 1 183 ? -8.031 -20.234 2.162 1 98.81 183 ARG B N 1
ATOM 3054 C CA . ARG B 1 183 ? -7.609 -21.391 2.936 1 98.81 183 ARG B CA 1
ATOM 3055 C C . ARG B 1 183 ? -7.125 -22.516 2.02 1 98.81 183 ARG B C 1
ATOM 3057 O O . ARG B 1 183 ? -7.562 -22.609 0.873 1 98.81 183 ARG B O 1
ATOM 3064 N N . ILE B 1 184 ? -6.242 -23.328 2.502 1 98.94 184 ILE B N 1
ATOM 3065 C CA . ILE B 1 184 ? -5.711 -24.516 1.849 1 98.94 184 ILE B CA 1
ATOM 3066 C C . ILE B 1 184 ? -5.512 -25.625 2.881 1 98.94 184 ILE B C 1
ATOM 3068 O O . ILE B 1 184 ? -5.07 -25.375 4 1 98.94 184 ILE B O 1
ATOM 3072 N N . LEU B 1 185 ? -5.91 -26.766 2.531 1 98.62 185 LEU B N 1
ATOM 3073 C CA . LEU B 1 185 ? -5.742 -27.953 3.365 1 98.62 185 LEU B CA 1
ATOM 3074 C C . LEU B 1 185 ? -5.031 -29.062 2.596 1 98.62 185 LEU B C 1
ATOM 3076 O O . LEU B 1 185 ? -5.66 -29.797 1.822 1 98.62 185 LEU B O 1
ATOM 3080 N N . THR B 1 186 ? -3.76 -29.188 2.709 1 98.25 186 THR B N 1
ATOM 3081 C CA . THR B 1 186 ? -2.92 -30.266 2.23 1 98.25 186 THR B CA 1
ATOM 3082 C C . THR B 1 186 ? -1.954 -30.734 3.32 1 98.25 186 THR B C 1
ATOM 3084 O O . THR B 1 186 ? -1.831 -30.078 4.359 1 98.25 186 THR B O 1
ATOM 3087 N N . PRO B 1 187 ? -1.308 -31.828 3.164 1 96.94 187 PRO B N 1
ATOM 3088 C CA . PRO B 1 187 ? -0.357 -32.281 4.176 1 96.94 187 PRO B CA 1
ATOM 3089 C C . PRO B 1 187 ? 0.791 -31.312 4.406 1 96.94 187 PRO B C 1
ATOM 3091 O O . PRO B 1 187 ? 1.311 -31.219 5.52 1 96.94 187 PRO B O 1
ATOM 3094 N N . ASN B 1 188 ? 1.149 -30.484 3.43 1 97.44 188 ASN B N 1
ATOM 3095 C CA . ASN B 1 188 ? 2.35 -29.656 3.527 1 97.44 188 ASN B CA 1
ATOM 3096 C C . ASN B 1 188 ? 2.008 -28.172 3.568 1 97.44 188 ASN B C 1
ATOM 3098 O O . ASN B 1 188 ? 2.848 -27.344 3.934 1 97.44 188 ASN B O 1
ATOM 3102 N N . LEU B 1 189 ? 0.888 -27.828 3.104 1 98.5 189 LEU B N 1
ATOM 3103 C CA . LEU B 1 189 ? 0.349 -26.484 3.156 1 98.5 189 LEU B CA 1
ATOM 3104 C C . LEU B 1 189 ? -1.036 -26.469 3.795 1 98.5 189 LEU B C 1
ATOM 3106 O O . LEU B 1 189 ? -2 -26.953 3.203 1 98.5 189 LEU B O 1
ATOM 3110 N N . ASN B 1 190 ? -1.069 -25.969 5.004 1 98.75 190 ASN B N 1
ATOM 3111 C CA . ASN B 1 190 ? -2.305 -25.938 5.781 1 98.75 190 ASN B CA 1
ATOM 3112 C C . ASN B 1 190 ? -2.449 -24.641 6.566 1 98.75 190 ASN B C 1
ATOM 3114 O O . ASN B 1 190 ? -1.849 -24.484 7.629 1 98.75 190 ASN B O 1
ATOM 3118 N N . PHE B 1 191 ? -3.244 -23.734 5.988 1 98.81 191 PHE B N 1
ATOM 3119 C CA . PHE B 1 191 ? -3.441 -22.453 6.656 1 98.81 191 PHE B CA 1
ATOM 3120 C C . PHE B 1 191 ? -4.77 -21.828 6.246 1 98.81 191 PHE B C 1
ATOM 3122 O O . PHE B 1 191 ? -5.348 -22.203 5.223 1 98.81 191 PHE B O 1
ATOM 3129 N N . ASP B 1 192 ? -5.359 -21.031 7.074 1 98.81 192 ASP B N 1
ATOM 3130 C CA . ASP B 1 192 ? -6.5 -20.156 6.852 1 98.81 192 ASP B CA 1
ATOM 3131 C C . ASP B 1 192 ? -6.156 -18.703 7.199 1 98.81 192 ASP B C 1
ATOM 3133 O O . ASP B 1 192 ? -6.023 -18.359 8.375 1 98.81 192 ASP B O 1
ATOM 3137 N N . GLU B 1 193 ? -5.898 -17.906 6.145 1 98.62 193 GLU B N 1
ATOM 3138 C CA . GLU B 1 193 ? -5.52 -16.5 6.305 1 98.62 193 GLU B CA 1
ATOM 3139 C C . GLU B 1 193 ? -6.629 -15.578 5.809 1 98.62 193 GLU B C 1
ATOM 3141 O O . GLU B 1 193 ? -6.352 -14.562 5.164 1 98.62 193 GLU B O 1
ATOM 3146 N N . SER B 1 194 ? -7.902 -16.016 6.074 1 98.75 194 SER B N 1
ATOM 3147 C CA . SER B 1 194 ? -9.062 -15.25 5.629 1 98.75 194 SER B CA 1
ATOM 3148 C C . SER B 1 194 ? -9.086 -13.859 6.254 1 98.75 194 SER B C 1
ATOM 3150 O O . SER B 1 194 ? -8.648 -13.672 7.391 1 98.75 194 SER B O 1
ATOM 3152 N N . GLY B 1 195 ? -9.578 -12.891 5.488 1 98.12 195 GLY B N 1
ATOM 3153 C CA . GLY B 1 195 ? -9.742 -11.531 5.996 1 98.12 195 GLY B CA 1
ATOM 3154 C C . GLY B 1 195 ? -8.508 -10.672 5.801 1 98.12 195 GLY B C 1
ATOM 3155 O O . GLY B 1 195 ? -8.406 -9.586 6.383 1 98.12 195 GLY B O 1
ATOM 3156 N N . LYS B 1 196 ? -7.559 -11.156 5.012 1 98.44 196 LYS B N 1
ATOM 3157 C CA . LYS B 1 196 ? -6.285 -10.461 4.84 1 98.44 196 LYS B CA 1
ATOM 3158 C C . LYS B 1 196 ? -6.141 -9.922 3.422 1 98.44 196 LYS B C 1
ATOM 3160 O O . LYS B 1 196 ? -7.137 -9.648 2.752 1 98.44 196 LYS B O 1
ATOM 3165 N N . ASN B 1 197 ? -4.996 -9.648 2.973 1 98.69 197 ASN B N 1
ATOM 3166 C CA . ASN B 1 197 ? -4.711 -8.883 1.763 1 98.69 197 ASN B CA 1
ATOM 3167 C C . ASN B 1 197 ? -5.078 -9.664 0.505 1 98.69 197 ASN B C 1
ATOM 3169 O O . ASN B 1 197 ? -4.871 -10.875 0.441 1 98.69 197 ASN B O 1
ATOM 3173 N N . ALA B 1 198 ? -5.531 -8.953 -0.5 1 98.81 198 ALA B N 1
ATOM 3174 C CA . ALA B 1 198 ? -5.742 -9.516 -1.83 1 98.81 198 ALA B CA 1
ATOM 3175 C C . ALA B 1 198 ? -5.531 -8.461 -2.914 1 98.81 198 ALA B C 1
ATOM 3177 O O . ALA B 1 198 ? -5.633 -7.262 -2.648 1 98.81 198 ALA B O 1
ATOM 3178 N N . PHE B 1 199 ? -5.223 -8.891 -4.133 1 98.81 199 PHE B N 1
ATOM 3179 C CA . PHE B 1 199 ? -5.098 -8.047 -5.32 1 98.81 199 PHE B CA 1
ATOM 3180 C C . PHE B 1 199 ? -5.719 -8.727 -6.535 1 98.81 199 PHE B C 1
ATOM 3182 O O . PHE B 1 199 ? -5.723 -9.953 -6.629 1 98.81 199 PHE B O 1
ATOM 3189 N N . PHE B 1 200 ? -6.273 -7.945 -7.383 1 98.88 200 PHE B N 1
ATOM 3190 C CA . PHE B 1 200 ? -6.59 -8.352 -8.75 1 98.88 200 PHE B CA 1
ATOM 3191 C C . PHE B 1 200 ? -5.719 -7.598 -9.75 1 98.88 200 PHE B C 1
ATOM 3193 O O . PHE B 1 200 ? -5.504 -6.391 -9.609 1 98.88 200 PHE B O 1
ATOM 3200 N N . SER B 1 201 ? -5.195 -8.289 -10.75 1 98.81 201 SER B N 1
ATOM 3201 C CA . SER B 1 201 ? -4.395 -7.68 -11.812 1 98.81 201 SER B CA 1
ATOM 3202 C C . SER B 1 201 ? -4.504 -8.461 -13.109 1 98.81 201 SER B C 1
ATOM 3204 O O . SER B 1 201 ? -5.148 -9.516 -13.156 1 98.81 201 SER B O 1
ATOM 3206 N N . VAL B 1 202 ? -4.09 -7.871 -14.156 1 98.69 202 VAL B N 1
ATOM 3207 C CA . VAL B 1 202 ? -3.816 -8.562 -15.414 1 98.69 202 VAL B CA 1
ATOM 3208 C C . VAL B 1 202 ? -2.312 -8.57 -15.68 1 98.69 202 VAL B C 1
ATOM 3210 O O . VAL B 1 202 ? -1.67 -7.516 -15.68 1 98.69 202 VAL B O 1
ATOM 3213 N N . VAL B 1 203 ? -1.793 -9.781 -15.859 1 98.56 203 VAL B N 1
ATOM 3214 C CA . VAL B 1 203 ? -0.344 -9.883 -16 1 98.56 203 VAL B CA 1
ATOM 3215 C C . VAL B 1 203 ? 0.002 -10.453 -17.375 1 98.56 203 VAL B C 1
ATOM 3217 O O . VAL B 1 203 ? -0.777 -11.211 -17.953 1 98.56 203 VAL B O 1
ATOM 3220 N N . GLU B 1 204 ? 1.119 -10.055 -17.859 1 98 204 GLU B N 1
ATOM 3221 C CA . GLU B 1 204 ? 1.683 -10.547 -19.109 1 98 204 GLU B CA 1
ATOM 3222 C C . GLU B 1 204 ? 3.17 -10.852 -18.969 1 98 204 GLU B C 1
ATOM 3224 O O . GLU B 1 204 ? 3.938 -10.016 -18.484 1 98 204 GLU B O 1
ATOM 3229 N N . TYR B 1 205 ? 3.521 -12.102 -19.297 1 97.94 205 TYR B N 1
ATOM 3230 C CA . TYR B 1 205 ? 4.91 -12.547 -19.25 1 97.94 205 TYR B CA 1
ATOM 3231 C C . TYR B 1 205 ? 5.316 -13.211 -20.547 1 97.94 205 TYR B C 1
ATOM 3233 O O . TYR B 1 205 ? 4.477 -13.773 -21.266 1 97.94 205 TYR B O 1
ATOM 3241 N N . LYS B 1 206 ? 6.594 -13.141 -20.812 1 97.69 206 LYS B N 1
ATOM 3242 C CA . LYS B 1 206 ? 7.152 -13.875 -21.938 1 97.69 206 LYS B CA 1
ATOM 3243 C C . LYS B 1 206 ? 8.555 -14.398 -21.625 1 97.69 206 LYS B C 1
ATOM 3245 O O . LYS B 1 206 ? 9.195 -13.914 -20.688 1 97.69 206 LYS B O 1
ATOM 3250 N N . GLY B 1 207 ? 8.977 -15.367 -22.25 1 95.44 207 GLY B N 1
ATOM 3251 C CA . GLY B 1 207 ? 10.305 -15.93 -22.078 1 95.44 207 GLY B CA 1
ATOM 3252 C C . GLY B 1 207 ? 11.023 -16.156 -23.391 1 95.44 207 GLY B C 1
ATOM 3253 O O . GLY B 1 207 ? 10.539 -15.758 -24.453 1 95.44 207 GLY B O 1
ATOM 3254 N N . PRO B 1 208 ? 12.195 -16.766 -23.516 1 87.38 208 PRO B N 1
ATOM 3255 C CA . PRO B 1 208 ? 13.203 -16.578 -24.562 1 87.38 208 PRO B CA 1
ATOM 3256 C C . PRO B 1 208 ? 12.594 -16.531 -25.969 1 87.38 208 PRO B C 1
ATOM 3258 O O . PRO B 1 208 ? 11.5 -17.062 -26.188 1 87.38 208 PRO B O 1
#

Solvent-accessible surface area (backbone atoms only — not comparable to full-atom values): 20623 Å² total; per-residue (Å²): 126,83,74,82,74,68,55,40,31,38,40,32,23,47,31,41,39,33,32,57,21,52,28,80,32,20,50,83,58,76,43,53,37,71,79,49,33,38,41,35,48,29,39,37,41,24,66,40,35,30,45,56,89,43,68,41,56,69,43,43,35,34,48,36,39,40,19,77,27,42,63,93,74,21,67,12,39,34,38,42,38,32,35,54,84,54,46,73,69,40,47,53,45,50,52,33,44,65,52,16,74,40,49,58,53,52,47,28,49,67,51,46,74,20,44,71,40,79,49,78,68,41,72,38,70,65,50,71,47,89,50,68,42,55,20,34,38,31,27,90,89,33,33,43,35,32,35,33,57,45,56,40,88,86,81,59,46,72,50,72,36,28,41,37,25,83,84,42,52,72,43,43,49,34,37,50,21,26,19,71,33,33,36,35,55,49,99,87,50,69,52,74,44,49,67,20,12,23,34,22,34,70,33,76,36,45,28,91,126,86,74,82,73,68,56,39,32,36,41,32,22,48,32,40,40,36,30,57,21,54,28,79,33,20,50,84,58,78,43,54,37,70,79,48,32,39,40,37,48,28,40,37,42,23,65,42,34,32,46,58,88,43,68,42,56,69,43,42,36,35,49,37,39,40,20,77,27,42,62,92,76,21,66,13,39,37,37,42,39,32,35,53,84,54,48,73,68,41,48,54,44,50,52,34,45,65,54,18,76,38,50,57,53,52,47,29,48,67,51,48,75,19,46,70,39,77,50,77,68,41,71,38,70,64,51,72,46,90,51,66,41,54,21,35,38,33,27,88,89,34,33,42,35,32,34,33,57,46,54,39,89,85,80,60,46,73,51,72,37,30,40,37,25,82,82,42,51,73,43,43,48,34,37,50,23,28,20,69,33,34,36,35,55,48,98,86,49,71,52,73,44,49,68,19,12,23,34,22,35,69,34,76,34,44,27,93

Organism: Nitrososphaera gargensis (strain Ga9.2) (NCBI:txid1237085)

Sequence (416 aa):
MSTVQIPKWNIKADYVETCNCDYGCPCNFNGFPTYGFCRALVLYHIKNGSYGNTKLDGIDVIYAASWPKAIHEGNGTMQLFIGKKATEDQRKAIVNIFSGKAKGEGSFAIFANTFKYMLEPQFVDISAKIDGKKSSFSVPGIIDVRIESFKNPVTGEEQDTRIQLPNGFIWKVAEAAKSKMMRILTPNLNFDESGKNAFFSVVEYKGPMSTVQIPKWNIKADYVETCNCDYGCPCNFNGFPTYGFCRALVLYHIKNGSYGNTKLDGIDVIYAASWPKAIHEGNGTMQLFIGKKATEDQRKAIVNIFSGKAKGEGSFAIFANTFKYMLEPQFVDISAKIDGKKSSFSVPGIIDVRIESFKNPVTGEEQDTRIQLPNGFIWKVAEAAKSKMMRILTPNLNFDESGKNAFFSVVEYKGP

pLDDT: mean 96.11, std 7.38, range [38.47, 98.94]

InterPro domains:
  IPR009758 Protein of unknown function DUF1326 [PF07040] (17-197)
  IPR014581 Uncharacterised conserved protein UCP033303 [PIRSF033303] (7-197)

Foldseek 3Di:
DPPPDFFKKKFKWKKKKAWQAAFPACVVVVDWGRVFWIWMKMKTQTCWMDGHVRTQHGKIKIKTKIGNGGLQQAAMEIEIEIEQVQDPVNVVRVCCVQCCVSPWAACRVVSNRRHPYYDYYHHAHKDWDDDFQQIWIDGPPFWTWGKHFDADPVPRHGDFDKDADCPDRHARMWGWIAIQWTFGDDPVGGDTSHGHTMTIDIDMIIGD/DPPPAFFKKKFKWKKKKAKQAAFPACVLVVDWGRVFWIWMKMKTQTCWMDGHVRTQHGKIKIKTKIGNGGLQQAAMEIEIEIEQPQDPVNVVRVCCVQCCVSPWAACRVVSNRRHPYYDYYHHAHKDWDDDFQQIWIDGPPFWTWGKHFDADPVPRHGDFDKDADCPDRHARMWGWIAIQWTFGDDPVGGDTSGGHTMTIDIDMIIGD

Nearest PDB structures (foldseek):
  4b31-assembly1_B  TM=3.313E-01  e=2.757E+00  Mycothermus thermophilus
  4b40-assembly1_B  TM=3.109E-01  e=2.914E+00  Mycothermus thermophilus
  4b7a-assembly1_A  TM=3.307E-01  e=2.609E+00  Mycothermus thermophilus
  4b7a-assembly1_D  TM=3.139E-01  e=3.842E+00  Mycothermus thermophilus
  4aun-assembly1_A  TM=3.100E-01  e=5.658E+00  Mycothermus thermophilus

Radius of gyration: 24.51 Å; Cα contacts (8 Å, |Δi|>4): 1111; chains: 2; bounding box: 51×72×57 Å

Secondary structure (DSSP, 8-state):
----PPPPEEEEEEEEEEESSSTT-GGGGT---TTSSEEEEEEEEEEEEEETTEE-TT-EEEEEEEESS-GGG--EEEEEEEETTS-HHHHHHHHHHHTTTT-SSSSHHHHHTTEEEEPPPEEE--EEE--GGG-EEEETTTEEEEEE--B-TTT-PBP--EEE-TT-SS-SEEEEEEEEEEEEESSS-EEE-TTSEEEEEEEEEE--/----PPPPEEEEEEEEEEESSSTT-GGGGT---TTSSEEEEEEEEEEEEEETTEE-TT-EEEEEEEESS-GGG--EEEEEEEETTS-HHHHHHHHHHHTTTT-SSSSHHHHHTTEEEEPPPEEE--EEE--GGG-EEEETTTEEEEEE--B-TTT-PBP--EEE-TT-SS-SEEEEEEEEEEEEESSS-EEE-TTSEEEEEEEEEE--